Protein 6JYU (pdb70)

Radius of gyration: 24.34 Å; Cα contacts (8 Å, |Δi|>4): 935; chains: 1; bounding box: 57×52×83 Å

B-factor: mean 22.8, std 12.02, range [6.7, 80.69]

Organism: Homo sapiens (NCBI:txid9606)

Secondary structure (DSSP, 8-state):
---EEEEEETTTSHHIIIIIHHHHHHHHHTT-S-SSEEEEEEESS---HHHHHHHHGGGT---GGGHHHHHHHHHTEEEEE--TT-HHHHHHHHHHHHTTTTTTT-EEEEEE-S-GGGHHHHHHHHHHHT--SSS-EEEEE-S---SSHHHHHHHHHHHHTTS-GGGEEE--GGGGSHHHHHHHHHHHS-GGGSTTSSTTTEEEEEEEEE-SS--TT-HHHHTTTHHIIIIIIIIIHHHHHHHHPPPPSSSSHHHHHHHHHHHHTTBPPP-GGGEEEEEEE--TT--GGGG--GGGSTTSPTT----SEEEEEEEB-STTTTT-EEEEEEESSBSS-EEEEEEEEPPPSS--STT-----EEEEEEESS-EEEEEEEEEPSSS--SEEEEEEEEEHHHHTTTPPPPPHHHHHHHHHHHT--TTS--HHHHHHHHHHHHHHHHHHHHH-PPPEEEETTB---HHHHHHHHHHT----S--------

Foldseek 3Di:
DFAAEEEEEVCVDPCNQQPVVLLVLVCQLVVLFPPRYAYEYEEADPDWLVVSCVRRVVNNPDDPVCVVVVVVRSVRYTYQHDDQQDLVSLQVVQVVQVPGDVSLQYAYEYEHPDPPVSLLRNLVSCLVHHARPHHHAAYEAEDDCAQFLVRNVVSLVSNVVRDPLLRYFYDPLLLLFDLLVCLLCVQPVDPVNDPQLFPVWFQAKEWEFEAQADCVLPVLVCLVRFDCSVPPLGPRLSSVLSSDFDRFPDVAQVSLLVRSLVQLVQKAAFDCVFKAFEFEAADCPDDDRNRGTSCNNVSHDPPRQGGQWMWGWIFRCDRRTNLHTYIYTYGYLAQHGWTKMKTWTDDDPPDPQVPQFDTKMWMQTRDDQGKTKIWGWDQDPDPGGHIAIDMDIDTCCPVVVPDDGDRSCSRSVSCVSVSGNNSGAGSSNSSSSSNRHRVVVVCCVVVVDHHHYDRRNHRTDCVSVVSCVVSGDDDDPRDDDDDPD

Structure (mmCIF, N/CA/C/O backbone):
data_6JYU
#
_entry.id   6JYU
#
_cell.length_a   60.422
_cell.length_b   172.830
_cell.length_c   215.522
_cell.angle_alpha   90.000
_cell.angle_beta   90.000
_cell.angle_gamma   90.000
#
_symmetry.space_group_name_H-M   'F 2 2 2'
#
loop_
_entity.id
_entity.type
_entity.pdbx_description
1 polymer 'Glucose-6-phosphate 1-dehydrogenase'
2 non-polymer 'NADP NICOTINAMIDE-ADENINE-DINUCLEOTIDE PHOSPHATE'
3 water water
#
loop_
_atom_site.group_PDB
_atom_site.id
_atom_site.type_symbol
_atom_site.label_atom_id
_atom_site.label_alt_id
_atom_site.label_comp_id
_atom_site.label_asym_id
_atom_site.label_entity_id
_atom_site.label_seq_id
_atom_site.pdbx_PDB_ins_code
_atom_site.Cartn_x
_atom_site.Cartn_y
_atom_site.Cartn_z
_atom_site.occupancy
_atom_site.B_iso_or_equiv
_atom_site.auth_seq_id
_atom_site.auth_comp_id
_atom_site.auth_asym_id
_atom_site.auth_atom_id
_atom_site.pdbx_PDB_model_num
ATOM 1 N N . SER A 1 1 ? -17.89412 24.47029 38.70580 1.000 53.66426 29 SER A N 1
ATOM 2 C CA . SER A 1 1 ? -18.55350 25.21994 39.77377 1.000 45.76738 29 SER A CA 1
ATOM 3 C C . SER A 1 1 ? -17.90496 24.93878 41.12799 1.000 40.29287 29 SER A C 1
ATOM 4 O O . SER A 1 1 ? -18.17327 25.63478 42.10518 1.000 36.15559 29 SER A O 1
ATOM 7 N N . ASP A 1 2 ? -17.04570 23.92090 41.17715 1.000 31.69075 30 ASP A N 1
ATOM 8 C CA . ASP A 1 2 ? -16.24986 23.66771 42.37044 1.000 21.77990 30 ASP A CA 1
ATOM 9 C C . ASP A 1 2 ? -15.21499 24.77518 42.56036 1.000 14.75362 30 ASP A C 1
ATOM 10 O O . ASP A 1 2 ? -14.76419 25.40259 41.59651 1.000 16.49037 30 ASP A O 1
ATOM 15 N N . THR A 1 3 ? -14.81617 24.99728 43.81167 1.000 15.25719 31 THR A N 1
ATOM 16 C CA . THR A 1 3 ? -13.67903 25.87573 44.06318 1.000 14.76865 31 THR A CA 1
ATOM 17 C C . THR A 1 3 ? -12.39472 25.21138 43.57916 1.000 12.72009 31 THR A C 1
ATOM 18 O O . THR A 1 3 ? -12.21825 23.99039 43.69229 1.000 11.01531 31 THR A O 1
ATOM 22 N N . HIS A 1 4 ? -11.51603 26.02152 43.00391 1.000 10.06168 32 HIS A N 1
ATOM 23 C CA . HIS A 1 4 ? -10.20332 25.59014 42.55047 1.000 9.15629 32 HIS A CA 1
ATOM 24 C C . HIS A 1 4 ? -9.17932 26.51009 43.19025 1.000 9.20311 32 HIS A C 1
ATOM 25 O O . HIS A 1 4 ? -9.36317 27.73383 43.20673 1.000 13.81676 32 HIS A O 1
ATOM 32 N N . ILE A 1 5 ? -8.11349 25.93166 43.72281 1.000 10.92729 33 ILE A N 1
ATOM 33 C CA . ILE A 1 5 ? -7.00887 26.69828 44.27603 1.000 9.82884 33 ILE A CA 1
ATOM 34 C C . ILE A 1 5 ? -5.76717 26.39486 43.45360 1.000 11.21526 33 ILE A C 1
ATOM 35 O O . ILE A 1 5 ? -5.41479 25.22660 43.26291 1.000 12.33227 33 ILE A O 1
ATOM 40 N N . PHE A 1 6 ? -5.12487 27.44713 42.95713 1.000 10.75220 34 PHE A N 1
ATOM 41 C CA . PHE A 1 6 ? -3.90007 27.36093 42.17383 1.000 7.80424 34 PHE A CA 1
ATOM 42 C C . PHE A 1 6 ? -2.77503 27.83762 43.08193 1.000 10.21856 34 PHE A C 1
ATOM 43 O O . PHE A 1 6 ? -2.69208 29.02923 43.39414 1.000 9.67786 34 PHE A O 1
ATOM 51 N N . ILE A 1 7 ? -1.91908 26.91764 43.52093 1.000 9.17895 35 ILE A N 1
ATOM 52 C CA . ILE A 1 7 ? -0.87235 27.23993 44.48579 1.000 7.83916 35 ILE A CA 1
ATOM 53 C C . ILE A 1 7 ? 0.43637 27.38045 43.72848 1.000 8.82559 35 ILE A C 1
ATOM 54 O O . ILE A 1 7 ? 0.90260 26.42657 43.09638 1.000 8.81555 35 ILE A O 1
ATOM 59 N N . ILE A 1 8 ? 1.04357 28.55538 43.78628 1.000 8.21406 36 ILE A N 1
ATOM 60 C CA . ILE A 1 8 ? 2.32162 28.77589 43.12857 1.000 11.71079 36 ILE A CA 1
ATOM 61 C C . ILE A 1 8 ? 3.39624 28.60552 44.19938 1.000 10.69021 36 ILE A C 1
ATOM 62 O O . ILE A 1 8 ? 3.61927 29.4963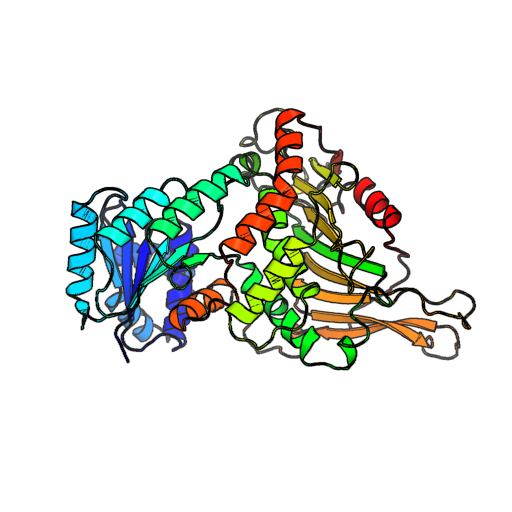1 45.02548 1.000 12.11677 36 ILE A O 1
ATOM 67 N N . MET A 1 9 ? 4.03740 27.43652 44.21183 1.000 10.28951 37 MET A N 1
ATOM 68 C CA . MET A 1 9 ? 5.15813 27.19377 45.11095 1.000 10.93125 37 MET A CA 1
ATOM 69 C C . MET A 1 9 ? 6.40146 27.82964 44.50203 1.000 15.4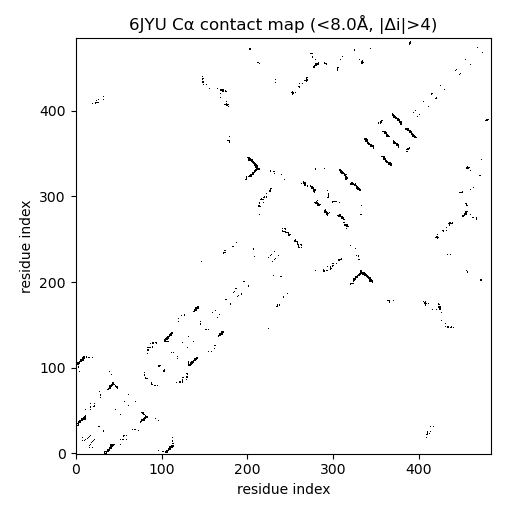1050 37 MET A C 1
ATOM 70 O O . MET A 1 9 ? 6.71409 27.58894 43.33365 1.000 13.70760 37 MET A O 1
ATOM 75 N N . GLY A 1 10 ? 7.11598 28.63348 45.28608 1.000 12.69071 38 GLY A N 1
ATOM 76 C CA . GLY A 1 10 ? 8.16087 29.45219 44.70461 1.000 13.70363 38 GLY A CA 1
ATOM 77 C C . GLY A 1 10 ? 7.65195 30.74557 44.10855 1.000 10.60404 38 GLY A C 1
ATOM 78 O O . GLY A 1 10 ? 8.19995 31.22405 43.11607 1.000 14.23659 38 GLY A O 1
ATOM 79 N N . ALA A 1 11 ? 6.61159 31.32923 44.70199 1.000 10.52591 39 ALA A N 1
ATOM 80 C CA . ALA A 1 11 ? 5.94178 32.49624 44.13286 1.000 12.93901 39 ALA A CA 1
ATOM 81 C C . ALA A 1 11 ? 6.82709 33.73431 44.06896 1.000 14.14085 39 ALA A C 1
ATOM 82 O O . ALA A 1 11 ? 6.51197 34.66324 43.31972 1.000 15.87915 39 ALA A O 1
ATOM 84 N N . SER A 1 12 ? 7.91324 33.78556 44.83793 1.000 15.42709 40 SER A N 1
ATOM 85 C CA . SER A 1 12 ? 8.78743 34.94559 44.78597 1.000 17.89770 40 SER A CA 1
ATOM 86 C C . SER A 1 12 ? 9.81387 34.87419 43.66403 1.000 21.17394 40 SER A C 1
ATOM 87 O O . SER A 1 12 ? 10.48842 35.87516 43.40173 1.000 21.16180 40 SER A O 1
ATOM 90 N N . GLY A 1 13 ? 9.95855 33.73286 43.00661 1.000 16.35491 41 GLY A N 1
ATOM 91 C CA . GLY A 1 13 ? 11.03279 33.56876 42.05244 1.000 19.19230 41 GLY A CA 1
ATOM 92 C C . GLY A 1 13 ? 10.73428 34.20040 40.70284 1.000 17.91820 41 GLY A C 1
ATOM 93 O O . GLY A 1 13 ? 9.62910 34.66328 40.42477 1.000 16.88687 41 GLY A O 1
ATOM 94 N N . ASP A 1 14 ? 11.75790 34.19509 39.84294 1.000 21.24880 42 ASP A N 1
ATOM 95 C CA . ASP A 1 14 ? 11.65537 34.88567 38.56230 1.000 22.30913 42 ASP A CA 1
ATOM 96 C C . ASP A 1 14 ? 10.67873 34.19128 37.62248 1.000 19.25331 42 ASP A C 1
ATOM 97 O O . ASP A 1 14 ? 9.96263 34.85802 36.86775 1.000 19.92925 42 ASP A O 1
ATOM 102 N N . LEU A 1 15 ? 10.64334 32.85769 37.63972 1.000 17.48023 43 LEU A N 1
ATOM 103 C CA . LEU A 1 15 ? 9.69185 32.14367 36.79653 1.000 20.37524 43 LEU A CA 1
ATOM 104 C C . LEU A 1 15 ? 8.25704 32.46873 37.19555 1.000 20.35999 43 LEU A C 1
ATOM 105 O O . LEU A 1 15 ? 7.39181 32.67427 36.33442 1.000 17.37654 43 LEU A O 1
ATOM 110 N N . ALA A 1 16 ? 7.97872 32.50417 38.49809 1.000 14.92635 44 ALA A N 1
ATOM 111 C CA . ALA A 1 16 ? 6.65130 32.90731 38.94876 1.000 18.42155 44 ALA A CA 1
ATOM 112 C C . ALA A 1 16 ? 6.35035 34.33779 38.52366 1.000 14.77505 44 ALA A C 1
ATOM 113 O O . ALA A 1 16 ? 5.27549 34.62530 37.98794 1.000 11.16889 44 ALA A O 1
ATOM 115 N N . LYS A 1 17 ? 7.30828 35.24407 38.73387 1.000 14.73932 45 LYS A N 1
ATOM 116 C CA . LYS A 1 17 ? 7.08622 36.66670 38.48192 1.000 18.65727 45 LYS A CA 1
ATOM 117 C C . LYS A 1 17 ? 6.82678 36.95548 37.00467 1.000 19.55465 45 LYS A C 1
ATOM 118 O O . LYS A 1 17 ? 5.91682 37.71488 36.65562 1.000 16.12061 45 LYS A O 1
ATOM 124 N N . LYS A 1 18 ? 7.63444 36.38480 36.12120 1.000 14.97124 46 LYS A N 1
ATOM 125 C CA . LYS A 1 18 ? 7.55292 36.74202 34.71156 1.000 19.28900 46 LYS A CA 1
ATOM 126 C C . LYS A 1 18 ? 6.71349 35.78861 33.88034 1.000 20.10563 46 LYS A C 1
ATOM 127 O O . LYS A 1 18 ? 6.30759 36.16467 32.77436 1.000 19.16341 46 LYS A O 1
ATOM 133 N N . LYS A 1 19 ? 6.45892 34.56917 34.36178 1.000 14.00777 47 LYS A N 1
ATOM 134 C CA . LYS A 1 19 ? 5.72959 33.61114 33.54190 1.000 16.19716 47 LYS A CA 1
ATOM 135 C C . LYS A 1 19 ? 4.46313 33.06377 34.20727 1.000 12.79966 47 LYS A C 1
ATOM 136 O O . LYS A 1 19 ? 3.39799 33.07437 33.58206 1.000 13.79714 47 LYS A O 1
ATOM 142 N N . ILE A 1 20 ? 4.54474 32.55680 35.44594 1.000 10.82337 48 ILE A N 1
ATOM 143 C CA . ILE A 1 20 ? 3.39278 31.82641 35.98435 1.000 9.47796 48 ILE A CA 1
ATOM 144 C C . ILE A 1 20 ? 2.27890 32.77799 36.41378 1.000 11.15397 48 ILE A C 1
ATOM 145 O O . ILE A 1 20 ? 1.11152 32.55968 36.07859 1.000 10.67013 48 ILE A O 1
ATOM 150 N N . TYR A 1 21 ? 2.59797 33.82142 37.19316 1.000 13.45640 49 TYR A N 1
ATOM 151 C CA . TYR A 1 21 ? 1.56646 34.80439 37.52918 1.000 9.15789 49 TYR A CA 1
ATOM 152 C C . TYR A 1 21 ? 0.98393 35.46708 36.28474 1.000 10.90192 49 TYR A C 1
ATOM 153 O O . TYR A 1 21 ? -0.25081 35.57448 36.18928 1.000 10.93746 49 TYR A O 1
ATOM 162 N N . PRO A 1 22 ? 1.77513 35.92951 35.31124 1.000 10.61182 50 PRO A N 1
ATOM 163 C CA . PRO A 1 22 ? 1.14609 36.46971 34.09789 1.000 9.73455 50 PRO A CA 1
ATOM 164 C C . PRO A 1 22 ? 0.27501 35.45834 33.37519 1.000 12.31986 50 PRO A C 1
ATOM 165 O O . PRO A 1 22 ? -0.78072 35.83236 32.85424 1.000 10.53459 50 PRO A O 1
ATOM 169 N N . THR A 1 23 ? 0.67617 34.18256 33.33421 1.000 11.98724 51 THR A N 1
ATOM 170 C CA . THR A 1 23 ? -0.11202 33.19403 32.60054 1.000 10.22789 51 THR A CA 1
ATOM 171 C C . THR A 1 23 ? -1.45019 32.93388 33.27805 1.000 13.35323 51 THR A C 1
ATOM 172 O O . THR A 1 23 ? -2.48707 32.84378 32.60765 1.000 10.63626 51 THR A O 1
ATOM 176 N N . ILE A 1 24 ? -1.45388 32.80408 34.60308 1.000 8.05242 52 ILE A N 1
ATOM 177 C CA . ILE A 1 24 ? -2.72352 32.51647 35.26546 1.000 10.02126 52 ILE A CA 1
ATOM 178 C C . ILE A 1 24 ? -3.64018 33.73838 35.18966 1.000 13.41259 52 ILE A C 1
ATOM 179 O O . ILE A 1 24 ? -4.86077 33.59250 35.06663 1.000 9.59381 52 ILE A O 1
ATOM 184 N N . TRP A 1 25 ? -3.06861 34.94994 35.18284 1.000 9.21091 53 TRP A N 1
ATOM 185 C CA . TRP A 1 25 ? -3.85206 36.15942 34.90655 1.000 10.77775 53 TRP A CA 1
ATOM 186 C C . TRP A 1 25 ? -4.48063 36.11546 33.51351 1.000 7.85436 53 TRP A C 1
ATOM 187 O O . TRP A 1 25 ? -5.66761 36.40023 33.34787 1.000 10.26046 53 TRP A O 1
ATOM 198 N N . TRP A 1 26 ? -3.70005 35.75709 32.49097 1.000 9.87663 54 TRP A N 1
ATOM 199 C CA . TRP A 1 26 ? -4.25179 35.74296 31.13530 1.000 11.22500 54 TRP A CA 1
ATOM 200 C C . TRP A 1 26 ? -5.40354 34.74709 31.00490 1.000 10.40565 54 TRP A C 1
ATOM 201 O O . TRP A 1 26 ? -6.42149 35.04436 30.36719 1.000 11.05456 54 TRP A O 1
ATOM 212 N N . LEU A 1 27 ? -5.26591 33.56367 31.60215 1.000 8.19774 55 LEU A N 1
ATOM 213 C CA . LEU A 1 27 ? -6.37175 32.60602 31.59123 1.000 11.89074 55 LEU A CA 1
ATOM 214 C C . LEU A 1 27 ? -7.57395 33.15011 32.35200 1.000 8.22965 55 LEU A C 1
ATOM 215 O O . LEU A 1 27 ? -8.72035 32.99627 31.91383 1.000 11.46740 55 LEU A O 1
ATOM 220 N N . PHE A 1 28 ? -7.32316 33.76067 33.51084 1.000 8.17564 56 PHE A N 1
ATOM 221 C CA . PHE A 1 28 ? -8.38891 34.38016 34.29495 1.000 10.91007 56 PHE A CA 1
ATOM 222 C C . PHE A 1 28 ? -9.09029 35.46944 33.49656 1.000 13.31538 56 PHE A C 1
ATOM 223 O O . PHE A 1 28 ? -10.31927 35.49822 33.39480 1.000 10.53968 56 PHE A O 1
ATOM 231 N N . ARG A 1 29 ? -8.30757 36.40961 32.97831 1.000 12.01191 57 ARG A N 1
ATOM 232 C CA . ARG A 1 29 ? -8.82895 37.50460 32.17022 1.000 15.19206 57 ARG A CA 1
ATOM 233 C C . ARG A 1 29 ? -9.68633 37.00173 31.01912 1.000 16.04984 57 ARG A C 1
ATOM 234 O O . ARG A 1 29 ? -10.69637 37.62338 30.66964 1.000 14.99683 57 ARG A O 1
ATOM 242 N N . ASP A 1 30 ? -9.30352 35.88196 30.40806 1.000 11.31427 58 ASP A N 1
ATOM 243 C CA . ASP A 1 30 ? -10.00366 35.42098 29.21797 1.000 13.18469 58 ASP A CA 1
ATOM 244 C C . ASP A 1 30 ? -11.21024 34.55604 29.53623 1.000 17.58771 58 ASP A C 1
ATOM 245 O O . ASP A 1 30 ? -11.82244 34.01209 28.61155 1.000 15.58500 58 ASP A O 1
ATOM 250 N N . GLY A 1 31 ? -11.55661 34.41201 30.81174 1.000 14.02543 59 GLY A N 1
ATOM 251 C CA . GLY A 1 31 ? -12.72656 33.65363 31.19914 1.000 13.75847 59 GLY A CA 1
ATOM 252 C C . GLY A 1 31 ? -12.55876 32.16112 31.09395 1.000 14.11836 59 GLY A C 1
ATOM 253 O O . GLY A 1 31 ? -13.55287 31.44318 31.01046 1.000 16.53471 59 GLY A O 1
ATOM 254 N N . LEU A 1 32 ? -11.32091 31.66589 31.11236 1.000 9.94799 60 LEU A N 1
ATOM 255 C CA . LEU A 1 32 ? -11.06689 30.26140 30.84703 1.000 10.48362 60 LEU A CA 1
ATOM 256 C C . LEU A 1 32 ? -10.94485 29.42157 32.10942 1.000 14.35576 60 LEU A C 1
ATOM 257 O O . LEU A 1 32 ? -10.93394 28.19023 32.01002 1.000 15.34725 60 LEU A O 1
ATOM 262 N N . LEU A 1 33 ? -10.87527 30.04622 33.28190 1.000 10.87853 61 LEU A N 1
ATOM 263 C CA . LEU A 1 33 ? -10.74627 29.34462 34.54603 1.000 12.01207 61 LEU A CA 1
ATOM 264 C C . LEU A 1 33 ? -12.10163 29.15539 35.18882 1.000 15.67574 61 LEU A C 1
ATOM 265 O O . LEU A 1 33 ? -13.03670 29.90462 34.90569 1.000 15.07936 61 LEU A O 1
ATOM 270 N N . PRO A 1 34 ? -12.24804 28.16140 36.07150 1.000 13.68820 62 PRO A N 1
ATOM 271 C CA . PRO A 1 34 ? -13.50679 28.02693 36.82139 1.000 13.71199 62 PRO A CA 1
ATOM 272 C C . PRO A 1 34 ? -13.81841 29.31510 37.56980 1.000 13.63499 62 PRO A C 1
ATOM 273 O O . PRO A 1 34 ? -12.92280 30.04538 37.99273 1.000 11.81469 62 PRO A O 1
ATOM 277 N N . GLU A 1 35 ? -15.11301 29.61004 37.69848 1.000 9.57305 63 GLU A N 1
ATOM 278 C CA . GLU A 1 35 ? -15.53025 30.88286 38.28800 1.000 21.32744 63 GLU A CA 1
ATOM 279 C C . GLU A 1 35 ? -14.97689 31.05853 39.69894 1.000 18.93681 63 GLU A C 1
ATOM 280 O O . GLU A 1 35 ? -14.59821 32.17121 40.09449 1.000 14.63923 63 GLU A O 1
ATOM 286 N N . ASN A 1 36 ? -14.93789 29.98173 40.48158 1.000 15.22220 64 ASN A N 1
ATOM 287 C CA . ASN A 1 36 ? -14.49467 30.06335 41.87520 1.000 15.44895 64 ASN A CA 1
ATOM 288 C C . ASN A 1 36 ? -13.04299 29.59632 41.99352 1.000 11.42408 64 ASN A C 1
ATOM 289 O O . ASN A 1 36 ? -12.72992 28.52901 42.52248 1.000 13.55937 64 ASN A O 1
ATOM 294 N N . THR A 1 37 ? -12.14109 30.44368 41.50521 1.000 8.94247 65 THR A N 1
ATOM 295 C CA . THR A 1 37 ? -10.71643 30.14274 41.49607 1.000 9.22842 65 THR A CA 1
ATOM 296 C C . THR A 1 37 ? -9.97436 31.12715 42.38428 1.000 10.97369 65 THR A C 1
ATOM 297 O O . THR A 1 37 ? -10.25727 32.32653 42.36632 1.000 11.75306 65 THR A O 1
ATOM 301 N N . PHE A 1 38 ? -9.03242 30.60350 43.16756 1.000 8.17400 66 PHE A N 1
ATOM 302 C CA . PHE A 1 38 ? -8.17732 31.39765 44.03135 1.000 9.27936 66 PHE A CA 1
ATOM 303 C C . PHE A 1 38 ? -6.72990 31.03980 43.72810 1.000 8.97100 66 PHE A C 1
ATOM 304 O O . PHE A 1 38 ? -6.42995 29.91488 43.30786 1.000 10.69513 66 PHE A O 1
ATOM 312 N N . ILE A 1 39 ? -5.84434 32.01755 43.91402 1.000 9.80830 67 ILE A N 1
ATOM 313 C CA . ILE A 1 39 ? -4.41238 31.85146 43.68236 1.000 9.61045 67 ILE A CA 1
ATOM 314 C C . ILE A 1 39 ? -3.70483 32.08161 45.00971 1.000 12.02278 67 ILE A C 1
ATOM 315 O O . ILE A 1 39 ? -3.95530 33.08448 45.68722 1.000 11.06990 67 ILE A O 1
ATOM 320 N N . VAL A 1 40 ? -2.85527 31.13579 45.39835 1.000 12.63814 68 VAL A N 1
ATOM 321 C CA . VAL A 1 40 ? -2.10565 31.21498 46.64610 1.000 9.68462 68 VAL A CA 1
ATOM 322 C C . VAL A 1 40 ? -0.63479 31.10873 46.29166 1.000 8.31323 68 VAL A C 1
ATOM 323 O O . VAL A 1 40 ? -0.20646 30.11109 45.69582 1.000 9.08759 68 VAL A O 1
ATOM 327 N N . GLY A 1 41 ? 0.13345 32.13295 46.64293 1.000 10.03440 69 GLY A N 1
ATOM 328 C CA . GLY A 1 41 ? 1.57165 32.05676 46.52966 1.000 13.58491 69 GLY A CA 1
ATOM 329 C C . GLY A 1 41 ? 2.19778 31.52343 47.80642 1.000 9.03197 69 GLY A C 1
ATOM 330 O O . GLY A 1 41 ? 1.71977 31.77722 48.91206 1.000 10.37654 69 GLY A O 1
ATOM 331 N N . TYR A 1 42 ? 3.29761 30.78974 47.64946 1.000 9.70650 70 TYR A N 1
ATOM 332 C CA . TYR A 1 42 ? 4.01990 30.23912 48.79195 1.000 10.78271 70 TYR A CA 1
ATOM 333 C C . TYR A 1 42 ? 5.50709 30.32590 48.49188 1.000 11.13695 70 TYR A C 1
ATOM 334 O O . TYR A 1 42 ? 5.96069 29.81652 47.46617 1.000 14.65723 70 TYR A O 1
ATOM 343 N N . ALA A 1 43 ? 6.26150 30.97125 49.36960 1.000 12.66381 71 ALA A N 1
ATOM 344 C CA . ALA A 1 43 ? 7.70958 31.05506 49.21108 1.000 12.66199 71 ALA A CA 1
ATOM 345 C C . ALA A 1 43 ? 8.30736 31.47290 50.55007 1.000 13.29526 71 ALA A C 1
ATOM 346 O O . ALA A 1 43 ? 7.58761 31.74356 51.51016 1.000 16.48090 71 ALA A O 1
ATOM 348 N N . ARG A 1 44 ? 9.63883 31.55064 50.59802 1.000 14.39111 72 ARG A N 1
ATOM 349 C CA . ARG A 1 44 ? 10.30802 31.84928 51.86036 1.000 15.75152 72 ARG A CA 1
ATOM 350 C C . ARG A 1 44 ? 10.16209 33.31603 52.24814 1.000 25.75868 72 ARG A C 1
ATOM 351 O O . ARG A 1 44 ? 10.07162 33.63937 53.43471 1.000 23.00036 72 ARG A O 1
ATOM 359 N N . SER A 1 45 ? 10.17964 34.21526 51.27317 1.000 24.99772 73 SER A N 1
ATOM 360 C CA . SER A 1 45 ? 10.19683 35.64216 51.56490 1.000 30.88605 73 SER A CA 1
ATOM 361 C C . SER A 1 45 ? 8.89839 36.08197 52.23480 1.000 24.81543 73 SER A C 1
ATOM 362 O O . SER A 1 45 ? 7.82478 35.54849 51.96437 1.000 21.26038 73 SER A O 1
ATOM 365 N N . ARG A 1 46 ? 8.99997 37.08882 53.10191 1.000 26.04637 74 ARG A N 1
ATOM 366 C CA . ARG A 1 46 ? 7.82843 37.61424 53.80124 1.000 35.18510 74 ARG A CA 1
ATOM 367 C C . ARG A 1 46 ? 7.19615 38.68245 52.91268 1.000 38.21821 74 ARG A C 1
ATOM 368 O O . ARG A 1 46 ? 7.47683 39.87363 53.03878 1.000 39.43241 74 ARG A O 1
ATOM 376 N N . LEU A 1 47 ? 6.32822 38.24966 51.99984 1.000 33.62566 75 LEU A N 1
ATOM 377 C CA . LEU A 1 47 ? 5.71826 39.14718 51.03119 1.000 25.77974 75 LEU A CA 1
ATOM 378 C C . LEU A 1 47 ? 4.21873 39.26956 51.26533 1.000 25.80946 75 LEU A C 1
ATOM 379 O O . LEU A 1 47 ? 3.59381 38.47241 51.96929 1.000 24.15786 75 LEU A O 1
ATOM 384 N N . THR A 1 48 ? 3.65125 40.29498 50.63629 1.000 20.97672 76 THR A N 1
ATOM 385 C CA . THR A 1 48 ? 2.22077 40.55163 50.57559 1.000 19.70456 76 THR A CA 1
ATOM 386 C C . THR A 1 48 ? 1.76118 40.46001 49.12453 1.000 20.73018 76 THR A C 1
ATOM 387 O O . THR A 1 48 ? 2.56971 40.45852 48.19332 1.000 23.61308 76 THR A O 1
ATOM 391 N N . VAL A 1 49 ? 0.43975 40.41956 48.93010 1.000 21.51492 77 VAL A N 1
ATOM 392 C CA . VAL A 1 49 ? -0.07799 40.44409 47.56433 1.000 23.67050 77 VAL A CA 1
ATOM 393 C C . VAL A 1 49 ? 0.30094 41.75051 46.88939 1.000 22.04977 77 VAL A C 1
ATOM 394 O O . VAL A 1 49 ? 0.53516 41.78813 45.67337 1.000 19.27470 77 VAL A O 1
ATOM 398 N N . ALA A 1 50 ? 0.38698 42.83701 47.66239 1.000 22.47943 78 ALA A N 1
ATOM 399 C CA . ALA A 1 50 ? 0.84334 44.10422 47.10033 1.000 27.46500 78 ALA A CA 1
ATOM 400 C C . ALA A 1 50 ? 2.22066 43.95744 46.46378 1.000 22.45554 78 ALA A C 1
ATOM 401 O O . ALA A 1 50 ? 2.46132 44.47109 45.36569 1.000 19.04863 78 ALA A O 1
ATOM 403 N N . ASP A 1 51 ? 3.12868 43.23659 47.12722 1.000 21.20048 79 ASP A N 1
ATOM 404 C CA . ASP A 1 51 ? 4.45263 43.00299 46.55993 1.000 22.33707 79 ASP A CA 1
ATOM 405 C C . ASP A 1 51 ? 4.37119 42.12288 45.31746 1.000 26.21004 79 ASP A C 1
ATOM 406 O O . ASP A 1 51 ? 5.08100 42.36712 44.33317 1.000 25.77079 79 ASP A O 1
ATOM 411 N N . ILE A 1 52 ? 3.52985 41.08027 45.36012 1.000 23.07803 80 ILE A N 1
ATOM 412 C CA . ILE A 1 52 ? 3.34349 40.21741 44.19347 1.000 19.90341 80 ILE A CA 1
ATOM 413 C C . ILE A 1 52 ? 2.83639 41.03823 43.02092 1.000 21.78427 80 ILE A C 1
ATOM 414 O O . ILE A 1 52 ? 3.31821 40.91089 41.88895 1.000 19.57883 80 ILE A O 1
ATOM 419 N N . ARG A 1 53 ? 1.87420 41.91716 43.28029 1.000 20.05865 81 ARG A N 1
ATOM 420 C CA . ARG A 1 53 ? 1.34405 42.75096 42.21558 1.000 20.74888 81 ARG A CA 1
ATOM 421 C C . ARG A 1 53 ? 2.41904 43.68200 41.65753 1.000 23.47164 81 ARG A C 1
ATOM 422 O O . ARG A 1 53 ? 2.56971 43.81114 40.43658 1.000 20.95367 81 ARG A O 1
ATOM 430 N N . LYS A 1 54 ? 3.18812 44.33676 42.53495 1.000 22.61103 82 LYS A N 1
ATOM 431 C CA . LYS A 1 54 ? 4.19462 45.27797 42.04572 1.000 21.67649 82 LYS A CA 1
ATOM 432 C C . LYS A 1 54 ? 5.20300 44.58436 41.13512 1.000 25.44659 82 LYS A C 1
ATOM 433 O O . LYS A 1 54 ? 5.62210 45.14508 40.11373 1.000 23.13100 82 LYS A O 1
ATOM 439 N N . GLN A 1 55 ? 5.57915 43.34980 41.47074 1.000 25.32290 83 GLN A N 1
ATOM 440 C CA . GLN A 1 55 ? 6.63812 42.66288 40.73563 1.000 32.65047 83 GLN A CA 1
ATOM 441 C C . GLN A 1 55 ? 6.14530 42.08927 39.40614 1.000 26.12184 83 GLN A C 1
ATOM 442 O O . GLN A 1 55 ? 6.86671 42.14429 38.40545 1.000 24.94026 83 GLN A O 1
ATOM 448 N N . SER A 1 56 ? 4.92691 41.54947 39.36968 1.000 21.03246 84 SER A N 1
ATOM 449 C CA . SER A 1 56 ? 4.44119 40.78907 38.22239 1.000 24.26186 84 SER A CA 1
ATOM 450 C C . SER A 1 56 ? 3.55194 41.57961 37.27366 1.000 26.91415 84 SER A C 1
ATOM 451 O O . SER A 1 56 ? 3.56686 41.30779 36.06804 1.000 25.66605 84 SER A O 1
ATOM 454 N N . GLU A 1 57 ? 2.75853 42.52554 37.77822 1.000 30.61054 85 GLU A N 1
ATOM 455 C CA . GLU A 1 57 ? 1.86011 43.30399 36.92420 1.000 32.12801 85 GLU A CA 1
ATOM 456 C C . GLU A 1 57 ? 2.55504 43.92638 35.71259 1.000 24.62795 85 GLU A C 1
ATOM 457 O O . GLU A 1 57 ? 1.92794 44.01971 34.64894 1.000 28.68800 85 GLU A O 1
ATOM 463 N N . PRO A 1 58 ? 3.81820 44.36982 35.80340 1.000 21.91346 86 PRO A N 1
ATOM 464 C CA . PRO A 1 58 ? 4.50115 44.84825 34.58314 1.000 23.39862 86 PRO A CA 1
ATOM 465 C C . PRO A 1 58 ? 4.53585 43.82411 33.45580 1.000 26.56839 86 PRO A C 1
ATOM 466 O O . PRO A 1 58 ? 4.63589 44.20847 32.28640 1.000 29.88620 86 PRO A O 1
ATOM 470 N N . PHE A 1 59 ? 4.46155 42.53684 33.76239 1.000 17.88233 87 PHE A N 1
ATOM 471 C CA . PHE A 1 59 ? 4.45469 41.49938 32.74006 1.000 20.01520 87 PHE A CA 1
ATOM 472 C C . PHE A 1 59 ? 3.04843 41.07205 32.34692 1.000 20.63193 87 PHE A C 1
ATOM 473 O O . PHE A 1 59 ? 2.89547 40.18894 31.49430 1.000 19.91622 87 PHE A O 1
ATOM 481 N N . PHE A 1 60 ? 2.02038 41.66241 32.95686 1.000 14.51665 88 PHE A N 1
ATOM 482 C CA . PHE A 1 60 ? 0.65184 41.29113 32.62191 1.000 12.86550 88 PHE A CA 1
ATOM 483 C C . PHE A 1 60 ? 0.19660 41.88754 31.30037 1.000 16.65990 88 PHE A C 1
ATOM 484 O O . PHE A 1 60 ? -0.73840 41.35689 30.69451 1.000 18.17362 88 PHE A O 1
ATOM 492 N N . LYS A 1 61 ? 0.81407 42.99392 30.86618 1.000 14.20142 89 LYS A N 1
ATOM 493 C CA . LYS A 1 61 ? 0.34423 43.76779 29.71169 1.000 24.18662 89 LYS A CA 1
ATOM 494 C C . LYS A 1 61 ? -1.14038 44.09550 29.84190 1.000 25.21887 89 LYS A C 1
ATOM 495 O O . LYS A 1 61 ? -1.91895 43.97021 28.89254 1.000 20.73221 89 LYS A O 1
ATOM 501 N N . ALA A 1 62 ? -1.53300 44.52688 31.03846 1.000 17.78604 90 ALA A N 1
ATOM 502 C CA . ALA A 1 62 ? -2.92814 44.85120 31.29811 1.000 21.53305 90 ALA A CA 1
ATOM 503 C C . ALA A 1 62 ? -3.33533 46.12069 30.56390 1.000 22.82669 90 ALA A C 1
ATOM 504 O O . ALA A 1 62 ? -2.52663 47.02590 30.34316 1.000 22.19672 90 ALA A O 1
ATOM 506 N N . THR A 1 63 ? -4.60305 46.17537 30.18668 1.000 20.91707 91 THR A N 1
ATOM 507 C CA . THR A 1 63 ? -5.18195 47.34436 29.55514 1.000 21.71954 91 THR A CA 1
ATOM 508 C C . THR A 1 63 ? -5.97599 48.13259 30.58299 1.000 20.47465 91 THR A C 1
ATOM 509 O O . THR A 1 63 ? -6.35548 47.59911 31.63263 1.000 17.88144 91 THR A O 1
ATOM 513 N N . PRO A 1 64 ? -6.24084 49.41525 30.32530 1.000 18.55155 92 PRO A N 1
ATOM 514 C CA . PRO A 1 64 ? -7.06609 50.17408 31.27935 1.000 22.88300 92 PRO A CA 1
ATOM 515 C C . PRO A 1 64 ? -8.45187 49.59037 31.44736 1.000 23.73155 92 PRO A C 1
ATOM 516 O O . PRO A 1 64 ? -9.02941 49.67566 32.54290 1.000 21.49360 92 PRO A O 1
ATOM 520 N N . GLU A 1 65 ? -9.00053 48.97565 30.39945 1.000 18.75633 93 GLU A N 1
ATOM 521 C CA . GLU A 1 65 ? -10.32899 48.38919 30.51578 1.000 19.53114 93 GLU A CA 1
ATOM 522 C C . GLU A 1 65 ? -10.33438 47.12918 31.37629 1.000 22.71516 93 GLU A C 1
ATOM 523 O O . GLU A 1 65 ? -11.40518 46.70260 31.81434 1.000 20.21078 93 GLU A O 1
ATOM 529 N N . GLU A 1 66 ? -9.17293 46.54131 31.64855 1.000 15.17189 94 GLU A N 1
ATOM 530 C CA . GLU A 1 66 ? -9.08478 45.35659 32.49326 1.000 14.17361 94 GLU A CA 1
ATOM 531 C C . GLU A 1 66 ? -8.97580 45.68671 33.98289 1.000 12.68988 94 GLU A C 1
ATOM 532 O O . GLU A 1 66 ? -8.78122 44.77216 34.79623 1.000 15.80693 94 GLU A O 1
ATOM 538 N N . LYS A 1 67 ? -9.11624 46.96363 34.35666 1.000 13.72943 95 LYS A N 1
ATOM 539 C CA . LYS A 1 67 ? -8.94099 47.37413 35.74900 1.000 13.96548 95 LYS A CA 1
ATOM 540 C C . LYS A 1 67 ? -9.79037 46.54344 36.71383 1.000 15.40347 95 LYS A C 1
ATOM 541 O O . LYS A 1 67 ? -9.28749 46.04660 37.73155 1.000 15.95093 95 LYS A O 1
ATOM 547 N N . LEU A 1 68 ? -11.08814 46.38313 36.41865 1.000 15.65223 96 LEU A N 1
ATOM 548 C CA . LEU A 1 68 ? -11.94907 45.64436 37.34798 1.000 17.97568 96 LEU A CA 1
ATOM 549 C C . LEU A 1 68 ? -11.55101 44.17096 37.42728 1.000 16.22311 96 LEU A C 1
ATOM 550 O O . LEU A 1 68 ? -11.47905 43.59270 38.52665 1.000 11.69540 96 LEU A O 1
ATOM 555 N N . LYS A 1 69 ? -11.29821 43.54319 36.27652 1.000 11.16802 97 LYS A N 1
ATOM 556 C CA . LYS A 1 69 ? -10.80687 42.16740 36.27857 1.000 11.17389 97 LYS A CA 1
ATOM 557 C C . LYS A 1 69 ? -9.51093 42.04526 37.06899 1.000 14.40639 97 LYS A C 1
ATOM 558 O O . LYS A 1 69 ? -9.31406 41.07021 37.79923 1.000 11.25692 97 LYS A O 1
ATOM 564 N N . LEU A 1 70 ? -8.60616 43.01635 36.91629 1.000 14.20718 98 LEU A N 1
ATOM 565 C CA . LEU A 1 70 ? -7.34911 42.98956 37.66179 1.000 10.25096 98 LEU A CA 1
ATOM 566 C C . LEU A 1 70 ? -7.58883 43.06978 39.16393 1.000 11.06933 98 LEU A C 1
ATOM 567 O O . LEU A 1 70 ? -6.92734 42.37466 39.94760 1.000 13.11680 98 LEU A O 1
ATOM 572 N N . GLU A 1 71 ? -8.51536 43.93670 39.59003 1.000 12.49682 99 GLU A N 1
ATOM 573 C CA . GLU A 1 71 ? -8.80021 44.05549 41.01498 1.000 14.88577 99 GLU A CA 1
ATOM 574 C C . GLU A 1 71 ? -9.40205 42.76974 41.56513 1.000 15.54926 99 GLU A C 1
ATOM 575 O O . GLU A 1 71 ? -9.06875 42.35118 42.68060 1.000 11.74300 99 GLU A O 1
ATOM 581 N N . ASP A 1 72 ? -10.31144 42.14355 40.80864 1.000 11.47542 100 ASP A N 1
ATOM 582 C CA . ASP A 1 72 ? -10.86336 40.86217 41.23934 1.000 14.64411 100 ASP A CA 1
ATOM 583 C C . ASP A 1 72 ? -9.78658 39.78568 41.27416 1.000 12.53208 100 ASP A C 1
ATOM 584 O O . ASP A 1 72 ? -9.74392 38.96313 42.19980 1.000 10.69981 100 ASP A O 1
ATOM 589 N N . PHE A 1 73 ? -8.90298 39.77386 40.27272 1.000 10.39138 101 PHE A N 1
ATOM 590 C CA . PHE A 1 73 ? -7.81508 38.80154 40.26425 1.000 9.44307 101 PHE A CA 1
ATOM 591 C C . PHE A 1 73 ? -6.97518 38.91651 41.52994 1.000 8.90924 101 PHE A C 1
ATOM 592 O O . PHE A 1 73 ? -6.71325 37.91490 42.19693 1.000 10.26989 101 PHE A O 1
ATOM 600 N N . PHE A 1 74 ? -6.56094 40.13741 41.89426 1.000 8.83180 102 PHE A N 1
ATOM 601 C CA . PHE A 1 74 ? -5.71646 40.26481 43.07953 1.000 10.78988 102 PHE A CA 1
ATOM 602 C C . PHE A 1 74 ? -6.50579 40.08468 44.36953 1.000 12.26077 102 PHE A C 1
ATOM 603 O O . PHE A 1 74 ? -5.94426 39.61118 45.36444 1.000 12.03169 102 PHE A O 1
ATOM 611 N N . ALA A 1 75 ? -7.81214 40.38475 44.36732 1.000 12.21080 103 ALA A N 1
ATOM 612 C CA . ALA A 1 75 ? -8.63083 40.01330 45.52152 1.000 13.86141 103 ALA A CA 1
ATOM 613 C C . ALA A 1 75 ? -8.66690 38.50170 45.72263 1.000 11.55039 103 ALA A C 1
ATOM 614 O O . ALA A 1 75 ? -8.81402 38.03246 46.85925 1.000 11.43367 103 ALA A O 1
ATOM 616 N N . ARG A 1 76 ? -8.54144 37.72960 44.64141 1.000 8.61442 104 ARG A N 1
ATOM 617 C CA . ARG A 1 76 ? -8.50841 36.27006 44.69974 1.000 10.07059 104 ARG A CA 1
ATOM 618 C C . ARG A 1 76 ? -7.11415 35.72109 44.95633 1.000 8.77472 104 ARG A C 1
ATOM 619 O O . ARG A 1 76 ? -6.93969 34.49678 44.98571 1.000 13.25891 104 ARG A O 1
ATOM 627 N N . ASN A 1 77 ? -6.13123 36.58805 45.13212 1.000 9.75758 105 ASN A N 1
ATOM 628 C CA . ASN A 1 77 ? -4.75794 36.19080 45.41531 1.000 10.96587 105 ASN A CA 1
ATOM 629 C C . ASN A 1 77 ? -4.46096 36.31940 46.90270 1.000 14.36368 105 ASN A C 1
ATOM 630 O O . ASN A 1 77 ? -4.99044 37.20392 47.58441 1.000 13.13522 105 ASN A O 1
ATOM 635 N N . SER A 1 78 ? -3.58937 35.43806 47.39179 1.000 11.40579 106 SER A N 1
ATOM 636 C CA . SER A 1 78 ? -3.06182 35.52567 48.74518 1.000 13.40693 106 SER A CA 1
ATOM 637 C C . SER A 1 78 ? -1.66108 34.92960 48.72882 1.000 14.09785 106 SER A C 1
ATOM 638 O O . SER A 1 78 ? -1.22395 34.34941 47.73649 1.000 11.27848 106 SER A O 1
ATOM 641 N N . TYR A 1 79 ? -0.94744 35.09847 49.83672 1.000 12.73223 107 TYR A N 1
ATOM 642 C CA . TYR A 1 79 ? 0.45282 34.69691 49.91300 1.000 10.96096 107 TYR A CA 1
ATOM 643 C C . TYR A 1 79 ? 0.72327 34.15076 51.30122 1.000 14.96030 107 TYR A C 1
ATOM 644 O O . TYR A 1 79 ? 0.30933 34.75854 52.29537 1.000 15.65482 107 TYR A O 1
ATOM 653 N N . VAL A 1 80 ? 1.42066 33.01587 51.36856 1.000 11.54870 108 VAL A N 1
ATOM 654 C CA . VAL A 1 80 ? 1.81671 32.39582 52.63202 1.000 15.23933 108 VAL A CA 1
ATOM 655 C C . VAL A 1 80 ? 3.33334 32.26002 52.62835 1.000 14.88989 108 VAL A C 1
ATOM 656 O O . VAL A 1 80 ? 3.89828 31.66216 51.70912 1.000 14.61528 108 VAL A O 1
ATOM 660 N N . ALA A 1 81 ? 3.99389 32.80335 53.64993 1.000 13.15838 109 ALA A N 1
ATOM 661 C CA . ALA A 1 81 ? 5.44188 32.65085 53.76755 1.000 13.91110 109 ALA A CA 1
ATOM 662 C C . ALA A 1 81 ? 5.76198 31.34337 54.48493 1.000 21.84559 109 ALA A C 1
ATOM 663 O O . ALA A 1 81 ? 5.03989 30.93411 55.39696 1.000 17.99736 109 ALA A O 1
ATOM 665 N N . GLY A 1 82 ? 6.83086 30.67597 54.06161 1.000 15.36474 110 GLY A N 1
ATOM 666 C CA . GLY A 1 82 ? 7.23389 29.46140 54.74563 1.000 16.79120 110 GLY A CA 1
ATOM 667 C C . GLY A 1 82 ? 8.40977 28.80328 54.05168 1.000 15.96441 110 GLY A C 1
ATOM 668 O O . GLY A 1 82 ? 8.70615 29.07722 52.88333 1.000 15.15669 110 GLY A O 1
ATOM 669 N N . GLN A 1 83 ? 9.06664 27.91582 54.79531 1.000 16.30900 111 GLN A N 1
ATOM 670 C CA . GLN A 1 83 ? 10.20161 27.16997 54.26636 1.000 18.69062 111 GLN A CA 1
ATOM 671 C C . GLN A 1 83 ? 9.71851 25.89078 53.58447 1.000 20.55652 111 GLN A C 1
ATOM 672 O O . GLN A 1 83 ? 8.61067 25.40793 53.82295 1.000 17.92000 111 GLN A O 1
ATOM 678 N N . TYR A 1 84 ? 10.56040 25.34879 52.70517 1.000 16.77775 112 TYR A N 1
ATOM 679 C CA . TYR A 1 84 ? 10.09986 24.27540 51.83065 1.000 17.29807 112 TYR A CA 1
ATOM 680 C C . TYR A 1 84 ? 10.14168 22.89763 52.48017 1.000 20.64727 112 TYR A C 1
ATOM 681 O O . TYR A 1 84 ? 9.56777 21.95575 51.92233 1.000 23.20945 112 TYR A O 1
ATOM 690 N N . ASP A 1 85 ? 10.79148 22.74453 53.63419 1.000 19.08290 113 ASP A N 1
ATOM 691 C CA . ASP A 1 85 ? 10.77577 21.45982 54.32902 1.000 23.33825 113 ASP A CA 1
ATOM 692 C C . ASP A 1 85 ? 10.33933 21.62044 55.78032 1.000 25.13947 113 ASP A C 1
ATOM 693 O O . ASP A 1 85 ? 10.72218 20.82269 56.63636 1.000 27.39183 113 ASP A O 1
ATOM 698 N N . ASP A 1 86 ? 9.53757 22.63901 56.07589 1.000 22.25282 114 ASP A N 1
ATOM 699 C CA . ASP A 1 86 ? 9.09368 22.92908 57.43711 1.000 21.52519 114 ASP A CA 1
ATOM 700 C C . ASP A 1 86 ? 7.63215 22.50501 57.58345 1.000 19.61529 114 ASP A C 1
ATOM 701 O O . ASP A 1 86 ? 6.73513 23.15026 57.03035 1.000 19.75639 114 ASP A O 1
ATOM 706 N N . ALA A 1 87 ? 7.39469 21.43951 58.35242 1.000 21.54817 115 ALA A N 1
ATOM 707 C CA . ALA A 1 87 ? 6.03871 20.91900 58.52515 1.000 22.53948 115 ALA A CA 1
ATOM 708 C C . ALA A 1 87 ? 5.05470 21.99883 58.97884 1.000 20.17961 115 ALA A C 1
ATOM 709 O O . ALA A 1 87 ? 3.96513 22.13685 58.40749 1.000 19.63813 115 ALA A O 1
ATOM 711 N N . ALA A 1 88 ? 5.41673 22.76753 60.01425 1.000 19.82403 116 ALA A N 1
ATOM 712 C CA . ALA A 1 88 ? 4.51372 23.79154 60.53712 1.000 24.60355 116 ALA A CA 1
ATOM 713 C C . ALA A 1 88 ? 4.12289 24.79625 59.46167 1.000 22.96823 116 ALA A C 1
ATOM 714 O O . ALA A 1 88 ? 2.98915 25.29401 59.44801 1.000 18.33204 116 ALA A O 1
ATOM 716 N N . SER A 1 89 ? 5.05335 25.11609 58.56156 1.000 18.13287 117 SER A N 1
ATOM 717 C CA . SER A 1 89 ? 4.76266 26.05749 57.48739 1.000 16.83694 117 SER A CA 1
ATOM 718 C C . SER A 1 89 ? 3.71451 25.49840 56.53227 1.000 16.57741 117 SER A C 1
ATOM 719 O O . SER A 1 89 ? 2.83887 26.23453 56.06519 1.000 13.71599 117 SER A O 1
ATOM 722 N N . TYR A 1 90 ? 3.80138 24.20611 56.20571 1.000 16.00025 118 TYR A N 1
ATOM 723 C CA . TYR A 1 90 ? 2.79781 23.61596 55.32610 1.000 13.35227 118 TYR A CA 1
ATOM 724 C C . TYR A 1 90 ? 1.46966 23.44889 56.04282 1.000 15.57756 118 TYR A C 1
ATOM 725 O O . TYR A 1 90 ? 0.40985 23.46013 55.39729 1.000 15.41729 118 TYR A O 1
ATOM 734 N N . GLN A 1 91 ? 1.49852 23.29046 57.36432 1.000 14.39560 119 GLN A N 1
ATOM 735 C CA . GLN A 1 91 ? 0.24321 23.29406 58.10949 1.000 17.39445 119 GLN A CA 1
ATOM 736 C C . GLN A 1 91 ? -0.43356 24.65794 58.02210 1.000 17.92067 119 GLN A C 1
ATOM 737 O O . GLN A 1 91 ? -1.65071 24.73922 57.83320 1.000 16.77757 119 GLN A O 1
ATOM 743 N N . ARG A 1 92 ? 0.34795 25.73861 58.11744 1.000 16.54337 120 ARG A N 1
ATOM 744 C CA . ARG A 1 92 ? -0.19580 27.07813 57.92063 1.000 16.97207 120 ARG A CA 1
ATOM 745 C C . ARG A 1 92 ? -0.78225 27.23956 56.52173 1.000 17.29117 120 ARG A C 1
ATOM 746 O O . ARG A 1 92 ? -1.85996 27.82453 56.36007 1.000 13.19860 120 ARG A O 1
ATOM 754 N N . LEU A 1 93 ? -0.08058 26.74297 55.49450 1.000 12.31455 121 LEU A N 1
ATOM 755 C CA . LEU A 1 93 ? -0.59456 26.83880 54.13051 1.000 11.73703 121 LEU A CA 1
ATOM 756 C C . LEU A 1 93 ? -1.89685 26.06182 53.96514 1.000 12.26232 121 LEU A C 1
ATOM 757 O O . LEU A 1 93 ? -2.82948 26.53030 53.30161 1.000 12.68244 121 LEU A O 1
ATOM 762 N N . ASN A 1 94 ? -1.96692 24.85433 54.53211 1.000 11.56667 122 ASN A N 1
ATOM 763 C CA . ASN A 1 94 ? -3.18617 24.05840 54.44243 1.000 13.91836 122 ASN A CA 1
ATOM 764 C C . ASN A 1 94 ? -4.36010 24.74541 55.14476 1.000 13.07625 122 ASN A C 1
ATOM 765 O O . ASN A 1 94 ? -5.47744 24.79103 54.61101 1.000 13.90829 122 ASN A O 1
ATOM 770 N N . SER A 1 95 ? -4.13776 25.25343 56.36311 1.000 13.23967 123 SER A N 1
ATOM 771 C CA . SER A 1 95 ? -5.20647 25.95865 57.07338 1.000 14.10332 123 SER A CA 1
ATOM 772 C C . SER A 1 95 ? -5.65236 27.19597 56.30414 1.000 13.34118 123 SER A C 1
ATOM 773 O O . SER A 1 95 ? -6.84523 27.52954 56.27278 1.000 13.63784 123 SER A O 1
ATOM 776 N N . HIS A 1 96 ? -4.70392 27.88236 55.67196 1.000 12.77389 124 HIS A N 1
ATOM 777 C CA . HIS A 1 96 ? -5.02313 29.04555 54.84882 1.000 15.78409 124 HIS A CA 1
ATOM 778 C C . HIS A 1 96 ? -5.95335 28.66439 53.70046 1.000 15.61883 124 HIS A C 1
ATOM 779 O O . HIS A 1 96 ? -6.95650 29.34902 53.43040 1.000 13.44046 124 HIS A O 1
ATOM 786 N N . MET A 1 97 ? -5.64627 27.54940 53.03193 1.000 10.59854 125 MET A N 1
ATOM 787 C CA . MET A 1 97 ? -6.47027 27.08482 51.92071 1.000 10.28503 125 MET A CA 1
ATOM 788 C C . MET A 1 97 ? -7.84389 26.63857 52.39774 1.000 13.34496 125 MET A C 1
ATOM 789 O O . MET A 1 97 ? -8.85391 26.91131 51.73568 1.000 13.41516 125 MET A O 1
ATOM 794 N N . ASN A 1 98 ? -7.90082 25.93966 53.53553 1.000 12.94893 126 ASN A N 1
ATOM 795 C CA . ASN A 1 98 ? -9.18611 25.51769 54.08728 1.000 12.91832 126 ASN A CA 1
ATOM 796 C C . ASN A 1 98 ? -10.09615 26.70323 54.35347 1.000 13.34392 126 ASN A C 1
ATOM 797 O O . ASN A 1 98 ? -11.32127 26.59128 54.22060 1.000 14.40145 126 ASN A O 1
ATOM 802 N N . ALA A 1 99 ? -9.52144 27.83216 54.76358 1.000 13.27792 127 ALA A N 1
ATOM 803 C CA . ALA A 1 99 ? -10.30098 29.00934 55.12262 1.000 14.28443 127 ALA A CA 1
ATOM 804 C C . ALA A 1 99 ? -10.83779 29.75353 53.91281 1.000 15.57812 127 ALA A C 1
ATOM 805 O O . ALA A 1 99 ? -11.66527 30.65803 54.08188 1.000 14.08254 127 ALA A O 1
ATOM 807 N N . LEU A 1 100 ? -10.37889 29.42158 52.70792 1.000 12.86285 128 LEU A N 1
ATOM 808 C CA . LEU A 1 100 ? -10.95822 30.03120 51.52312 1.000 11.23926 128 LEU A CA 1
ATOM 809 C C . LEU A 1 100 ? -12.37784 29.50850 51.32494 1.000 12.61346 128 LEU A C 1
ATOM 810 O O . LEU A 1 100 ? -12.81132 28.54544 51.97353 1.000 13.48411 128 LEU A O 1
ATOM 815 N N . HIS A 1 101 ? -13.11803 30.17735 50.44030 1.000 15.86170 129 HIS A N 1
ATOM 816 C CA . HIS A 1 101 ? -14.48492 29.76859 50.11732 1.000 14.65192 129 HIS A CA 1
ATOM 817 C C . HIS A 1 101 ? -14.51062 28.29737 49.72495 1.000 15.61657 129 HIS A C 1
ATOM 818 O O . HIS A 1 101 ? -13.87483 27.90554 48.74272 1.000 15.36093 129 HIS A O 1
ATOM 825 N N . LEU A 1 102 ? -15.21984 27.48023 50.51734 1.000 11.64666 130 LEU A N 1
ATOM 826 C CA . LEU A 1 102 ? -15.30338 26.03183 50.29697 1.000 11.71666 130 LEU A CA 1
ATOM 827 C C . LEU A 1 102 ? -13.91306 25.40108 50.17520 1.000 17.12815 130 LEU A C 1
ATOM 828 O O . LEU A 1 102 ? -13.69372 24.47557 49.38968 1.000 15.55264 130 LEU A O 1
ATOM 833 N N . GLY A 1 103 ? -12.96281 25.90076 50.97043 1.000 16.80607 131 GLY A N 1
ATOM 834 C CA . GLY A 1 103 ? -11.58054 25.48429 50.80204 1.000 15.92499 131 GLY A CA 1
ATOM 835 C C . GLY A 1 103 ? -11.33705 24.01823 51.09870 1.000 11.70994 131 GLY A C 1
ATOM 836 O O . GLY A 1 103 ? -10.42296 23.41825 50.52922 1.000 12.42287 131 GLY A O 1
ATOM 837 N N . SER A 1 104 ? -12.13241 23.42629 52.00230 1.000 11.47282 132 SER A N 1
ATOM 838 C CA . SER A 1 104 ? -12.01355 21.99615 52.28937 1.000 19.71062 132 SER A CA 1
ATOM 839 C C . SER A 1 104 ? -12.39705 21.14596 51.08766 1.000 18.14216 132 SER A C 1
ATOM 840 O O . SER A 1 104 ? -11.91186 20.01935 50.94019 1.000 19.93485 132 SER A O 1
ATOM 843 N N . GLN A 1 105 ? -13.31023 21.63484 50.25509 1.000 16.45517 133 GLN A N 1
ATOM 844 C CA . GLN A 1 105 ? -13.80354 20.85356 49.12962 1.000 23.03116 133 GLN A CA 1
ATOM 845 C C . GLN A 1 105 ? -13.02541 21.09610 47.85327 1.000 18.98729 133 GLN A C 1
ATOM 846 O O . GLN A 1 105 ? -13.15134 20.30222 46.91699 1.000 14.61535 133 GLN A O 1
ATOM 852 N N . ALA A 1 106 ? -12.23301 22.16446 47.80842 1.000 12.92696 134 ALA A N 1
ATOM 853 C CA . ALA A 1 106 ? -11.68395 22.65969 46.55686 1.000 11.30417 134 ALA A CA 1
ATOM 854 C C . ALA A 1 106 ? -10.71119 21.66488 45.91927 1.000 10.34938 134 ALA A C 1
ATOM 855 O O . ALA A 1 106 ? -9.98566 20.93224 46.59987 1.000 13.13469 134 ALA A O 1
ATOM 857 N N . ASN A 1 107 ? -10.69209 21.67662 44.58822 1.000 10.63360 135 ASN A N 1
ATOM 858 C CA . ASN A 1 107 ? -9.59968 21.08818 43.82750 1.000 9.11321 135 ASN A CA 1
ATOM 859 C C . ASN A 1 107 ? -8.33646 21.91735 44.01055 1.000 10.01672 135 ASN A C 1
ATOM 860 O O . ASN A 1 107 ? -8.38218 23.14667 44.00781 1.000 10.86858 135 ASN A O 1
ATOM 865 N N . ARG A 1 108 ? -7.19568 21.24904 44.14562 1.000 10.02899 136 ARG A N 1
ATOM 866 C CA . ARG A 1 108 ? -5.93765 21.92582 44.44071 1.000 10.35514 136 ARG A CA 1
ATOM 867 C C . ARG A 1 108 ? -4.91440 21.57539 43.37362 1.000 14.86030 136 ARG A C 1
ATOM 868 O O . ARG A 1 108 ? -4.68303 20.39522 43.09727 1.000 13.08211 136 ARG A O 1
ATOM 876 N N . LEU A 1 109 ? -4.32083 22.61139 42.78055 1.000 8.31378 137 LEU A N 1
ATOM 877 C CA . LEU A 1 109 ? -3.32916 22.51092 41.72103 1.000 8.89591 137 LEU A CA 1
ATOM 878 C C . LEU A 1 109 ? -2.04329 23.16736 42.22807 1.000 8.35260 137 LEU A C 1
ATOM 879 O O . LEU A 1 109 ? -2.02086 24.37940 42.46087 1.000 9.00690 137 LEU A O 1
ATOM 884 N N . PHE A 1 110 ? -0.96980 22.38742 42.40888 1.000 11.14007 138 PHE A N 1
ATOM 885 C CA . PHE A 1 110 ? 0.29538 22.91352 42.93643 1.000 10.13759 138 PHE A CA 1
ATOM 886 C C . PHE A 1 110 ? 1.29976 23.08262 41.79797 1.000 14.35649 138 PHE A C 1
ATOM 887 O O . PHE A 1 110 ? 1.68577 22.09999 41.15832 1.000 15.18975 138 PHE A O 1
ATOM 895 N N . TYR A 1 111 ? 1.72974 24.31860 41.54282 1.000 9.65412 139 TYR A N 1
ATOM 896 C CA . TYR A 1 111 ? 2.72829 24.57905 40.50394 1.000 9.23492 139 TYR A CA 1
ATOM 897 C C . TYR A 1 111 ? 4.08993 24.72649 41.17167 1.000 13.04567 139 TYR A C 1
ATOM 898 O O . TYR A 1 111 ? 4.28719 25.63677 41.98113 1.000 12.08173 139 TYR A O 1
ATOM 907 N N . LEU A 1 112 ? 5.03307 23.84010 40.83573 1.000 11.61571 140 LEU A N 1
ATOM 908 C CA . LEU A 1 112 ? 6.35088 23.88094 41.48088 1.000 13.92250 140 LEU A CA 1
ATOM 909 C C . LEU A 1 112 ? 7.27538 24.77745 40.65564 1.000 14.75662 140 LEU A C 1
ATOM 910 O O . LEU A 1 112 ? 8.04316 24.33046 39.80171 1.000 17.65371 140 LEU A O 1
ATOM 915 N N . ALA A 1 113 ? 7.18899 26.07857 40.91738 1.000 10.93305 141 ALA A N 1
ATOM 916 C CA . ALA A 1 113 ? 8.07489 27.05181 40.28089 1.000 11.05909 141 ALA A CA 1
ATOM 917 C C . ALA A 1 113 ? 9.33900 27.21424 41.12494 1.000 16.03468 141 ALA A C 1
ATOM 918 O O . ALA A 1 113 ? 9.63821 28.27530 41.66567 1.000 19.32657 141 ALA A O 1
ATOM 920 N N . LEU A 1 114 ? 10.06808 26.11251 41.23302 1.000 19.99707 142 LEU A N 1
ATOM 921 C CA . LEU A 1 114 ? 11.13964 25.91669 42.19625 1.000 22.29584 142 LEU A CA 1
ATOM 922 C C . LEU A 1 114 ? 12.32051 25.24872 41.51576 1.000 24.55618 142 LEU A C 1
ATOM 923 O O . LEU A 1 114 ? 12.16248 24.60841 40.46835 1.000 23.26071 142 LEU A O 1
ATOM 928 N N . PRO A 1 115 ? 13.52181 25.36539 42.09295 1.000 20.71008 143 PRO A N 1
ATOM 929 C CA . PRO A 1 115 ? 14.64462 24.58994 41.58389 1.000 22.20066 143 PRO A CA 1
ATOM 930 C C . PRO A 1 115 ? 14.44934 23.11557 41.89705 1.000 15.18688 143 PRO A C 1
ATOM 931 O O . PRO A 1 115 ? 13.80259 22.76305 42.89481 1.000 16.08139 143 PRO A O 1
ATOM 935 N N . PRO A 1 116 ? 15.00405 22.22325 41.07994 1.000 21.51573 144 PRO A N 1
ATOM 936 C CA . PRO A 1 116 ? 14.79692 20.78502 41.32064 1.000 18.97207 144 PRO A CA 1
ATOM 937 C C . PRO A 1 116 ? 15.37832 20.28007 42.63845 1.000 19.12629 144 PRO A C 1
ATOM 938 O O . PRO A 1 116 ? 14.99672 19.18844 43.07312 1.000 18.17775 144 PRO A O 1
ATOM 942 N N . THR A 1 117 ? 16.28815 21.02478 43.28462 1.000 19.62835 145 THR A N 1
ATOM 943 C CA . THR A 1 117 ? 16.89524 20.57358 44.53438 1.000 17.84485 145 THR A CA 1
ATOM 944 C C . THR A 1 117 ? 15.90866 20.53378 45.70201 1.000 17.25458 145 THR A C 1
ATOM 945 O O . THR A 1 117 ? 16.23886 19.96188 46.74986 1.000 20.22575 145 THR A O 1
ATOM 949 N N . VAL A 1 118 ? 14.72736 21.12731 45.56468 1.000 16.15141 146 VAL A N 1
ATOM 950 C CA . VAL A 1 118 ? 13.71398 21.08441 46.61333 1.000 15.62865 146 VAL A CA 1
ATOM 951 C C . VAL A 1 118 ? 12.48950 20.27575 46.19898 1.000 14.65576 146 VAL A C 1
ATOM 952 O O . VAL A 1 118 ? 11.52185 20.20911 46.96056 1.000 14.20964 146 VAL A O 1
ATOM 956 N N . TYR A 1 119 ? 12.51309 19.63114 45.02476 1.000 16.44117 147 TYR A N 1
ATOM 957 C CA . TYR A 1 119 ? 11.33616 18.88549 44.56710 1.000 15.83003 147 TYR A CA 1
ATOM 958 C C . TYR A 1 119 ? 10.93009 17.80968 45.56636 1.000 16.27175 147 TYR A C 1
ATOM 959 O O . TYR A 1 119 ? 9.74238 17.62905 45.85791 1.000 14.47645 147 TYR A O 1
ATOM 968 N N . GLU A 1 120 ? 11.90155 17.03338 46.04643 1.000 16.38106 148 GLU A N 1
ATOM 969 C CA . GLU A 1 120 ? 11.56352 15.92691 46.93446 1.000 19.33780 148 GLU A CA 1
ATOM 970 C C . GLU A 1 120 ? 10.96593 16.43231 48.24011 1.000 18.63589 148 GLU A C 1
ATOM 971 O O . GLU A 1 120 ? 9.94366 15.91366 48.69526 1.000 19.11405 148 GLU A O 1
ATOM 977 N N . ALA A 1 121 ? 11.56999 17.46126 48.84403 1.000 16.26772 149 ALA A N 1
ATOM 978 C CA . ALA A 1 121 ? 11.01372 17.99899 50.08195 1.000 17.21424 149 ALA A CA 1
ATOM 979 C C . ALA A 1 121 ? 9.63989 18.62886 49.85262 1.000 18.40622 149 ALA A C 1
ATOM 980 O O . ALA A 1 121 ? 8.73277 18.45195 50.66958 1.000 18.80237 149 ALA A O 1
ATOM 982 N N . VAL A 1 122 ? 9.45011 19.34295 48.74044 1.000 13.65904 150 VAL A N 1
ATOM 983 C CA . VAL A 1 122 ? 8.16371 20.00582 48.52603 1.000 17.39668 150 VAL A CA 1
ATOM 984 C C . VAL A 1 122 ? 7.05478 18.97456 48.31210 1.000 16.77073 150 VAL A C 1
ATOM 985 O O . VAL A 1 122 ? 5.98905 19.05038 48.93697 1.000 15.44763 150 VAL A O 1
ATOM 989 N N . THR A 1 123 ? 7.29268 17.98370 47.44629 1.000 18.50781 151 THR A N 1
ATOM 990 C CA . THR A 1 123 ? 6.25101 16.99644 47.17393 1.000 12.08346 151 THR A CA 1
ATOM 991 C C . THR A 1 123 ? 5.92950 16.17509 48.41466 1.000 13.36889 151 THR A C 1
ATOM 992 O O . THR A 1 123 ? 4.77014 15.81127 48.64420 1.000 17.46135 151 THR A O 1
ATOM 996 N N . LYS A 1 124 ? 6.93888 15.87241 49.22411 1.000 13.55634 152 LYS A N 1
ATOM 997 C CA . LYS A 1 124 ? 6.70135 15.13173 50.45703 1.000 14.29755 152 LYS A CA 1
ATOM 998 C C . LYS A 1 124 ? 5.78603 15.91473 51.38675 1.000 17.61886 152 LYS A C 1
ATOM 999 O O . LYS A 1 124 ? 4.82822 15.37203 51.94741 1.000 19.21374 152 LYS A O 1
ATOM 1005 N N . ASN A 1 125 ? 6.06071 17.20384 51.54872 1.000 14.67254 153 ASN A N 1
ATOM 1006 C CA . ASN A 1 125 ? 5.28260 18.00641 52.48137 1.000 15.55721 153 ASN A CA 1
ATOM 1007 C C . ASN A 1 125 ? 3.89370 18.32479 51.93531 1.000 14.72244 153 ASN A C 1
ATOM 1008 O O . ASN A 1 125 ? 2.93529 18.42022 52.70549 1.000 15.49119 153 ASN A O 1
ATOM 1013 N N . ILE A 1 126 ? 3.75744 18.52201 50.61963 1.000 12.50108 154 ILE A N 1
ATOM 1014 C CA . ILE A 1 126 ? 2.41674 18.68080 50.05274 1.000 12.53841 154 ILE A CA 1
ATOM 1015 C C . ILE A 1 126 ? 1.58118 17.43790 50.33717 1.000 16.06535 154 ILE A C 1
ATOM 1016 O O . ILE A 1 126 ? 0.43170 17.52479 50.79472 1.000 16.22397 154 ILE A O 1
ATOM 1021 N N . HIS A 1 127 ? 2.16344 16.25565 50.10203 1.000 15.30829 155 HIS A N 1
ATOM 1022 C CA . HIS A 1 127 ? 1.42870 15.00925 50.31228 1.000 17.15925 155 HIS A CA 1
ATOM 1023 C C . HIS A 1 127 ? 1.02803 14.83715 51.77138 1.000 18.83860 155 HIS A C 1
ATOM 1024 O O . HIS A 1 127 ? -0.08143 14.38424 52.07149 1.000 16.49017 155 HIS A O 1
ATOM 1031 N N . GLU A 1 128 ? 1.92538 15.18315 52.69175 1.000 15.50039 156 GLU A N 1
ATOM 1032 C CA . GLU A 1 128 ? 1.66887 14.96952 54.10960 1.000 17.24492 156 GLU A CA 1
ATOM 1033 C C . GLU A 1 128 ? 0.63098 15.93615 54.66596 1.000 19.15358 156 GLU A C 1
ATOM 1034 O O . GLU A 1 128 ? -0.14528 15.56468 55.55901 1.000 19.36146 156 GLU A O 1
ATOM 1040 N N . SER A 1 129 ? 0.59435 17.16733 54.16252 1.000 18.31452 157 SER A N 1
ATOM 1041 C CA . SER A 1 129 ? -0.05348 18.26160 54.88456 1.000 20.11731 157 SER A CA 1
ATOM 1042 C C . SER A 1 129 ? -1.13341 19.00219 54.11305 1.000 17.26334 157 SER A C 1
ATOM 1043 O O . SER A 1 129 ? -2.03176 19.55454 54.75111 1.000 19.00798 157 SER A O 1
ATOM 1046 N N . CYS A 1 130 ? -1.07788 19.04841 52.77562 1.000 12.85705 158 CYS A N 1
ATOM 1047 C CA . CYS A 1 130 ? -1.88589 19.99947 52.01722 1.000 13.57233 158 CYS A CA 1
ATOM 1048 C C . CYS A 1 130 ? -2.82877 19.37205 51.00357 1.000 13.00915 158 CYS A C 1
ATOM 1049 O O . CYS A 1 130 ? -3.40198 20.10929 50.18275 1.000 12.46391 158 CYS A O 1
ATOM 1052 N N . MET A 1 131 ? -3.01936 18.05243 51.01635 1.000 14.83433 159 MET A N 1
ATOM 1053 C CA . MET A 1 131 ? -3.91276 17.44033 50.03731 1.000 16.34828 159 MET A CA 1
ATOM 1054 C C . MET A 1 131 ? -5.36568 17.64322 50.43357 1.000 17.26660 159 MET A C 1
ATOM 1055 O O . MET A 1 131 ? -5.72376 17.52630 51.60654 1.000 16.74897 159 MET A O 1
ATOM 1060 N N . SER A 1 132 ? -6.21423 17.92061 49.44537 1.000 12.08880 160 SER A N 1
ATOM 1061 C CA . SER A 1 132 ? -7.64640 17.96692 49.71549 1.000 13.42841 160 SER A CA 1
ATOM 1062 C C . SER A 1 132 ? -8.12310 16.54161 49.93239 1.000 15.40904 160 SER A C 1
ATOM 1063 O O . SER A 1 132 ? -7.65699 15.61451 49.26066 1.000 15.96962 160 SER A O 1
ATOM 1066 N N . GLN A 1 133 ? -9.03990 16.35399 50.88085 1.000 15.17612 161 GLN A N 1
ATOM 1067 C CA . GLN A 1 133 ? -9.65009 15.04579 51.09647 1.000 16.29980 161 GLN A CA 1
ATOM 1068 C C . GLN A 1 133 ? -10.88709 14.82992 50.23474 1.000 17.15421 161 GLN A C 1
ATOM 1069 O O . GLN A 1 133 ? -11.44370 13.73355 50.24472 1.000 25.81051 161 GLN A O 1
ATOM 1075 N N . ILE A 1 134 ? -11.31306 15.84802 49.49023 1.000 13.88789 162 ILE A N 1
ATOM 1076 C CA . ILE A 1 134 ? -12.53207 15.80004 48.69508 1.000 17.24902 162 ILE A CA 1
ATOM 1077 C C . ILE A 1 134 ? -12.21564 16.08697 47.23255 1.000 16.15625 162 ILE A C 1
ATOM 1078 O O . ILE A 1 134 ? -12.58869 15.31730 46.34444 1.000 15.33879 162 ILE A O 1
ATOM 1083 N N . GLY A 1 135 ? -11.54349 17.22007 46.96291 1.000 13.47976 163 GLY A N 1
ATOM 1084 C CA . GLY A 1 135 ? -11.22321 17.57144 45.59179 1.000 14.94743 163 GLY A CA 1
ATOM 1085 C C . GLY A 1 135 ? -10.03585 16.78233 45.07620 1.000 14.00341 163 GLY A C 1
ATOM 1086 O O . GLY A 1 135 ? -9.37591 16.04806 45.81403 1.000 16.35249 163 GLY A O 1
ATOM 1087 N N . TRP A 1 136 ? -9.75586 16.93350 43.78313 1.000 12.25933 164 TRP A N 1
ATOM 1088 C CA . TRP A 1 136 ? -8.54281 16.31547 43.28369 1.000 11.48105 164 TRP A CA 1
ATOM 1089 C C . TRP A 1 136 ? -7.32940 17.17309 43.64140 1.000 12.51011 164 TRP A C 1
ATOM 1090 O O . TRP A 1 136 ? -7.43971 18.34346 44.02789 1.000 9.73533 164 TRP A O 1
ATOM 1101 N N . ASN A 1 137 ? -6.16109 16.55523 43.52071 1.000 10.13074 165 ASN A N 1
ATOM 1102 C CA . ASN A 1 137 ? -4.87638 17.16701 43.83125 1.000 10.15446 165 ASN A CA 1
ATOM 1103 C C . ASN A 1 137 ? -3.93624 16.85803 42.68235 1.000 10.94871 165 ASN A C 1
ATOM 1104 O O . ASN A 1 137 ? -3.71957 15.68269 42.37436 1.000 12.81523 165 ASN A O 1
ATOM 1109 N N . ARG A 1 138 ? -3.38334 17.89932 42.04986 1.000 13.99397 166 ARG A N 1
ATOM 1110 C CA . ARG A 1 138 ? -2.48144 17.73142 40.91439 1.000 10.62775 166 ARG A CA 1
ATOM 1111 C C . ARG A 1 138 ? -1.23538 18.57044 41.12218 1.000 14.67532 166 ARG A C 1
ATOM 1112 O O . ARG A 1 138 ? -1.31944 19.71176 41.58778 1.000 15.94868 166 ARG A O 1
ATOM 1120 N N . ILE A 1 139 ? -0.07967 18.01115 40.77124 1.000 10.89184 167 ILE A N 1
ATOM 1121 C CA . ILE A 1 139 ? 1.19039 18.70875 40.92108 1.000 11.24272 167 ILE A CA 1
ATOM 1122 C C . ILE A 1 139 ? 1.82030 18.88206 39.54245 1.000 12.05797 167 ILE A C 1
ATOM 1123 O O . ILE A 1 139 ? 1.85157 17.94135 38.73313 1.000 12.34501 167 ILE A O 1
ATOM 1128 N N . ILE A 1 140 ? 2.29705 20.09310 39.27514 1.000 9.99186 168 ILE A N 1
ATOM 1129 C CA . ILE A 1 140 ? 2.91994 20.45141 38.01103 1.000 11.96686 168 ILE A CA 1
ATOM 1130 C C . ILE A 1 140 ? 4.40733 20.60155 38.26963 1.000 15.38497 168 ILE A C 1
ATOM 1131 O O . ILE A 1 140 ? 4.81577 21.43560 39.08852 1.000 13.34506 168 ILE A O 1
ATOM 1136 N N . VAL A 1 141 ? 5.21142 19.79488 37.57870 1.000 13.76587 169 VAL A N 1
ATOM 1137 C CA . VAL A 1 141 ? 6.66225 19.75564 37.74312 1.000 13.96264 169 VAL A CA 1
ATOM 1138 C C . VAL A 1 141 ? 7.31054 20.13451 36.42026 1.000 11.84167 169 VAL A C 1
ATOM 1139 O O . VAL A 1 141 ? 6.91631 19.62768 35.36731 1.000 12.76002 169 VAL A O 1
ATOM 1143 N N . GLU A 1 142 ? 8.31330 21.00269 36.47411 1.000 16.69383 170 GLU A N 1
ATOM 1144 C CA . GLU A 1 142 ? 9.08108 21.37526 35.29356 1.000 18.34444 170 GLU A CA 1
ATOM 1145 C C . GLU A 1 142 ? 10.45405 20.72294 35.33620 1.000 18.63711 170 GLU A C 1
ATOM 1146 O O . GLU A 1 142 ? 10.90615 20.24281 36.37419 1.000 21.33585 170 GLU A O 1
ATOM 1152 N N . LYS A 1 143 ? 11.12768 20.70922 34.18736 1.000 24.00372 171 LYS A N 1
ATOM 1153 C CA . LYS A 1 143 ? 12.44341 20.09917 34.13303 1.000 27.11996 171 LYS A CA 1
ATOM 1154 C C . LYS A 1 143 ? 13.45125 20.93304 34.93175 1.000 29.41009 171 LYS A C 1
ATOM 1155 O O . LYS A 1 143 ? 13.17448 22.08262 35.29576 1.000 23.08560 171 LYS A O 1
ATOM 1161 N N . PRO A 1 144 ? 14.63516 20.36144 35.24882 1.000 30.35546 172 PRO A N 1
ATOM 1162 C CA . PRO A 1 144 ? 15.12379 19.02239 34.86938 1.000 30.23503 172 PRO A CA 1
ATOM 1163 C C . PRO A 1 144 ? 14.47707 17.88717 35.66804 1.000 28.83863 172 PRO A C 1
ATOM 1164 O O . PRO A 1 144 ? 14.21319 18.04978 36.86948 1.000 25.79171 172 PRO A O 1
ATOM 1168 N N . PHE A 1 145 ? 14.17582 16.76939 35.00001 1.000 27.02849 173 PHE A N 1
ATOM 1169 C CA . PHE A 1 145 ? 13.76283 15.54607 35.68573 1.000 28.53817 173 PHE A CA 1
ATOM 1170 C C . PHE A 1 145 ? 14.98520 14.63316 35.73473 1.000 30.61414 173 PHE A C 1
ATOM 1171 O O . PHE A 1 145 ? 15.15739 13.72657 34.91699 1.000 28.62940 173 PHE A O 1
ATOM 1179 N N . GLY A 1 146 ? 15.84522 14.89102 36.72022 1.000 25.80292 174 GLY A N 1
ATOM 1180 C CA . GLY A 1 146 ? 17.12925 14.21940 36.81276 1.000 24.59963 174 GLY A CA 1
ATOM 1181 C C . GLY A 1 146 ? 18.12924 14.72285 35.77703 1.000 27.92716 174 GLY A C 1
ATOM 1182 O O . GLY A 1 146 ? 17.87600 15.65255 35.00800 1.000 29.54426 174 GLY A O 1
ATOM 1183 N N . ARG A 1 147 ? 19.30312 14.07641 35.77946 1.000 29.20611 175 ARG A N 1
ATOM 1184 C CA . ARG A 1 147 ? 20.37311 14.31799 34.81471 1.000 33.51847 175 ARG A CA 1
ATOM 1185 C C . ARG A 1 147 ? 20.70393 13.10375 33.96447 1.000 33.48195 175 ARG A C 1
ATOM 1186 O O . ARG A 1 147 ? 21.50220 13.22894 33.02176 1.000 30.22500 175 ARG A O 1
ATOM 1194 N N . ASP A 1 148 ? 20.16314 11.93642 34.30138 1.000 34.02045 176 ASP A N 1
ATOM 1195 C CA . ASP A 1 148 ? 20.42482 10.68098 33.60564 1.000 32.55799 176 ASP A CA 1
ATOM 1196 C C . ASP A 1 148 ? 19.43543 9.65789 34.14772 1.000 30.59088 176 ASP A C 1
ATOM 1197 O O . ASP A 1 148 ? 18.59216 9.97509 34.99460 1.000 25.16830 176 ASP A O 1
ATOM 1202 N N . LEU A 1 149 ? 19.56259 8.41731 33.66444 1.000 28.18650 177 LEU A N 1
ATOM 1203 C CA . LEU A 1 149 ? 18.63030 7.36135 34.04705 1.000 29.84486 177 LEU A CA 1
ATOM 1204 C C . LEU A 1 149 ? 18.55484 7.22162 35.56052 1.000 27.68561 177 LEU A C 1
ATOM 1205 O O . LEU A 1 149 ? 17.46344 7.22890 36.14110 1.000 25.12087 177 LEU A O 1
ATOM 1210 N N . GLN A 1 150 ? 19.71525 7.13384 36.21814 1.000 31.98891 178 GLN A N 1
ATOM 1211 C CA . GLN A 1 150 ? 19.75477 6.91059 37.66368 1.000 38.41665 178 GLN A CA 1
ATOM 1212 C C . GLN A 1 150 ? 19.10376 8.05596 38.43522 1.000 33.14198 178 GLN A C 1
ATOM 1213 O O . GLN A 1 150 ? 18.27964 7.82780 39.33216 1.000 31.91885 178 GLN A O 1
ATOM 1219 N N . SER A 1 1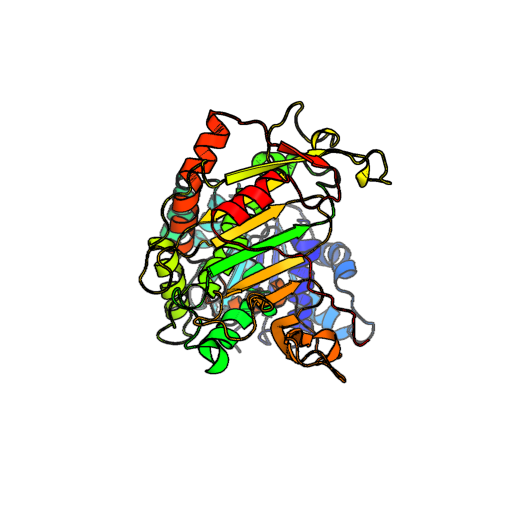51 ? 19.47191 9.30094 38.11839 1.000 31.56504 179 SER A N 1
ATOM 1220 C CA . SER A 1 151 ? 18.97943 10.42371 38.91789 1.000 29.55369 179 SER A CA 1
ATOM 1221 C C . SER A 1 151 ? 17.49894 10.69758 38.65392 1.000 28.65773 179 SER A C 1
ATOM 1222 O O . SER A 1 151 ? 16.77375 11.12795 39.55898 1.000 25.31924 179 SER A O 1
ATOM 1225 N N . SER A 1 152 ? 17.03233 10.45273 37.43000 1.000 28.95805 180 SER A N 1
ATOM 1226 C CA . SER A 1 152 ? 15.60254 10.54367 37.16483 1.000 26.77809 180 SER A CA 1
ATOM 1227 C C . SER A 1 152 ? 14.85094 9.39666 37.83449 1.000 29.78137 180 SER A C 1
ATOM 1228 O O . SER A 1 152 ? 13.73125 9.58767 38.32567 1.000 30.10069 180 SER A O 1
ATOM 1231 N N . ASP A 1 153 ? 15.45817 8.20140 37.86210 1.000 32.04009 181 ASP A N 1
ATOM 1232 C CA . ASP A 1 153 ? 14.89247 7.06476 38.58850 1.000 35.82770 181 ASP A CA 1
ATOM 1233 C C . ASP A 1 153 ? 14.50744 7.45764 40.00740 1.000 35.33545 181 ASP A C 1
ATOM 1234 O O . ASP A 1 153 ? 13.40141 7.16309 40.47197 1.000 29.51467 181 ASP A O 1
ATOM 1239 N N . ARG A 1 154 ? 15.41685 8.13265 40.70968 1.000 24.50212 182 ARG A N 1
ATOM 1240 C CA . ARG A 1 154 ? 15.20434 8.40754 42.12425 1.000 24.70016 182 ARG A CA 1
ATOM 1241 C C . ARG A 1 154 ? 14.11002 9.43825 42.33828 1.000 30.48349 182 ARG A C 1
ATOM 1242 O O . ARG A 1 154 ? 13.28830 9.29964 43.25357 1.000 32.91633 182 ARG A O 1
ATOM 1250 N N . LEU A 1 155 ? 14.11331 10.50186 41.53463 1.000 28.98444 183 LEU A N 1
ATOM 1251 C CA . LEU A 1 155 ? 13.05850 11.50111 41.63843 1.000 24.09424 183 LEU A CA 1
ATOM 1252 C C . LEU A 1 155 ? 11.70725 10.87851 41.33241 1.000 23.45472 183 LEU A C 1
ATOM 1253 O O . LEU A 1 155 ? 10.75367 11.01510 42.11054 1.000 22.92900 183 LEU A O 1
ATOM 1258 N N . SER A 1 156 ? 11.61330 10.18650 40.19511 1.000 21.00824 184 SER A N 1
ATOM 1259 C CA . SER A 1 156 ? 10.36577 9.53435 39.81700 1.000 22.43404 184 SER A CA 1
ATOM 1260 C C . SER A 1 156 ? 9.89305 8.57527 40.89881 1.000 24.63140 184 SER A C 1
ATOM 1261 O O . SER A 1 156 ? 8.70160 8.54012 41.22688 1.000 25.74160 184 SER A O 1
ATOM 1264 N N . ASN A 1 157 ? 10.81097 7.78721 41.46575 1.000 23.57469 185 ASN A N 1
ATOM 1265 C CA . ASN A 1 157 ? 10.41590 6.82128 42.48572 1.000 26.44309 185 ASN A CA 1
ATOM 1266 C C . ASN A 1 157 ? 9.86199 7.52449 43.71822 1.000 26.07851 185 ASN A C 1
ATOM 1267 O O . ASN A 1 157 ? 8.84812 7.09644 44.28839 1.000 21.11490 185 ASN A O 1
ATOM 1272 N N . HIS A 1 158 ? 10.51335 8.61042 44.14033 1.000 24.00448 186 HIS A N 1
ATOM 1273 C CA . HIS A 1 158 ? 10.01553 9.38600 45.27238 1.000 21.44644 186 HIS A CA 1
ATOM 1274 C C . HIS A 1 158 ? 8.62161 9.93749 44.98740 1.000 23.05455 186 HIS A C 1
ATOM 1275 O O . HIS A 1 158 ? 7.70872 9.80765 45.81437 1.000 19.38006 186 HIS A O 1
ATOM 1282 N N . ILE A 1 159 ? 8.43452 10.55251 43.81618 1.000 18.05403 187 ILE A N 1
ATOM 1283 C CA . ILE A 1 159 ? 7.15236 11.19852 43.53277 1.000 19.12781 187 ILE A CA 1
ATOM 1284 C C . ILE A 1 159 ? 6.04210 10.15738 43.40376 1.000 19.57853 187 ILE A C 1
ATOM 1285 O O . ILE A 1 159 ? 4.92825 10.35258 43.90998 1.000 19.35489 187 ILE A O 1
ATOM 1290 N N . SER A 1 160 ? 6.33316 9.02498 42.75292 1.000 16.86289 188 SER A N 1
ATOM 1291 C CA . SER A 1 160 ? 5.32661 7.98380 42.54443 1.000 18.97181 188 SER A CA 1
ATOM 1292 C C . SER A 1 160 ? 4.97550 7.22877 43.81498 1.000 21.77194 188 SER A C 1
ATOM 1293 O O . SER A 1 160 ? 3.89083 6.64623 43.89114 1.000 24.26076 188 SER A O 1
ATOM 1296 N N . SER A 1 161 ? 5.87015 7.19428 44.80366 1.000 21.03843 189 SER A N 1
ATOM 1297 C CA . SER A 1 161 ? 5.49690 6.62781 46.09024 1.000 22.45328 189 SER A CA 1
ATOM 1298 C C . SER A 1 161 ? 4.46452 7.48586 46.80943 1.000 25.63506 189 SER A C 1
ATOM 1299 O O . SER A 1 161 ? 3.83612 7.01210 47.76336 1.000 27.37319 189 SER A O 1
ATOM 1302 N N . LEU A 1 162 ? 4.28176 8.73185 46.38219 1.000 19.91737 190 LEU A N 1
ATOM 1303 C CA . LEU A 1 162 ? 3.35215 9.66086 47.01655 1.000 22.00975 190 LEU A CA 1
ATOM 1304 C C . LEU A 1 162 ? 2.12582 9.97355 46.17546 1.000 20.67608 190 LEU A C 1
ATOM 1305 O O . LEU A 1 162 ? 1.02467 10.08506 46.71899 1.000 20.95068 190 LEU A O 1
ATOM 1310 N N . PHE A 1 163 ? 2.29619 10.14626 44.86753 1.000 20.93541 191 PHE A N 1
ATOM 1311 C CA . PHE A 1 163 ? 1.24445 10.61343 43.97582 1.000 17.09795 191 PHE A CA 1
ATOM 1312 C C . PHE A 1 163 ? 0.97298 9.56555 42.91260 1.000 17.38134 191 PHE A C 1
ATOM 1313 O O . PHE A 1 163 ? 1.90422 8.93522 42.40373 1.000 15.49207 191 PHE A O 1
ATOM 1321 N N . ARG A 1 164 ? -0.29995 9.39402 42.57151 1.000 14.45676 192 ARG A N 1
ATOM 1322 C CA . ARG A 1 164 ? -0.65703 8.56978 41.42832 1.000 15.53438 192 ARG A CA 1
ATOM 1323 C C . ARG A 1 164 ? -0.23022 9.24965 40.13523 1.000 16.63005 192 ARG A C 1
ATOM 1324 O O . ARG A 1 164 ? -0.05915 10.47057 40.07512 1.000 12.30621 192 ARG A O 1
ATOM 1332 N N . GLU A 1 165 ? -0.08625 8.44572 39.07521 1.000 14.92560 193 GLU A N 1
ATOM 1333 C CA . GLU A 1 165 ? 0.28853 9.03045 37.79051 1.000 15.21969 193 GLU A CA 1
ATOM 1334 C C . GLU A 1 165 ? -0.74337 10.04864 37.31798 1.000 11.66011 193 GLU A C 1
ATOM 1335 O O . GLU A 1 165 ? -0.37453 11.03225 36.67303 1.000 11.41168 193 GLU A O 1
ATOM 1341 N N . ASP A 1 166 ? -2.03223 9.85632 37.64031 1.000 14.34658 194 ASP A N 1
ATOM 1342 C CA . ASP A 1 166 ? -3.02853 10.84570 37.21818 1.000 14.22126 194 ASP A CA 1
ATOM 1343 C C . ASP A 1 166 ? -3.03728 12.10480 38.09346 1.000 14.73893 194 ASP A C 1
ATOM 1344 O O . ASP A 1 166 ? -3.90815 12.96215 37.92194 1.000 14.11216 194 ASP A O 1
ATOM 1349 N N . GLN A 1 167 ? -2.08128 12.24255 39.00803 1.000 13.75433 195 GLN A N 1
ATOM 1350 C CA . GLN A 1 167 ? -1.88992 13.47350 39.75787 1.000 11.46075 195 GLN A CA 1
ATOM 1351 C C . GLN A 1 167 ? -0.62126 14.22070 39.36209 1.000 13.46014 195 GLN A C 1
ATOM 1352 O O . GLN A 1 167 ? -0.38061 15.32157 39.87586 1.000 14.30523 195 GLN A O 1
ATOM 1358 N N . ILE A 1 168 ? 0.19462 13.66488 38.46937 1.000 11.21581 196 ILE A N 1
ATOM 1359 C CA . ILE A 1 168 ? 1.50263 14.23027 38.14236 1.000 12.81320 196 ILE A CA 1
ATOM 1360 C C . ILE A 1 168 ? 1.45190 14.78326 36.72994 1.000 13.07770 196 ILE A C 1
ATOM 1361 O O . ILE A 1 168 ? 1.15735 14.04949 35.77716 1.000 11.81690 196 ILE A O 1
ATOM 1366 N N . TYR A 1 169 ? 1.78452 16.06220 36.59780 1.000 10.64625 197 TYR A N 1
ATOM 1367 C CA . TYR A 1 169 ? 1.78531 16.78490 35.33026 1.000 11.95279 197 TYR A CA 1
ATOM 1368 C C . TYR A 1 169 ? 3.19739 17.31673 35.10023 1.000 13.32530 197 TYR A C 1
ATOM 1369 O O . TYR A 1 169 ? 3.53134 18.41245 35.55904 1.000 11.32132 197 TYR A O 1
ATOM 1378 N N . ARG A 1 170 ? 4.01549 16.53723 34.39007 1.000 10.45230 198 ARG A N 1
ATOM 1379 C CA . ARG A 1 170 ? 5.37842 16.92817 34.04339 1.000 11.42067 198 ARG A CA 1
ATOM 1380 C C . ARG A 1 170 ? 5.36686 17.72105 32.74616 1.000 13.33083 198 ARG A C 1
ATOM 1381 O O . ARG A 1 170 ? 4.92594 17.21586 31.70711 1.000 11.07195 198 ARG A O 1
ATOM 1389 N N . ILE A 1 171 ? 5.87575 18.94741 32.80693 1.000 14.73419 199 ILE A N 1
ATOM 1390 C CA . ILE A 1 171 ? 5.89492 19.85417 31.66366 1.000 12.30298 199 ILE A CA 1
ATOM 1391 C C . ILE A 1 171 ? 7.06641 19.53559 30.74305 1.000 16.10507 199 ILE A C 1
ATOM 1392 O O . ILE A 1 171 ? 8.21937 19.48474 31.18044 1.000 15.98916 199 ILE A O 1
ATOM 1397 N N . ASP A 1 172 ? 6.77436 19.34605 29.45869 1.000 17.27540 200 ASP A N 1
ATOM 1398 C CA . ASP A 1 172 ? 7.70040 19.66482 28.37140 1.000 18.17424 200 ASP A CA 1
ATOM 1399 C C . ASP A 1 172 ? 6.97997 20.73573 27.57109 1.000 14.11612 200 ASP A C 1
ATOM 1400 O O . ASP A 1 172 ? 5.94676 20.45859 26.95147 1.000 15.31427 200 ASP A O 1
ATOM 1405 N N . HIS A 1 173 ? 7.48341 21.96433 27.60896 1.000 12.97418 201 HIS A N 1
ATOM 1406 C CA . HIS A 1 173 ? 6.60849 23.02419 27.12617 1.000 16.66700 201 HIS A CA 1
ATOM 1407 C C . HIS A 1 173 ? 6.44774 23.01029 25.61113 1.000 15.18889 201 HIS A C 1
ATOM 1408 O O . HIS A 1 173 ? 5.50837 23.62923 25.10979 1.000 15.10975 201 HIS A O 1
ATOM 1415 N N . TYR A 1 174 ? 7.29815 22.28748 24.86810 1.000 11.49622 202 TYR A N 1
ATOM 1416 C CA . TYR A 1 174 ? 7.03563 22.15466 23.44032 1.000 11.37886 202 TYR A CA 1
ATOM 1417 C C . TYR A 1 174 ? 5.71468 21.44130 23.18384 1.000 11.12824 202 TYR A C 1
ATOM 1418 O O . TYR A 1 174 ? 5.06317 21.68505 22.16101 1.000 12.08127 202 TYR A O 1
ATOM 1427 N N . LEU A 1 175 ? 5.28273 20.58589 24.10649 1.000 10.25809 203 LEU A N 1
ATOM 1428 C CA . LEU A 1 175 ? 3.99023 19.93430 23.93573 1.000 11.44900 203 LEU A CA 1
ATOM 1429 C C . LEU A 1 175 ? 2.82982 20.91819 24.00961 1.000 12.38015 203 LEU A C 1
ATOM 1430 O O . LEU A 1 175 ? 1.69154 20.53881 23.70118 1.000 15.46575 203 LEU A O 1
ATOM 1435 N N . GLY A 1 176 ? 3.08698 22.16320 24.40438 1.000 15.48886 204 GLY A N 1
ATOM 1436 C CA . GLY A 1 176 ? 2.07909 23.19547 24.44231 1.000 12.71753 204 GLY A CA 1
ATOM 1437 C C . GLY A 1 176 ? 2.03916 24.07626 23.22052 1.000 14.18822 204 GLY A C 1
ATOM 1438 O O . GLY A 1 176 ? 1.13436 24.90955 23.10478 1.000 13.91131 204 GLY A O 1
ATOM 1439 N N . LYS A 1 177 ? 2.97154 23.89286 22.28638 1.000 10.20871 205 LYS A N 1
ATOM 1440 C CA . LYS A 1 177 ? 3.08617 24.77989 21.13973 1.000 10.51100 205 LYS A CA 1
ATOM 1441 C C . LYS A 1 177 ? 2.08909 24.39125 20.05719 1.000 10.80992 205 LYS A C 1
ATOM 1442 O O . LYS A 1 177 ? 1.78896 23.20736 19.86220 1.000 11.83235 205 LYS A O 1
ATOM 1448 N N . GLU A 1 178 ? 1.57128 25.40950 19.36548 1.000 10.83174 206 GLU A N 1
ATOM 1449 C CA . GLU A 1 178 ? 0.49782 25.22262 18.38478 1.000 10.91880 206 GLU A CA 1
ATOM 1450 C C . GLU A 1 178 ? 0.81206 24.10456 17.39175 1.000 13.07387 206 GLU A C 1
ATOM 1451 O O . GLU A 1 178 ? 0.01558 23.17709 17.19833 1.000 10.89545 206 GLU A O 1
ATOM 1457 N N . MET A 1 179 ? 1.96036 24.18943 16.72906 1.000 13.40298 207 MET A N 1
ATOM 1458 C CA . MET A 1 179 ? 2.23084 23.25041 15.64486 1.000 11.72742 207 MET A CA 1
ATOM 1459 C C . MET A 1 179 ? 2.65161 21.88014 16.15229 1.000 12.29335 207 MET A C 1
ATOM 1460 O O . MET A 1 179 ? 2.48345 20.88947 15.43636 1.000 11.07333 207 MET A O 1
ATOM 1465 N N . VAL A 1 180 ? 3.19779 21.79387 17.36504 1.000 11.84680 208 VAL A N 1
ATOM 1466 C CA . VAL A 1 180 ? 3.48529 20.47845 17.92875 1.000 9.65859 208 VAL A CA 1
ATOM 1467 C C . VAL A 1 180 ? 2.18556 19.73219 18.20068 1.000 13.41561 208 VAL A C 1
ATOM 1468 O O . VAL A 1 180 ? 2.05349 18.54192 17.88533 1.000 12.23642 208 VAL A O 1
ATOM 1472 N N . GLN A 1 181 ? 1.20156 20.42311 18.78067 1.000 9.63544 209 GLN A N 1
ATOM 1473 C CA . GLN A 1 181 ? -0.10459 19.79921 18.97778 1.000 13.95775 209 GLN A CA 1
ATOM 1474 C C . GLN A 1 181 ? -0.76193 19.44485 17.65113 1.000 14.06164 209 GLN A C 1
ATOM 1475 O O . GLN A 1 181 ? -1.57593 18.51513 17.58539 1.000 17.32089 209 GLN A O 1
ATOM 1481 N N . ASN A 1 182 ? -0.40909 20.15582 16.58212 1.000 13.00639 210 ASN A N 1
ATOM 1482 C CA . ASN A 1 182 ? -1.01230 19.89748 15.28111 1.000 13.22589 210 ASN A CA 1
ATOM 1483 C C . ASN A 1 182 ? -0.50580 18.61072 14.64713 1.000 14.06776 210 ASN A C 1
ATOM 1484 O O . ASN A 1 182 ? -1.17684 18.07122 13.76102 1.000 13.63207 210 ASN A O 1
ATOM 1489 N N . LEU A 1 183 ? 0.65559 18.10708 15.08026 1.000 13.55875 211 LEU A N 1
ATOM 1490 C CA . LEU A 1 183 ? 1.23747 16.92782 14.44037 1.000 12.53528 211 LEU A CA 1
ATOM 1491 C C . LEU A 1 183 ? 0.25690 15.76265 14.43570 1.000 14.59457 211 LEU A C 1
ATOM 1492 O O . LEU A 1 183 ? 0.15945 15.02625 13.44852 1.000 15.85659 211 LEU A O 1
ATOM 1497 N N . MET A 1 184 ? -0.49633 15.59072 15.52285 1.000 13.78409 212 MET A N 1
ATOM 1498 C CA . MET A 1 184 ? -1.41691 14.45668 15.59472 1.000 17.63090 212 MET A CA 1
ATOM 1499 C C . MET A 1 184 ? -2.60774 14.63784 14.66549 1.000 17.58125 212 MET A C 1
ATOM 1500 O O . MET A 1 184 ? -3.11514 13.66034 14.09658 1.000 13.63812 212 MET A O 1
ATOM 1505 N N . VAL A 1 185 ? -3.09818 15.86921 14.52752 1.000 12.81565 213 VAL A N 1
ATOM 1506 C CA . VAL A 1 185 ? -4.21963 16.09655 13.61957 1.000 13.48988 213 VAL A CA 1
ATOM 1507 C C . VAL A 1 185 ? -3.75881 15.97558 12.17143 1.000 15.21924 213 VAL A C 1
ATOM 1508 O O . VAL A 1 185 ? -4.43205 15.35702 11.34122 1.000 10.78190 213 VAL A O 1
ATOM 1512 N N . LEU A 1 186 ? -2.61250 16.57228 11.83685 1.000 12.32965 214 LEU A N 1
ATOM 1513 C CA . LEU A 1 186 ? -2.11304 16.44588 10.47024 1.000 10.49123 214 LEU A CA 1
ATOM 1514 C C . LEU A 1 186 ? -1.97760 14.98541 10.07072 1.000 16.02591 214 LEU A C 1
ATOM 1515 O O . LEU A 1 186 ? -2.34233 14.59632 8.95177 1.000 12.55812 214 LEU A O 1
ATOM 1520 N N . ARG A 1 187 ? -1.45014 14.15833 10.97247 1.000 11.28831 215 ARG A N 1
ATOM 1521 C CA . ARG A 1 187 ? -1.14038 12.78630 10.60076 1.000 11.51413 215 ARG A CA 1
ATOM 1522 C C . ARG A 1 187 ? -2.38246 11.92282 10.52203 1.000 13.68134 215 ARG A C 1
ATOM 1523 O O . ARG A 1 187 ? -2.47096 11.04933 9.65192 1.000 15.57550 215 ARG A O 1
ATOM 1531 N N . PHE A 1 188 ? -3.33022 12.11797 11.43821 1.000 11.26329 216 PHE A N 1
ATOM 1532 C CA . PHE A 1 188 ? -4.37656 11.12703 11.66198 1.000 10.63474 216 PHE A CA 1
ATOM 1533 C C . PHE A 1 188 ? -5.75828 11.60438 11.24672 1.000 15.45455 216 PHE A C 1
ATOM 1534 O O . PHE A 1 188 ? -6.71859 10.83115 11.34190 1.000 12.60468 216 PHE A O 1
ATOM 1542 N N . ALA A 1 189 ? -5.88489 12.84523 10.78421 1.000 13.66164 217 ALA A N 1
ATOM 1543 C CA . ALA A 1 189 ? -7.14897 13.34508 10.25803 1.000 17.16239 217 ALA A CA 1
ATOM 1544 C C . ALA A 1 189 ? -7.15418 13.46401 8.73660 1.000 14.14310 217 ALA A C 1
ATOM 1545 O O . ALA A 1 189 ? -8.15438 13.91624 8.17002 1.000 16.04433 217 ALA A O 1
ATOM 1547 N N . ASN A 1 190 ? -6.09117 13.02634 8.05896 1.000 13.39115 218 ASN A N 1
ATOM 1548 C CA . ASN A 1 190 ? -5.87982 13.30306 6.64020 1.000 14.66370 218 ASN A CA 1
ATOM 1549 C C . ASN A 1 190 ? -5.45978 12.04163 5.90288 1.000 15.41157 218 ASN A C 1
ATOM 1550 O O . ASN A 1 190 ? -4.42589 11.44818 6.22662 1.000 17.09528 218 ASN A O 1
ATOM 1555 N N . ARG A 1 191 ? -6.21746 11.67147 4.87024 1.000 12.56293 219 ARG A N 1
ATOM 1556 C CA . ARG A 1 191 ? -5.76835 10.59113 4.00418 1.000 15.72210 219 ARG A CA 1
ATOM 1557 C C . ARG A 1 191 ? -4.55952 10.98989 3.16592 1.000 21.87101 219 ARG A C 1
ATOM 1558 O O . ARG A 1 191 ? -3.76377 10.12357 2.78880 1.000 21.74085 219 ARG A O 1
ATOM 1566 N N . ILE A 1 192 ? -4.38698 12.28126 2.86766 1.000 12.44647 220 ILE A N 1
ATOM 1567 C CA . ILE A 1 192 ? -3.25034 12.66799 2.03820 1.000 17.56765 220 ILE A CA 1
ATOM 1568 C C . ILE A 1 192 ? -1.92271 12.46708 2.76664 1.000 25.17245 220 ILE A C 1
ATOM 1569 O O . ILE A 1 192 ? -0.87168 12.43797 2.12196 1.000 29.53209 220 ILE A O 1
ATOM 1574 N N . PHE A 1 193 ? -1.93396 12.31835 4.09227 1.000 16.56050 221 PHE A N 1
ATOM 1575 C CA . PHE A 1 193 ? -0.71422 12.04854 4.84635 1.000 19.05683 221 PHE A CA 1
ATOM 1576 C C . PHE A 1 193 ? -0.67011 10.64634 5.44283 1.000 23.12871 221 PHE A C 1
ATOM 1577 O O . PHE A 1 193 ? 0.27663 10.32422 6.16372 1.000 27.85359 221 PHE A O 1
ATOM 1585 N N . GLY A 1 194 ? -1.66005 9.81008 5.16940 1.000 22.34079 222 GLY A N 1
ATOM 1586 C CA . GLY A 1 194 ? -1.77205 8.52612 5.81471 1.000 19.73712 222 GLY A CA 1
ATOM 1587 C C . GLY A 1 194 ? -0.90013 7.46290 5.18709 1.000 21.80973 222 GLY A C 1
ATOM 1588 O O . GLY A 1 194 ? 0.07728 7.01010 5.78530 1.000 21.85821 222 GLY A O 1
ATOM 1589 N N . PRO A 1 195 ? -1.24120 7.03626 3.96634 1.000 23.82381 223 PRO A N 1
ATOM 1590 C CA . PRO A 1 195 ? -0.53279 5.89787 3.35301 1.000 26.69192 223 PRO A CA 1
ATOM 1591 C C . PRO A 1 195 ? 0.91787 6.16866 2.98933 1.000 23.46457 223 PRO A C 1
ATOM 1592 O O . PRO A 1 195 ? 1.61616 5.22372 2.60515 1.000 19.84644 223 PRO A O 1
ATOM 1596 N N . ILE A 1 196 ? 1.39981 7.40933 3.07823 1.000 18.52373 224 ILE A N 1
ATOM 1597 C CA . ILE A 1 196 ? 2.79338 7.69705 2.75913 1.000 13.18694 224 ILE A CA 1
ATOM 1598 C C . ILE A 1 196 ? 3.67057 7.79359 3.99802 1.000 12.69249 224 ILE A C 1
ATOM 1599 O O . ILE A 1 196 ? 4.88580 8.00897 3.86811 1.000 13.63136 224 ILE A O 1
ATOM 1604 N N . TRP A 1 197 ? 3.09760 7.66114 5.19268 1.000 13.57980 225 TRP A N 1
ATOM 1605 C CA . TRP A 1 197 ? 3.82575 7.95362 6.43064 1.000 14.53570 225 TRP A CA 1
ATOM 1606 C C . TRP A 1 197 ? 4.54875 6.70275 6.93927 1.000 9.92597 225 TRP A C 1
ATOM 1607 O O . TRP A 1 197 ? 4.26429 6.17653 8.01515 1.000 12.82109 225 TRP A O 1
ATOM 1618 N N . ASN A 1 198 ? 5.51514 6.22956 6.15008 1.000 11.13002 226 ASN A N 1
ATOM 1619 C CA . ASN A 1 198 ? 6.15931 4.95618 6.46942 1.000 13.13533 226 ASN A CA 1
ATOM 1620 C C . ASN A 1 198 ? 7.49351 4.84410 5.74103 1.000 10.11270 226 ASN A C 1
ATOM 1621 O O . ASN A 1 198 ? 7.82967 5.65813 4.87632 1.000 10.07055 226 ASN A O 1
ATOM 1626 N N . ARG A 1 199 ? 8.22833 3.77713 6.08025 1.000 10.38962 227 ARG A N 1
ATOM 1627 C CA . ARG A 1 199 ? 9.55733 3.53973 5.52659 1.000 14.69184 227 ARG A CA 1
ATOM 1628 C C . ARG A 1 199 ? 9.54973 3.29870 4.02279 1.000 12.84934 227 ARG A C 1
ATOM 1629 O O . ARG A 1 199 ? 10.59238 3.46967 3.37946 1.000 13.06825 227 ARG A O 1
ATOM 1637 N N . ASP A 1 200 ? 8.42342 2.87939 3.44111 1.000 12.45902 228 ASP A N 1
ATOM 1638 C CA . ASP A 1 200 ? 8.42553 2.68436 1.99339 1.000 12.66981 228 ASP A CA 1
ATOM 1639 C C . ASP A 1 200 ? 8.48531 4.00863 1.25126 1.000 16.74630 228 ASP A C 1
ATOM 1640 O O . ASP A 1 200 ? 8.94607 4.04545 0.10513 1.000 14.77389 228 ASP A O 1
ATOM 1645 N N . ASN A 1 201 ? 8.06888 5.10014 1.89206 1.000 11.58169 229 ASN A N 1
ATOM 1646 C CA . ASN A 1 201 ? 8.01665 6.40021 1.24066 1.000 10.42709 229 ASN A CA 1
ATOM 1647 C C . ASN A 1 201 ? 8.94505 7.45592 1.82825 1.000 10.82583 229 ASN A C 1
ATOM 1648 O O . ASN A 1 201 ? 9.21974 8.44369 1.13893 1.000 12.81912 229 ASN A O 1
ATOM 1653 N N . ILE A 1 202 ? 9.44008 7.27814 3.05121 1.000 11.08737 230 ILE A N 1
ATOM 1654 C CA . ILE A 1 202 ? 10.19908 8.30575 3.76148 1.000 12.78519 230 ILE A CA 1
ATOM 1655 C C . ILE A 1 202 ? 11.64806 7.85992 3.84300 1.000 13.09795 230 ILE A C 1
ATOM 1656 O O . ILE A 1 202 ? 11.93846 6.76304 4.33225 1.000 10.99670 230 ILE A O 1
ATOM 1661 N N . ALA A 1 203 ? 12.55326 8.71175 3.35331 1.000 10.91977 231 ALA A N 1
ATOM 1662 C CA . ALA A 1 203 ? 13.98120 8.43384 3.39047 1.000 11.95497 231 ALA A CA 1
ATOM 1663 C C . ALA A 1 203 ? 14.61369 8.87591 4.70175 1.000 13.94509 231 ALA A C 1
ATOM 1664 O O . ALA A 1 203 ? 15.54268 8.22278 5.18515 1.000 15.22141 231 ALA A O 1
ATOM 1666 N N . CYS A 1 204 ? 14.14675 9.98143 5.27276 1.000 10.28407 232 CYS A N 1
ATOM 1667 C CA . CYS A 1 204 ? 14.70034 10.44667 6.53875 1.000 14.75966 232 CYS A CA 1
ATOM 1668 C C . CYS A 1 204 ? 13.76649 11.47977 7.15788 1.000 13.12761 232 CYS A C 1
ATOM 1669 O O . CYS A 1 204 ? 12.96276 12.11349 6.47343 1.000 11.50181 232 CYS A O 1
ATOM 1672 N N . VAL A 1 205 ? 13.86029 11.59196 8.48360 1.000 10.10653 233 VAL A N 1
ATOM 1673 C CA . VAL A 1 205 ? 13.11901 12.55977 9.28620 1.000 9.98721 233 VAL A CA 1
ATOM 1674 C C . VAL A 1 205 ? 14.14786 13.43964 9.98639 1.000 14.59952 233 VAL A C 1
ATOM 1675 O O . VAL A 1 205 ? 15.13402 12.92865 10.53151 1.000 13.51136 233 VAL A O 1
ATOM 1679 N N . ILE A 1 206 ? 13.94555 14.75392 9.94700 1.000 11.48521 234 ILE A N 1
ATOM 1680 C CA . ILE A 1 206 ? 14.86837 15.70710 10.56327 1.000 14.25040 234 ILE A CA 1
ATOM 1681 C C . ILE A 1 206 ? 14.08847 16.53335 11.57310 1.000 16.51975 234 ILE A C 1
ATOM 1682 O O . ILE A 1 206 ? 13.06598 17.13387 11.22620 1.000 11.68804 234 ILE A O 1
ATOM 1687 N N . LEU A 1 207 ? 14.57524 16.57070 12.81480 1.000 14.03329 235 LEU A N 1
ATOM 1688 C CA . LEU A 1 207 ? 13.96792 17.34616 13.89314 1.000 11.21476 235 LEU A CA 1
ATOM 1689 C C . LEU A 1 207 ? 14.98450 18.37575 14.35080 1.000 11.31035 235 LEU A C 1
ATOM 1690 O O . LEU A 1 207 ? 16.06849 18.00725 14.81460 1.000 12.35739 235 LEU A O 1
ATOM 1695 N N . THR A 1 208 ? 14.63341 19.65464 14.23269 1.000 11.19669 236 THR A N 1
ATOM 1696 C CA . THR A 1 208 ? 15.59682 20.74591 14.32098 1.000 11.73869 236 THR A CA 1
ATOM 1697 C C . THR A 1 208 ? 15.19941 21.73513 15.40715 1.000 11.87000 236 THR A C 1
ATOM 1698 O O . THR A 1 208 ? 14.02551 22.09901 15.52784 1.000 11.63313 236 THR A O 1
ATOM 1702 N N . PHE A 1 209 ? 16.18042 22.16544 16.20240 1.000 12.30138 237 PHE A N 1
ATOM 1703 C CA . PHE A 1 209 ? 15.98234 23.25343 17.16019 1.000 12.56480 237 PHE A CA 1
ATOM 1704 C C . PHE A 1 209 ? 17.19717 24.16574 17.05872 1.000 14.67092 237 PHE A C 1
ATOM 1705 O O . PHE A 1 209 ? 18.30139 23.76035 17.42523 1.000 16.66191 237 PHE A O 1
ATOM 1713 N N . LYS A 1 210 ? 17.01521 25.38434 16.56143 1.000 13.67012 238 LYS A N 1
ATOM 1714 C CA . LYS A 1 210 ? 18.14071 26.29064 16.36441 1.000 14.46278 238 LYS A CA 1
ATOM 1715 C C . LYS A 1 210 ? 17.86337 27.61386 17.05724 1.000 19.15933 238 LYS A C 1
ATOM 1716 O O . LYS A 1 210 ? 16.73091 28.10502 17.05831 1.000 15.46087 238 LYS A O 1
ATOM 1722 N N . GLU A 1 211 ? 18.89311 28.17268 17.68093 1.000 15.24447 239 GLU A N 1
ATOM 1723 C CA . GLU A 1 211 ? 18.79468 29.53253 18.17853 1.000 16.18752 239 GLU A CA 1
ATOM 1724 C C . GLU A 1 211 ? 19.98077 30.32892 17.65427 1.000 20.92403 239 GLU A C 1
ATOM 1725 O O . GLU A 1 211 ? 21.08889 29.79362 17.53357 1.000 17.40972 239 GLU A O 1
ATOM 1731 N N . PRO A 1 212 ? 19.77235 31.59668 17.30981 1.000 20.40765 240 PRO A N 1
ATOM 1732 C CA . PRO A 1 212 ? 20.84763 32.41582 16.73970 1.000 21.28386 240 PRO A CA 1
ATOM 1733 C C . PRO A 1 212 ? 21.69875 33.14483 17.76762 1.000 22.79945 240 PRO A C 1
ATOM 1734 O O . PRO A 1 212 ? 22.66866 33.80271 17.37670 1.000 23.17254 240 PRO A O 1
ATOM 1738 N N . PHE A 1 213 ? 21.36218 33.05495 19.04888 1.000 19.12182 241 PHE A N 1
ATOM 1739 C CA . PHE A 1 213 ? 22.12876 33.69172 20.10462 1.000 23.08961 241 PHE A CA 1
ATOM 1740 C C . PHE A 1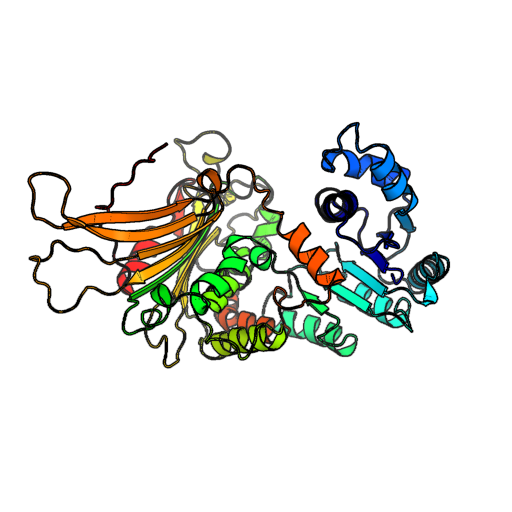 213 ? 22.86790 32.63152 20.90814 1.000 17.98666 241 PHE A C 1
ATOM 1741 O O . PHE A 1 213 ? 22.51440 31.45104 20.88904 1.000 18.55469 241 PHE A O 1
ATOM 1749 N N . GLY A 1 214 ? 23.91257 33.06709 21.60490 1.000 19.09773 242 GLY A N 1
ATOM 1750 C CA . GLY A 1 214 ? 24.70377 32.20199 22.46032 1.000 20.85040 242 GLY A CA 1
ATOM 1751 C C . GLY A 1 214 ? 24.16837 32.16571 23.87307 1.000 24.09789 242 GLY A C 1
ATOM 1752 O O . GLY A 1 214 ? 22.96810 32.31196 24.10947 1.000 22.81154 242 GLY A O 1
ATOM 1753 N N . THR A 1 215 ? 25.06565 31.97214 24.83881 1.000 18.55213 243 THR A N 1
ATOM 1754 C CA . THR A 1 215 ? 24.58796 31.81775 26.20846 1.000 25.52889 243 THR A CA 1
ATOM 1755 C C . THR A 1 215 ? 24.32384 33.14825 26.90121 1.000 30.29533 243 THR A C 1
ATOM 1756 O O . THR A 1 215 ? 23.81354 33.14464 28.02638 1.000 33.24769 243 THR A O 1
ATOM 1760 N N . GLU A 1 216 ? 24.66302 34.27127 26.26670 1.000 28.71453 244 GLU A N 1
ATOM 1761 C CA . GLU A 1 216 ? 24.25272 35.59977 26.72769 1.000 35.22310 244 GLU A CA 1
ATOM 1762 C C . GLU A 1 216 ? 24.71983 35.87152 28.15718 1.000 38.49329 244 GLU A C 1
ATOM 1763 O O . GLU A 1 216 ? 23.98820 36.43976 28.96987 1.000 46.45862 244 GLU A O 1
ATOM 1769 N N . GLY A 1 217 ? 25.94907 35.46109 28.47161 1.000 31.40170 245 GLY A N 1
ATOM 1770 C CA . GLY A 1 217 ? 26.49480 35.68728 29.79714 1.000 33.51511 245 GLY A CA 1
ATOM 1771 C C . GLY A 1 217 ? 25.96473 34.78259 30.88646 1.000 35.77729 245 GLY A C 1
ATOM 1772 O O . GLY A 1 217 ? 26.31202 34.98501 32.05407 1.000 40.87871 245 GLY A O 1
ATOM 1773 N N . ARG A 1 218 ? 25.13938 33.78915 30.54345 1.000 31.66510 246 ARG A N 1
ATOM 1774 C CA . ARG A 1 218 ? 24.57733 32.84005 31.49878 1.000 36.36458 246 ARG A CA 1
ATOM 1775 C C . ARG A 1 218 ? 25.10455 31.42206 31.29323 1.000 33.93705 246 ARG A C 1
ATOM 1776 O O . ARG A 1 218 ? 24.46798 30.45883 31.73127 1.000 38.04188 246 ARG A O 1
ATOM 1784 N N . GLY A 1 219 ? 26.24664 31.26904 30.62010 1.000 20.37523 247 GLY A N 1
ATOM 1785 C CA . GLY A 1 219 ? 26.71992 29.94058 30.25699 1.000 26.56645 247 GLY A CA 1
ATOM 1786 C C . GLY A 1 219 ? 27.01787 29.03288 31.43463 1.000 33.15313 247 GLY A C 1
ATOM 1787 O O . GLY A 1 219 ? 26.98554 27.80603 31.28100 1.000 29.63013 247 GLY A O 1
ATOM 1788 N N . GLY A 1 220 ? 27.29757 29.60733 32.60808 1.000 28.04070 248 GLY A N 1
ATOM 1789 C CA . GLY A 1 220 ? 27.62184 28.79975 33.77387 1.000 25.67472 248 GLY A CA 1
ATOM 1790 C C . GLY A 1 220 ? 26.52058 27.83807 34.17259 1.000 23.57829 248 GLY A C 1
ATOM 1791 O O . GLY A 1 220 ? 26.79977 26.72968 34.63636 1.000 23.67589 248 GLY A O 1
ATOM 1792 N N . TYR A 1 221 ? 25.26242 28.24526 34.00856 1.000 20.19237 249 TYR A N 1
ATOM 1793 C CA . TYR A 1 221 ? 24.15059 27.33313 34.25678 1.000 25.14896 249 TYR A CA 1
ATOM 1794 C C . TYR A 1 221 ? 24.07852 26.26987 33.16980 1.000 26.54148 249 TYR A C 1
ATOM 1795 O O . TYR A 1 221 ? 24.02792 25.06732 33.46012 1.000 25.95095 249 TYR A O 1
ATOM 1804 N N . PHE A 1 222 ? 24.10271 26.70021 31.90710 1.000 25.14966 250 PHE A N 1
ATOM 1805 C CA . PHE A 1 222 ? 24.07445 25.75799 30.79294 1.000 24.83320 250 PHE A CA 1
ATOM 1806 C C . PHE A 1 222 ? 25.20518 24.73810 30.88747 1.000 16.67631 250 PHE A C 1
ATOM 1807 O O . PHE A 1 222 ? 25.02474 23.56585 30.53438 1.000 17.67614 250 PHE A O 1
ATOM 1815 N N . ASP A 1 223 ? 26.38124 25.16546 31.35431 1.000 17.41315 251 ASP A N 1
ATOM 1816 C CA . ASP A 1 223 ? 27.56133 24.30466 31.29760 1.000 22.61937 251 ASP A CA 1
ATOM 1817 C C . ASP A 1 223 ? 27.36407 23.00740 32.06691 1.000 23.50214 251 ASP A C 1
ATOM 1818 O O . ASP A 1 223 ? 28.00658 21.99546 31.75359 1.000 22.10135 251 ASP A O 1
ATOM 1823 N N . GLU A 1 224 ? 26.48620 23.00984 33.06703 1.000 20.63316 252 GLU A N 1
ATOM 1824 C CA . GLU A 1 224 ? 26.30672 21.81983 33.88767 1.000 26.10387 252 GLU A CA 1
ATOM 1825 C C . GLU A 1 224 ? 25.41969 20.76358 33.23558 1.000 27.28442 252 GLU A C 1
ATOM 1826 O O . GLU A 1 224 ? 25.44603 19.60888 33.67790 1.000 30.01045 252 GLU A O 1
ATOM 1832 N N . PHE A 1 225 ? 24.66083 21.09084 32.18394 1.000 24.78537 253 PHE A N 1
ATOM 1833 C CA . PHE A 1 225 ? 23.88537 20.04245 31.52894 1.000 24.97761 253 PHE A CA 1
ATOM 1834 C C . PHE A 1 225 ? 24.13394 19.88497 30.02831 1.000 18.27221 253 PHE A C 1
ATOM 1835 O O . PHE A 1 225 ? 24.05994 18.75372 29.53583 1.000 17.69256 253 PHE A O 1
ATOM 1843 N N . GLY A 1 226 ? 24.44987 20.95309 29.28986 1.000 16.35122 254 GLY A N 1
ATOM 1844 C CA . GLY A 1 226 ? 24.78201 20.79996 27.88272 1.000 13.81558 254 GLY A CA 1
ATOM 1845 C C . GLY A 1 226 ? 23.54972 20.65849 26.99741 1.000 13.07419 254 GLY A C 1
ATOM 1846 O O . GLY A 1 226 ? 22.41943 20.55431 27.46474 1.000 15.81119 254 GLY A O 1
ATOM 1847 N N . ILE A 1 227 ? 23.79081 20.63349 25.68037 1.000 14.78562 255 ILE A N 1
ATOM 1848 C CA . ILE A 1 227 ? 22.70321 20.81012 24.71240 1.000 18.09770 255 ILE A CA 1
ATOM 1849 C C . ILE A 1 227 ? 21.81235 19.56799 24.60971 1.000 15.19428 255 ILE A C 1
ATOM 1850 O O . ILE A 1 227 ? 20.61354 19.68561 24.31420 1.000 14.52108 255 ILE A O 1
ATOM 1855 N N . ILE A 1 228 ? 22.35818 18.36767 24.84145 1.000 11.45615 256 ILE A N 1
ATOM 1856 C CA . ILE A 1 228 ? 21.54505 17.15650 24.71529 1.000 16.78623 256 ILE A CA 1
ATOM 1857 C C . ILE A 1 228 ? 20.50508 17.09013 25.82737 1.000 14.78570 256 ILE A C 1
ATOM 1858 O O . ILE A 1 228 ? 19.32654 16.80900 25.57769 1.000 17.02018 256 ILE A O 1
ATOM 1863 N N . ARG A 1 229 ? 20.92409 17.33696 27.07325 1.000 15.93669 257 ARG A N 1
ATOM 1864 C CA . ARG A 1 229 ? 19.96355 17.41833 28.17309 1.000 15.27468 257 ARG A CA 1
ATOM 1865 C C . ARG A 1 229 ? 19.03236 18.61259 28.01247 1.000 18.81440 257 ARG A C 1
ATOM 1866 O O . ARG A 1 229 ? 17.86224 18.54634 28.41250 1.000 20.83989 257 ARG A O 1
ATOM 1874 N N . ASP A 1 230 ? 19.53733 19.70574 27.43563 1.000 16.01601 258 ASP A N 1
ATOM 1875 C CA . ASP A 1 230 ? 18.78512 20.95476 27.38593 1.000 18.02281 258 ASP A CA 1
ATOM 1876 C C . ASP A 1 230 ? 17.60466 20.86058 26.42695 1.000 20.97870 258 ASP A C 1
ATOM 1877 O O . ASP A 1 230 ? 16.50254 21.32141 26.74463 1.000 15.78754 258 ASP A O 1
ATOM 1882 N N . VAL A 1 231 ? 17.80907 20.26898 25.25327 1.000 17.04710 259 VAL A N 1
ATOM 1883 C CA . VAL A 1 231 ? 16.84920 20.43279 24.16542 1.000 15.23779 259 VAL A CA 1
ATOM 1884 C C . VAL A 1 231 ? 16.54032 19.11372 23.45374 1.000 15.78826 259 VAL A C 1
ATOM 1885 O O . VAL A 1 231 ? 15.43554 18.92559 22.92378 1.000 14.92045 259 VAL A O 1
ATOM 1889 N N . MET A 1 232 ? 17.48453 18.17230 23.46144 1.000 13.56163 260 MET A N 1
ATOM 1890 C CA . MET A 1 232 ? 17.32102 16.98572 22.61978 1.000 14.42252 260 MET A CA 1
ATOM 1891 C C . MET A 1 232 ? 16.58568 15.84624 23.31741 1.000 13.27586 260 MET A C 1
ATOM 1892 O O . MET A 1 232 ? 15.66830 15.25133 22.74071 1.000 15.07334 260 MET A O 1
ATOM 1897 N N . GLN A 1 233 ? 17.00831 15.50792 24.53796 1.000 10.32605 261 GLN A N 1
ATOM 1898 C CA . GLN A 1 233 ? 16.38133 14.42890 25.29009 1.000 11.66983 261 GLN A CA 1
ATOM 1899 C C . GLN A 1 233 ? 14.92239 14.72823 25.59434 1.000 13.14779 261 GLN A C 1
ATOM 1900 O O . GLN A 1 233 ? 14.14550 13.79899 25.84744 1.000 13.03970 261 GLN A O 1
ATOM 1906 N N . ASN A 1 234 ? 14.53988 16.00842 25.59674 1.000 12.98561 262 ASN A N 1
ATOM 1907 C CA . ASN A 1 234 ? 13.15980 16.38995 25.86742 1.000 17.00553 262 ASN A CA 1
ATOM 1908 C C . ASN A 1 234 ? 12.45011 16.85352 24.59304 1.000 12.01980 262 ASN A C 1
ATOM 1909 O O . ASN A 1 234 ? 11.73717 16.05937 23.96815 1.000 17.69496 262 ASN A O 1
ATOM 1914 N N . HIS A 1 235 ? 12.65292 18.11053 24.17863 1.000 9.66937 263 HIS A N 1
ATOM 1915 C CA . HIS A 1 235 ? 11.83004 18.68933 23.11482 1.000 14.40637 263 HIS A CA 1
ATOM 1916 C C . HIS A 1 235 ? 11.92016 17.88450 21.81713 1.000 13.47203 263 HIS A C 1
ATOM 1917 O O . HIS A 1 235 ? 10.89806 17.56216 21.20435 1.000 11.50908 263 HIS A O 1
ATOM 1924 N N . LEU A 1 236 ? 13.13676 17.57766 21.36074 1.000 9.70665 264 LEU A N 1
ATOM 1925 C CA . LEU A 1 236 ? 13.27117 16.91275 20.06550 1.000 12.03864 264 LEU A CA 1
ATOM 1926 C C . LEU A 1 236 ? 12.72689 15.49437 20.11746 1.000 14.52609 264 LEU A C 1
ATOM 1927 O O . LEU A 1 236 ? 12.07329 15.02983 19.17024 1.000 13.60569 264 LEU A O 1
ATOM 1932 N N . LEU A 1 237 ? 12.98711 14.79464 21.21416 1.000 11.95024 265 LEU A N 1
ATOM 1933 C CA . LEU A 1 237 ? 12.49156 13.43466 21.34565 1.000 11.32018 265 LEU A CA 1
ATOM 1934 C C . LEU A 1 237 ? 10.97077 13.40744 21.42653 1.000 11.66301 265 LEU A C 1
ATOM 1935 O O . LEU A 1 237 ? 10.34415 12.46835 20.92608 1.000 12.28205 265 LEU A O 1
ATOM 1940 N N . GLN A 1 238 ? 10.36175 14.42456 22.04296 1.000 13.76765 266 GLN A N 1
ATOM 1941 C CA . GLN A 1 238 ? 8.90614 14.51995 22.03478 1.000 12.81256 266 GLN A CA 1
ATOM 1942 C C . GLN A 1 238 ? 8.38701 14.68667 20.61733 1.000 17.42305 266 GLN A C 1
ATOM 1943 O O . GLN A 1 238 ? 7.40759 14.04356 20.22460 1.000 12.36926 266 GLN A O 1
ATOM 1949 N N . MET 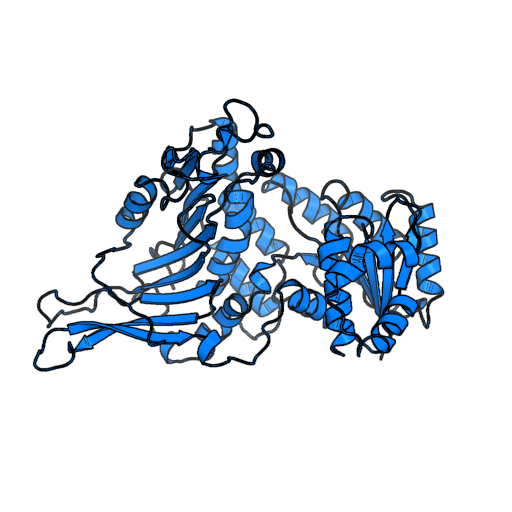A 1 239 ? 9.03790 15.54144 19.82625 1.000 10.46448 267 MET A N 1
ATOM 1950 C CA . MET A 1 239 ? 8.61649 15.68969 18.44220 1.000 12.60309 267 MET A CA 1
ATOM 1951 C C . MET A 1 239 ? 8.82460 14.39454 17.67870 1.000 11.57101 267 MET A C 1
ATOM 1952 O O . MET A 1 239 ? 7.97487 14.00937 16.87263 1.000 11.91734 267 MET A O 1
ATOM 1957 N N . LEU A 1 240 ? 9.90549 13.66772 17.97330 1.000 9.98337 268 LEU A N 1
ATOM 1958 C CA . LEU A 1 240 ? 10.09830 12.37328 17.33718 1.000 8.47858 268 LEU A CA 1
ATOM 1959 C C . LEU A 1 240 ? 8.91781 11.45514 17.61916 1.000 11.24668 268 LEU A C 1
ATOM 1960 O O . LEU A 1 240 ? 8.41702 10.77946 16.71857 1.000 11.07610 268 LEU A O 1
ATOM 1965 N N . CYS A 1 241 ? 8.48131 11.39781 18.87994 1.000 10.34865 269 CYS A N 1
ATOM 1966 C CA . CYS A 1 241 ? 7.42143 10.46535 19.25189 1.000 12.48943 269 CYS A CA 1
ATOM 1967 C C . CYS A 1 241 ? 6.13384 10.78976 18.50956 1.000 11.23318 269 CYS A C 1
ATOM 1968 O O . CYS A 1 241 ? 5.44439 9.88887 18.01095 1.000 10.89978 269 CYS A O 1
ATOM 1971 N N . LEU A 1 242 ? 5.78227 12.07391 18.43430 1.000 7.49303 270 LEU A N 1
ATOM 1972 C CA . LEU A 1 242 ? 4.53136 12.43305 17.76753 1.000 12.55828 270 LEU A CA 1
ATOM 1973 C C . LEU A 1 242 ? 4.60988 12.16732 16.27223 1.000 13.23304 270 LEU A C 1
ATOM 1974 O O . LEU A 1 242 ? 3.59072 11.83880 15.65828 1.000 10.21984 270 LEU A O 1
ATOM 1979 N N . VAL A 1 243 ? 5.80047 12.31813 15.67493 1.000 7.82039 271 VAL A N 1
ATOM 1980 C CA . VAL A 1 243 ? 5.98337 12.00505 14.25733 1.000 11.92111 271 VAL A CA 1
ATOM 1981 C C . VAL A 1 243 ? 5.91876 10.49675 14.01453 1.000 12.03409 271 VAL A C 1
ATOM 1982 O O . VAL A 1 243 ? 5.43261 10.04378 12.97324 1.000 11.25897 271 VAL A O 1
ATOM 1986 N N . ALA A 1 244 ? 6.41051 9.69322 14.96217 1.000 9.12098 272 ALA A N 1
ATOM 1987 C CA . ALA A 1 244 ? 6.61951 8.26547 14.71369 1.000 8.09984 272 ALA A CA 1
ATOM 1988 C C . ALA A 1 244 ? 5.50115 7.36450 15.22992 1.000 9.87563 272 ALA A C 1
ATOM 1989 O O . ALA A 1 244 ? 5.38280 6.22778 14.76260 1.000 13.06591 272 ALA A O 1
ATOM 1991 N N . MET A 1 245 ? 4.69652 7.82379 16.18219 1.000 12.23151 273 MET A N 1
ATOM 1992 C CA . MET A 1 245 ? 3.79034 6.92137 16.87981 1.000 8.02068 273 MET A CA 1
ATOM 1993 C C . MET A 1 245 ? 2.75057 6.31045 15.93879 1.000 11.22954 273 MET A C 1
ATOM 1994 O O . MET A 1 245 ? 2.32250 6.92242 14.95448 1.000 10.98491 273 MET A O 1
ATOM 1999 N N . GLU A 1 246 ? 2.35245 5.07808 16.24890 1.000 9.40501 274 GLU A N 1
ATOM 2000 C CA . GLU A 1 246 ? 1.17976 4.50898 15.60539 1.000 12.92184 274 GLU A CA 1
ATOM 2001 C C . GLU A 1 246 ? -0.06071 5.30339 16.01051 1.000 12.84507 274 GLU A C 1
ATOM 2002 O O . GLU A 1 246 ? -0.05068 6.06205 16.98162 1.000 9.71950 274 GLU A O 1
ATOM 2008 N N . LYS A 1 247 ? -1.14890 5.10466 15.26464 1.000 12.15402 275 LYS A N 1
ATOM 2009 C CA . LYS A 1 247 ? -2.40405 5.79603 15.57628 1.000 11.92736 275 LYS A CA 1
ATOM 2010 C C . LYS A 1 247 ? -2.95019 5.29539 16.91169 1.000 11.58913 275 LYS A C 1
ATOM 2011 O O . LYS A 1 247 ? -3.02890 4.07851 17.12873 1.000 10.44455 275 LYS A O 1
ATOM 2017 N N . PRO A 1 248 ? -3.30347 6.17860 17.83613 1.000 9.89718 276 PRO A N 1
ATOM 2018 C CA . PRO A 1 248 ? -3.77169 5.72181 19.14812 1.000 16.35560 276 PRO A CA 1
ATOM 2019 C C . PRO A 1 248 ? -5.19113 5.17403 19.07652 1.000 16.73972 276 PRO A C 1
ATOM 2020 O O . PRO A 1 248 ? -5.95663 5.46728 18.15932 1.000 14.21184 276 PRO A O 1
ATOM 2024 N N . ALA A 1 249 ? -5.53329 4.36115 20.08032 1.000 13.80995 277 ALA A N 1
ATOM 2025 C CA . ALA A 1 249 ? -6.86757 3.77014 20.12558 1.000 14.49307 277 ALA A CA 1
ATOM 2026 C C . ALA A 1 249 ? -7.95444 4.83580 20.25049 1.000 18.00553 277 ALA A C 1
ATOM 2027 O O . ALA A 1 249 ? -9.10109 4.60639 19.85506 1.000 21.52112 277 ALA A O 1
ATOM 2029 N N . SER A 1 250 ? -7.61300 5.99458 20.80496 1.000 14.69845 278 SER A N 1
ATOM 2030 C CA . SER A 1 250 ? -8.50641 7.14275 20.91783 1.000 10.55251 278 SER A CA 1
ATOM 2031 C C . SER A 1 250 ? -7.62678 8.32729 21.28720 1.000 15.65936 278 SER A C 1
ATOM 2032 O O . SER A 1 250 ? -6.42099 8.17698 21.50631 1.000 10.04795 278 SER A O 1
ATOM 2035 N N . THR A 1 251 ? -8.22850 9.50330 21.38041 1.000 16.55919 279 THR A N 1
ATOM 2036 C CA . THR A 1 251 ? -7.45092 10.64341 21.83620 1.000 13.40249 279 THR A CA 1
ATOM 2037 C C . THR A 1 251 ? -7.45102 10.75765 23.35512 1.000 19.56175 279 THR A C 1
ATOM 2038 O O . THR A 1 251 ? -7.03033 11.78623 23.87950 1.000 19.28726 279 THR A O 1
ATOM 2042 N N . ASN A 1 252 ? -7.91853 9.73241 24.07247 1.000 13.96217 280 ASN A N 1
ATOM 2043 C CA . ASN A 1 252 ? -7.74267 9.70136 25.52335 1.000 14.86133 280 ASN A CA 1
ATOM 2044 C C . ASN A 1 252 ? -6.26348 9.86243 25.84337 1.000 15.43872 280 ASN A C 1
ATOM 2045 O O . ASN A 1 252 ? -5.39900 9.34025 25.13573 1.000 14.59586 280 ASN A O 1
ATOM 2050 N N . SER A 1 253 ? -5.97429 10.55495 26.94118 1.000 13.56238 281 SER A N 1
ATOM 2051 C CA . SER A 1 253 ? -4.59570 10.94174 27.20688 1.000 18.59858 281 SER A CA 1
ATOM 2052 C C . SER A 1 253 ? -3.67038 9.73286 27.28220 1.000 19.97793 281 SER A C 1
ATOM 2053 O O . SER A 1 253 ? -2.57222 9.74804 26.71736 1.000 19.64429 281 SER A O 1
ATOM 2056 N N . ASP A 1 254 ? -4.09049 8.66420 27.94772 1.000 15.98665 282 ASP A N 1
ATOM 2057 C CA . ASP A 1 254 ? -3.12910 7.58410 28.08434 1.000 21.48239 282 ASP A CA 1
ATOM 2058 C C . ASP A 1 254 ? -3.11452 6.63853 26.88364 1.000 17.17401 282 ASP A C 1
ATOM 2059 O O . ASP A 1 254 ? -2.10580 5.96401 26.67310 1.000 12.83027 282 ASP A O 1
ATOM 2064 N N . ASP A 1 255 ? -4.16292 6.61421 26.05088 1.000 11.43503 283 ASP A N 1
ATOM 2065 C CA . ASP A 1 255 ? -4.02447 5.96219 24.74890 1.000 11.78765 283 ASP A CA 1
ATOM 2066 C C . ASP A 1 255 ? -2.98404 6.67199 23.88792 1.000 12.31498 283 ASP A C 1
ATOM 2067 O O . ASP A 1 255 ? -2.19787 6.02693 23.17959 1.000 11.61362 283 ASP A O 1
ATOM 2072 N N . VAL A 1 256 ? -2.93743 8.00306 23.95434 1.000 10.80582 284 VAL A N 1
ATOM 2073 C CA . VAL A 1 256 ? -1.92984 8.73114 23.19240 1.000 10.28977 284 VAL A CA 1
ATOM 2074 C C . VAL A 1 256 ? -0.55073 8.49224 23.78106 1.000 11.82623 284 VAL A C 1
ATOM 2075 O O . VAL A 1 256 ? 0.40337 8.17188 23.06428 1.000 9.38235 284 VAL A O 1
ATOM 2079 N N . ARG A 1 257 ? -0.42026 8.62137 25.10062 1.000 9.89669 285 ARG A N 1
ATOM 2080 C CA . ARG A 1 257 ? 0.91434 8.48625 25.66263 1.000 12.80219 285 ARG A CA 1
ATOM 2081 C C . ARG A 1 257 ? 1.40689 7.04842 25.56134 1.000 11.78365 285 ARG A C 1
ATOM 2082 O O . ARG A 1 257 ? 2.61678 6.82688 25.46498 1.000 10.85738 285 ARG A O 1
ATOM 2090 N N . ASP A 1 258 ? 0.48536 6.07320 25.54807 1.000 10.30003 286 ASP A N 1
ATOM 2091 C CA . ASP A 1 258 ? 0.85579 4.67792 25.29267 1.000 14.49907 286 ASP A CA 1
ATOM 2092 C C . ASP A 1 258 ? 1.64043 4.55035 23.99415 1.000 12.44073 286 ASP A C 1
ATOM 2093 O O . ASP A 1 258 ? 2.65634 3.84636 23.92497 1.000 11.19313 286 ASP A O 1
ATOM 2098 N N . GLU A 1 259 ? 1.15070 5.20068 22.93748 1.000 12.08716 287 GLU A N 1
ATOM 2099 C CA . GLU A 1 259 ? 1.79101 5.08458 21.63332 1.000 11.69400 287 GLU A CA 1
ATOM 2100 C C . GLU A 1 259 ? 3.12911 5.80589 21.58979 1.000 11.91576 287 GLU A C 1
ATOM 2101 O O . GLU A 1 259 ? 4.01803 5.39679 20.84078 1.000 10.29585 287 GLU A O 1
ATOM 2107 N N . LYS A 1 260 ? 3.27914 6.89268 22.35035 1.000 10.86948 288 LYS A N 1
ATOM 2108 C CA . LYS A 1 260 ? 4.56353 7.58367 22.39610 1.000 8.74752 288 LYS A CA 1
ATOM 2109 C C . LYS A 1 260 ? 5.62049 6.74070 23.09537 1.000 8.29985 288 LYS A C 1
ATOM 2110 O O . LYS A 1 260 ? 6.76212 6.65571 22.62595 1.000 11.82394 288 LYS A O 1
ATOM 2116 N N . VAL A 1 261 ? 5.25974 6.10007 24.21321 1.000 10.04936 289 VAL A N 1
ATOM 2117 C CA . VAL A 1 261 ? 6.20716 5.23776 24.92093 1.000 12.79191 289 VAL A CA 1
ATOM 2118 C C . VAL A 1 261 ? 6.58720 4.05057 24.04944 1.000 13.53487 289 VAL A C 1
ATOM 2119 O O . VAL A 1 261 ? 7.74329 3.61744 24.03294 1.000 13.89008 289 VAL A O 1
ATOM 2123 N N . LYS A 1 262 ? 5.60715 3.48755 23.34041 1.000 11.48754 290 LYS A N 1
ATOM 2124 C CA . LYS A 1 262 ? 5.86084 2.34708 22.46081 1.000 15.75358 290 LYS A CA 1
ATOM 2125 C C . LYS A 1 262 ? 6.92846 2.66867 21.40965 1.000 14.87071 290 LYS A C 1
ATOM 2126 O O . LYS A 1 262 ? 7.76936 1.81883 21.09028 1.000 13.25309 290 LYS A O 1
ATOM 2132 N N . VAL A 1 263 ? 6.92156 3.89208 20.86932 1.000 11.86098 291 VAL A N 1
ATOM 2133 C CA . VAL A 1 263 ? 7.97505 4.31544 19.94350 1.000 10.41140 291 VAL A CA 1
ATOM 2134 C C . VAL A 1 263 ? 9.33346 4.25128 20.62857 1.000 8.06184 291 VAL A C 1
ATOM 2135 O O . VAL A 1 263 ? 10.29314 3.67146 20.10604 1.000 11.94163 291 VAL A O 1
ATOM 2139 N N . LEU A 1 264 ? 9.43793 4.88768 21.79656 1.000 9.23231 292 LEU A N 1
ATOM 2140 C CA . LEU A 1 264 ? 10.71382 4.96278 22.50582 1.000 9.74099 292 LEU A CA 1
ATOM 2141 C C . LEU A 1 264 ? 11.25147 3.58226 22.84098 1.000 14.09379 292 LEU A C 1
ATOM 2142 O O . LEU A 1 264 ? 12.46863 3.37504 22.86471 1.000 9.40706 292 LEU A O 1
ATOM 2147 N N . LYS A 1 265 ? 10.36553 2.62373 23.09977 1.000 11.92013 293 LYS A N 1
ATOM 2148 C CA . LYS A 1 265 ? 10.81646 1.28640 23.44953 1.000 13.19506 293 LYS A CA 1
ATOM 2149 C C . LYS A 1 265 ? 11.47258 0.56000 22.28028 1.000 16.15025 293 LYS A C 1
ATOM 2150 O O . LYS A 1 265 ? 12.10781 -0.47828 22.50258 1.000 16.87004 293 LYS A O 1
ATOM 2156 N N . CYS A 1 266 ? 11.33720 1.06874 21.05293 1.000 9.87892 294 CYS A N 1
ATOM 2157 C CA . CYS A 1 266 ? 12.00308 0.49525 19.89296 1.000 13.42752 294 CYS A CA 1
ATOM 2158 C C . CYS A 1 266 ? 13.21921 1.30083 19.44007 1.000 14.72472 294 CYS A C 1
ATOM 2159 O O . CYS A 1 266 ? 13.72438 1.07065 18.33446 1.000 15.16994 294 CYS A O 1
ATOM 2162 N N . ILE A 1 267 ? 13.71472 2.22050 20.26127 1.000 10.87334 295 ILE A N 1
ATOM 2163 C CA . ILE A 1 267 ? 14.91852 2.98965 19.94673 1.000 12.55280 295 ILE A CA 1
ATOM 2164 C C . ILE A 1 267 ? 16.05886 2.45535 20.80748 1.000 15.40037 295 ILE A C 1
ATOM 2165 O O . ILE A 1 267 ? 15.96617 2.45638 22.03979 1.000 17.42702 295 ILE A O 1
ATOM 2170 N N . SER A 1 268 ? 17.12979 1.99599 20.16892 1.000 15.27214 296 SER A N 1
ATOM 2171 C CA . SER A 1 268 ? 18.28293 1.54593 20.93510 1.000 15.78686 296 SER A CA 1
ATOM 2172 C C . SER A 1 268 ? 19.11525 2.73583 21.40167 1.000 17.59409 296 SER A C 1
ATOM 2173 O O . SER A 1 268 ? 19.01546 3.84178 20.86947 1.000 17.28895 296 SER A O 1
ATOM 2176 N N . GLU A 1 269 ? 19.94241 2.48911 22.41873 1.000 16.77823 297 GLU A N 1
ATOM 2177 C CA . GLU A 1 269 ? 20.86560 3.49570 22.92806 1.000 23.17344 297 GLU A CA 1
ATOM 2178 C C . GLU A 1 269 ? 21.69594 4.07499 21.79034 1.000 22.44728 297 GLU A C 1
ATOM 2179 O O . GLU A 1 269 ? 22.19266 3.34627 20.93060 1.000 20.97181 297 GLU A O 1
ATOM 2185 N N . VAL A 1 270 ? 21.82310 5.38739 21.77253 1.000 16.58593 298 VAL A N 1
ATOM 2186 C CA . VAL A 1 270 ? 22.61592 6.04105 20.73779 1.000 24.03429 298 VAL A CA 1
ATOM 2187 C C . VAL A 1 270 ? 24.09447 5.83750 21.04084 1.000 27.06249 298 VAL A C 1
ATOM 2188 O O . VAL A 1 270 ? 24.51702 5.87569 22.20498 1.000 26.48241 298 VAL A O 1
ATOM 2192 N N . GLN A 1 271 ? 24.88484 5.59374 19.99445 1.000 28.43208 299 GLN A N 1
ATOM 2193 C CA . GLN A 1 271 ? 26.33212 5.43388 20.10222 1.000 35.89785 299 GLN A CA 1
ATOM 2194 C C . GLN A 1 271 ? 27.06405 6.56330 19.38326 1.000 28.42036 299 GLN A C 1
ATOM 2195 O O . GLN A 1 271 ? 26.54282 7.17249 18.44627 1.000 22.08878 299 GLN A O 1
ATOM 2201 N N . ALA A 1 272 ? 28.30825 6.80413 19.82256 1.000 25.17161 300 ALA A N 1
ATOM 2202 C CA . ALA A 1 272 ? 29.06834 7.98396 19.39987 1.000 28.45417 300 ALA A CA 1
ATOM 2203 C C . ALA A 1 272 ? 29.25392 8.06061 17.88785 1.000 19.38566 300 ALA A C 1
ATOM 2204 O O . ALA A 1 272 ? 29.42158 9.15762 17.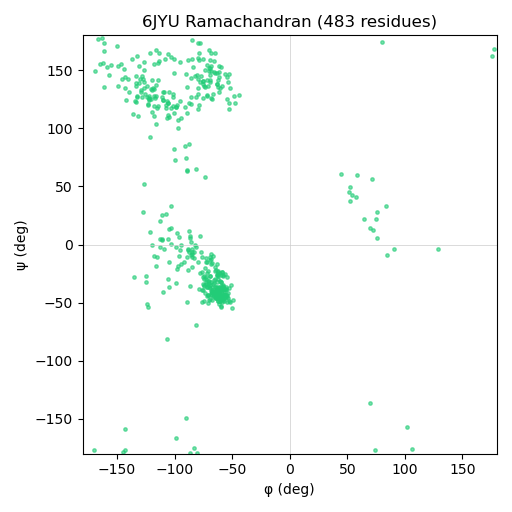34238 1.000 22.02273 300 ALA A O 1
ATOM 2206 N N . ASN A 1 273 ? 29.24692 6.91824 17.20073 1.000 18.98939 301 ASN A N 1
ATOM 2207 C CA . ASN A 1 273 ? 29.38875 6.90432 15.74843 1.000 20.69672 301 ASN A CA 1
ATOM 2208 C C . ASN A 1 273 ? 28.29754 7.70729 15.04580 1.000 20.15242 301 ASN A C 1
ATOM 2209 O O . ASN A 1 273 ? 28.49521 8.13936 13.90672 1.000 21.12015 301 ASN A O 1
ATOM 2214 N N . ASN A 1 274 ? 27.14553 7.89448 15.69291 1.000 13.57316 302 ASN A N 1
ATOM 2215 C CA . ASN A 1 274 ? 26.00161 8.59104 15.11652 1.000 14.45643 302 ASN A CA 1
ATOM 2216 C C . ASN A 1 274 ? 25.80748 9.97158 15.74198 1.000 11.52868 302 ASN A C 1
ATOM 2217 O O . ASN A 1 274 ? 24.68834 10.50122 15.77262 1.000 11.48875 302 ASN A O 1
ATOM 2222 N N . VAL A 1 275 ? 26.88267 10.55937 16.25136 1.000 11.97259 303 VAL A N 1
ATOM 2223 C CA . VAL A 1 275 ? 26.80949 11.78827 17.03347 1.000 11.76520 303 VAL A CA 1
ATOM 2224 C C . VAL A 1 275 ? 27.87836 12.75088 16.53882 1.000 19.85143 303 VAL A C 1
ATOM 2225 O O . VAL A 1 275 ? 29.01934 12.34655 16.28786 1.000 17.73692 303 VAL A O 1
ATOM 2229 N N . VAL A 1 276 ? 27.50585 14.02332 16.38633 1.000 12.06640 304 VAL A N 1
ATOM 2230 C CA . VAL A 1 276 ? 28.45713 15.10813 16.13739 1.000 14.96282 304 VAL A CA 1
ATOM 2231 C C . VAL A 1 276 ? 28.19545 16.20485 17.15735 1.000 18.80691 304 VAL A C 1
ATOM 2232 O O . VAL A 1 276 ? 27.05829 16.67050 17.28256 1.000 14.49944 304 VAL A O 1
ATOM 2236 N N . LEU A 1 277 ? 29.24293 16.62415 17.87599 1.000 13.01371 305 LEU A N 1
ATOM 2237 C CA . LEU A 1 277 ? 29.13306 17.67256 18.88503 1.000 13.06325 305 LEU A CA 1
ATOM 2238 C C . LEU A 1 277 ? 29.93655 18.89579 18.46494 1.000 19.94443 305 LEU A C 1
ATOM 2239 O O . LEU A 1 277 ? 31.02922 18.76732 17.90273 1.000 20.50866 305 LEU A O 1
ATOM 2244 N N . GLY A 1 278 ? 29.39055 20.08300 18.74709 1.000 13.62397 306 GLY A N 1
ATOM 2245 C CA . GLY A 1 278 ? 30.06521 21.32302 18.43214 1.000 14.27371 306 GLY A CA 1
ATOM 2246 C C . GLY A 1 278 ? 30.04109 22.27278 19.61577 1.000 14.53392 306 GLY A C 1
ATOM 2247 O O . GLY A 1 278 ? 29.25988 22.11472 20.54858 1.000 14.15897 306 GLY A O 1
ATOM 2248 N N . GLN A 1 279 ? 30.93172 23.26381 19.57020 1.000 16.42699 307 GLN A N 1
ATOM 2249 C CA . GLN A 1 279 ? 30.93051 24.35498 20.54175 1.000 15.71093 307 GLN A CA 1
ATOM 2250 C C . GLN A 1 279 ? 31.21430 25.65339 19.80544 1.000 16.77979 307 GLN A C 1
ATOM 2251 O O . GLN A 1 279 ? 32.15246 25.71309 19.00952 1.000 17.26758 307 GLN A O 1
ATOM 2257 N N . TYR A 1 280 ? 30.41255 26.68716 20.05174 1.000 16.73438 308 TYR A N 1
ATOM 2258 C CA . TYR A 1 280 ? 30.54145 27.87256 19.21693 1.000 17.13914 308 TYR A CA 1
ATOM 2259 C C . TYR A 1 280 ? 31.71249 28.73089 19.67042 1.000 19.01704 308 TYR A C 1
ATOM 2260 O O . TYR A 1 280 ? 32.04676 28.79334 20.85657 1.000 22.56722 308 TYR A O 1
ATOM 2269 N N . VAL A 1 281 ? 32.36278 29.36111 18.69083 1.000 18.93199 309 VAL A N 1
ATOM 2270 C CA . VAL A 1 281 ? 33.42377 30.32429 18.92371 1.000 19.91328 309 VAL A CA 1
ATOM 2271 C C . VAL A 1 281 ? 32.99945 31.63975 18.28797 1.000 20.60144 309 VAL A C 1
ATOM 2272 O O . VAL A 1 281 ? 32.06604 31.69929 17.48470 1.000 20.72233 309 VAL A O 1
ATOM 2276 N N . GLY A 1 282 ? 33.69059 32.70668 18.67078 1.000 21.63775 310 GLY A N 1
ATOM 2277 C CA . GLY A 1 282 ? 33.29151 34.02801 18.23436 1.000 22.46754 310 GLY A CA 1
ATOM 2278 C C . GLY A 1 282 ? 33.51583 34.24289 16.74957 1.000 30.56836 310 GLY A C 1
ATOM 2279 O O . GLY A 1 282 ? 34.39386 33.64553 16.12799 1.000 26.40100 310 GLY A O 1
ATOM 2280 N N . ASN A 1 283 ? 32.69366 35.11936 16.17631 1.000 23.55313 311 ASN A N 1
ATOM 2281 C CA . ASN A 1 283 ? 32.86182 35.54522 14.79611 1.000 26.86958 311 ASN A CA 1
ATOM 2282 C C . ASN A 1 283 ? 33.61355 36.86773 14.77163 1.000 34.14159 311 ASN A C 1
ATOM 2283 O O . ASN A 1 283 ? 33.02752 37.90448 15.12047 1.000 35.61558 311 ASN A O 1
ATOM 2288 N N . PRO A 1 284 ? 34.89041 36.89131 14.36861 1.000 36.64500 312 PRO A N 1
ATOM 2289 C CA . PRO A 1 284 ? 35.62001 38.17065 14.31092 1.000 43.25163 312 PRO A CA 1
ATOM 2290 C C . PRO A 1 284 ? 34.97613 39.20869 13.40449 1.000 48.93550 312 PRO A C 1
ATOM 2291 O O . PRO A 1 284 ? 35.16908 40.41084 13.62820 1.000 56.20015 312 PRO A O 1
ATOM 2295 N N . ASP A 1 285 ? 34.22328 38.79005 12.38633 1.000 45.74542 313 ASP A N 1
ATOM 2296 C CA . ASP A 1 285 ? 33.51963 39.73011 11.52076 1.000 49.85836 313 ASP A CA 1
ATOM 2297 C C . ASP A 1 285 ? 32.16480 40.14920 12.07096 1.000 50.50665 313 ASP A C 1
ATOM 2298 O O . ASP A 1 285 ? 31.50054 40.98768 11.45316 1.000 58.98648 313 ASP A O 1
ATOM 2303 N N . GLY A 1 286 ? 31.73464 39.58990 13.19859 1.000 40.36793 314 GLY A N 1
ATOM 2304 C CA . GLY A 1 286 ? 30.43041 39.89367 13.74476 1.000 40.87190 314 GLY A CA 1
ATOM 2305 C C . GLY A 1 286 ? 30.42416 41.16371 14.57092 1.000 40.41192 314 GLY A C 1
ATOM 2306 O O . GLY A 1 286 ? 31.41356 41.89381 14.66837 1.000 38.24402 314 GLY A O 1
ATOM 2307 N N . GLU A 1 287 ? 29.26803 41.42777 15.17894 1.000 41.47562 315 GLU A N 1
ATOM 2308 C CA . GLU A 1 287 ? 29.08817 42.57899 16.05115 1.000 47.21218 315 GLU A CA 1
ATOM 2309 C C . GLU A 1 287 ? 28.39277 42.15498 17.33363 1.000 45.44888 315 GLU A C 1
ATOM 2310 O O . GLU A 1 287 ? 27.52545 41.27453 17.32898 1.000 48.62687 315 GLU A O 1
ATOM 2316 N N . GLY A 1 288 ? 28.77775 42.79974 18.43357 1.000 46.37983 316 GLY A N 1
ATOM 2317 C CA . GLY A 1 288 ? 28.12844 42.51859 19.70260 1.000 48.62176 316 GLY A CA 1
ATOM 2318 C C . GLY A 1 288 ? 28.48383 41.13151 20.19947 1.000 42.03254 316 GLY A C 1
ATOM 2319 O O . GLY A 1 288 ? 29.64014 40.69896 20.13330 1.000 33.38315 316 GLY A O 1
ATOM 2320 N N . GLU A 1 289 ? 27.47027 40.41685 20.69478 1.000 38.83244 317 GLU A N 1
ATOM 2321 C CA . GLU A 1 289 ? 27.68428 39.07375 21.22204 1.000 33.32440 317 GLU A CA 1
ATOM 2322 C C . GLU A 1 289 ? 28.27312 38.12560 20.18782 1.000 32.03500 317 GLU A C 1
ATOM 2323 O O . GLU A 1 289 ? 28.90396 37.13330 20.56773 1.000 29.86182 317 GLU A O 1
ATOM 2329 N N . ALA A 1 290 ? 28.08460 38.40005 18.89376 1.000 24.35523 318 ALA A N 1
ATOM 2330 C CA . ALA A 1 290 ? 28.55335 37.46805 17.87459 1.000 33.72195 318 ALA A CA 1
ATOM 2331 C C . ALA A 1 290 ? 30.07041 37.34302 17.86017 1.000 30.00873 318 ALA A C 1
ATOM 2332 O O . ALA A 1 290 ? 30.59765 36.32929 17.38937 1.000 23.35447 318 ALA A O 1
ATOM 2334 N N . THR A 1 291 ? 30.78616 38.33777 18.37327 1.000 29.95399 319 THR A N 1
ATOM 2335 C CA . THR A 1 291 ? 32.24093 38.25856 18.43427 1.000 27.00752 319 THR A CA 1
ATOM 2336 C C . THR A 1 291 ? 32.73815 37.36812 19.56218 1.000 26.63574 319 THR A C 1
ATOM 2337 O O . THR A 1 291 ? 33.94161 37.10145 19.62471 1.000 27.27459 319 THR A O 1
ATOM 2341 N N . LYS A 1 292 ? 31.85071 36.88445 20.43082 1.000 27.42747 320 LYS A N 1
ATOM 2342 C CA . LYS A 1 292 ? 32.23857 36.14219 21.62263 1.000 27.23589 320 LYS A CA 1
ATOM 2343 C C . LYS A 1 292 ? 31.85775 34.67639 21.49478 1.000 27.04406 320 LYS A C 1
ATOM 2344 O O . LYS A 1 292 ? 30.71467 34.35543 21.15323 1.000 24.70892 320 LYS A O 1
ATOM 2350 N N . GLY A 1 293 ? 32.81437 33.79085 21.78510 1.000 21.98373 321 GLY A N 1
ATOM 2351 C CA . GLY A 1 293 ? 32.55437 32.36734 21.80586 1.000 20.84228 321 GLY A CA 1
ATOM 2352 C C . GLY A 1 293 ? 31.99290 31.90876 23.14425 1.000 20.40892 321 GLY A C 1
ATOM 2353 O O . GLY A 1 293 ? 31.86730 32.67356 24.10125 1.000 21.02088 321 GLY A O 1
ATOM 2354 N N . TYR A 1 294 ? 31.64957 30.61974 23.19467 1.000 19.43139 322 TYR A N 1
ATOM 2355 C CA . TYR A 1 294 ? 31.17505 30.01822 24.44054 1.000 19.06401 322 TYR A CA 1
ATOM 2356 C C . TYR A 1 294 ? 32.16542 30.22980 25.58064 1.000 26.01633 322 TYR A C 1
ATOM 2357 O O . TYR A 1 294 ? 31.77570 30.58111 26.70131 1.000 20.17127 322 TYR A O 1
ATOM 2366 N N . LEU A 1 295 ? 33.45421 30.00870 25.31893 1.000 20.21407 323 LEU A N 1
ATOM 2367 C CA . LEU A 1 295 ? 34.45330 30.19085 26.36028 1.000 21.02213 323 LEU A CA 1
ATOM 2368 C C . LEU A 1 295 ? 34.70520 31.66004 26.67764 1.000 22.10130 323 LEU A C 1
ATOM 2369 O O . LEU A 1 295 ? 35.35194 31.94767 27.68802 1.000 22.86049 323 LEU A O 1
ATOM 2374 N N . ASP A 1 296 ? 34.19964 32.58840 25.86055 1.000 22.28248 324 ASP A N 1
ATOM 2375 C CA . ASP A 1 296 ? 34.30202 34.01097 26.16820 1.000 23.39626 324 ASP A CA 1
ATOM 2376 C C . ASP A 1 296 ? 33.22497 34.46783 27.14479 1.000 23.53055 324 ASP A C 1
ATOM 2377 O O . ASP A 1 296 ? 33.19173 35.64507 27.51580 1.000 24.54025 324 ASP A O 1
ATOM 2382 N N . ASP A 1 297 ? 32.34334 33.56994 27.55067 1.000 24.84177 325 ASP A N 1
ATOM 2383 C CA . ASP A 1 297 ? 31.42663 33.82839 28.65344 1.000 22.85200 325 ASP A CA 1
ATOM 2384 C C . ASP A 1 297 ? 32.19571 33.63246 29.95300 1.000 23.46723 325 ASP A C 1
ATOM 2385 O O . ASP A 1 297 ? 32.66125 32.51948 30.21521 1.000 22.97053 325 ASP A O 1
ATOM 2390 N N . PRO A 1 298 ? 32.37641 34.67200 30.77788 1.000 24.64485 326 PRO A N 1
ATOM 2391 C CA . PRO A 1 298 ? 33.18153 34.49919 31.99702 1.000 25.35502 326 PRO A CA 1
ATOM 2392 C C . PRO A 1 298 ? 32.52539 33.60984 33.05129 1.000 27.55955 326 PRO A C 1
ATOM 2393 O O . PRO A 1 298 ? 33.19986 33.23552 34.01812 1.000 28.84561 326 PRO A O 1
ATOM 2397 N N . THR A 1 299 ? 31.25133 33.25196 32.90027 1.000 26.35748 327 THR A N 1
ATOM 2398 C CA . THR A 1 299 ? 30.62599 32.30534 33.81508 1.000 25.68855 327 THR A CA 1
ATOM 2399 C C . THR A 1 299 ? 30.87197 30.85264 33.41029 1.000 26.85020 327 THR A C 1
ATOM 2400 O O . THR A 1 299 ? 30.53409 29.94354 34.17742 1.000 27.24826 327 THR A O 1
ATOM 2404 N N . VAL A 1 300 ? 31.48123 30.61766 32.25080 1.000 23.01353 328 VAL A N 1
ATOM 2405 C CA . VAL A 1 300 ? 31.80039 29.26735 31.79089 1.000 21.39082 328 VAL A CA 1
ATOM 2406 C C . VAL A 1 300 ? 33.17942 28.88873 32.32039 1.000 22.00662 328 VAL A C 1
ATOM 2407 O O . VAL A 1 300 ? 34.10435 29.71530 32.28142 1.000 22.80973 328 VAL A O 1
ATOM 2411 N N . PRO A 1 301 ? 33.35621 27.67687 32.84910 1.000 21.77412 329 PRO A N 1
ATOM 2412 C CA . PRO A 1 301 ? 34.68113 27.26922 33.33818 1.000 24.88394 329 PRO A CA 1
ATOM 2413 C C . PRO A 1 301 ? 35.71032 27.26797 32.22411 1.000 23.58689 329 PRO A C 1
ATOM 2414 O O . PRO A 1 301 ? 35.40931 26.93383 31.07545 1.000 26.17949 329 PRO A O 1
ATOM 2418 N N . ARG A 1 302 ? 36.93914 27.64730 32.57615 1.000 23.83597 330 ARG A N 1
ATOM 2419 C CA . ARG A 1 302 ? 38.01749 27.65632 31.59510 1.000 23.44705 330 ARG A CA 1
ATOM 2420 C C . ARG A 1 302 ? 38.21541 26.25456 31.01689 1.000 27.63321 330 ARG A C 1
ATOM 2421 O O . ARG A 1 302 ? 38.18338 25.25189 31.73668 1.000 27.79252 330 ARG A O 1
ATOM 2429 N N . GLY A 1 303 ? 38.38819 26.18972 29.69996 1.000 25.94894 331 GLY A N 1
ATOM 2430 C CA . GLY A 1 303 ? 38.60772 24.92788 29.02178 1.000 24.99527 331 GLY A CA 1
ATOM 2431 C C . GLY A 1 303 ? 37.42078 23.99418 28.96944 1.000 31.85533 331 GLY A C 1
ATOM 2432 O O . GLY A 1 303 ? 37.60579 22.81647 28.65655 1.000 28.40273 331 GLY A O 1
ATOM 2433 N N . SER A 1 304 ? 36.20816 24.47026 29.26646 1.000 20.32097 332 SER A N 1
ATOM 2434 C CA . SER A 1 304 ? 35.03021 23.61161 29.17898 1.000 20.12499 332 SER A CA 1
ATOM 2435 C C . SER A 1 304 ? 34.93614 22.95606 27.80681 1.000 18.67033 332 SER A C 1
ATOM 2436 O O . SER A 1 304 ? 35.19119 23.59135 26.77897 1.000 19.55070 332 SER A O 1
ATOM 2439 N N . THR A 1 305 ? 34.55497 21.67473 27.79567 1.000 18.15284 333 THR A N 1
ATOM 2440 C CA . THR A 1 305 ? 34.25508 20.95950 26.56054 1.000 18.35487 333 THR A CA 1
ATOM 2441 C C . THR A 1 305 ? 32.76034 20.76963 26.34448 1.000 20.43723 333 THR A C 1
ATOM 2442 O O . THR A 1 305 ? 32.36167 19.97876 25.48259 1.000 18.87095 333 THR A O 1
ATOM 2446 N N . THR A 1 306 ? 31.92049 21.46689 27.10270 1.000 16.91450 334 THR A N 1
ATOM 2447 C CA . THR A 1 306 ? 30.48123 21.28372 26.95075 1.000 17.05745 334 THR A CA 1
ATOM 2448 C C . THR A 1 306 ? 30.04118 21.63458 25.53190 1.000 17.37879 334 THR A C 1
ATOM 2449 O O . THR A 1 306 ? 30.47214 22.64294 24.96357 1.000 17.91124 334 THR A O 1
ATOM 2453 N N . ALA A 1 307 ? 29.20956 20.77484 24.94545 1.000 16.61044 335 ALA A N 1
ATOM 2454 C CA . ALA A 1 307 ? 28.72012 21.00653 23.59316 1.000 18.19308 335 ALA A CA 1
ATOM 2455 C C . ALA A 1 307 ? 27.57010 22.00809 23.59947 1.000 18.21695 335 ALA A C 1
ATOM 2456 O O . ALA A 1 307 ? 26.65820 21.92064 24.42375 1.000 17.09159 335 ALA A O 1
ATOM 2458 N N . THR A 1 308 ? 27.61715 22.96153 22.66932 1.000 16.24102 336 THR A N 1
ATOM 2459 C CA . THR A 1 308 ? 26.50766 23.87180 22.41974 1.000 13.87450 336 THR A CA 1
ATOM 2460 C C . THR A 1 308 ? 25.73313 23.49357 21.16737 1.000 16.42687 336 THR A C 1
ATOM 2461 O O . THR A 1 308 ? 24.77429 24.18327 20.81188 1.000 14.43727 336 THR A O 1
ATOM 2465 N N . PHE A 1 309 ? 26.13788 22.41528 20.49576 1.000 12.96859 337 PHE A N 1
ATOM 2466 C CA . PHE A 1 309 ? 25.52729 21.92493 19.27113 1.000 12.50406 337 PHE A CA 1
ATOM 2467 C C . PHE A 1 309 ? 25.62440 20.40808 19.30310 1.000 12.58787 337 PHE A C 1
ATOM 2468 O O . PHE A 1 309 ? 26.63237 19.86078 19.75385 1.000 12.55158 337 PHE A O 1
ATOM 2476 N N . ALA A 1 310 ? 24.58446 19.73615 18.81816 1.000 11.97444 338 ALA A N 1
ATOM 2477 C CA . ALA A 1 310 ? 24.62046 18.28908 18.67947 1.000 14.11429 338 ALA A CA 1
ATOM 2478 C C . ALA A 1 310 ? 23.76013 17.89237 17.49019 1.000 15.30708 338 ALA A C 1
ATOM 2479 O O . ALA A 1 310 ? 22.66210 18.42379 17.30200 1.000 14.72999 338 ALA A O 1
ATOM 2481 N N . ALA A 1 311 ? 24.27578 16.96496 16.68704 1.000 13.28119 339 ALA A N 1
ATOM 2482 C CA . ALA A 1 311 ? 23.49154 16.24195 15.69378 1.000 14.20673 339 ALA A CA 1
ATOM 2483 C C . ALA A 1 311 ? 23.58418 14.76407 16.03795 1.000 14.32101 339 ALA A C 1
ATOM 2484 O O . ALA A 1 311 ? 24.68934 14.22764 16.17029 1.000 12.27170 339 ALA A O 1
ATOM 2486 N N . VAL A 1 312 ? 22.43550 14.11411 16.19291 1.000 10.71549 340 VAL A N 1
ATOM 2487 C CA . VAL A 1 312 ? 22.37549 12.71827 16.61196 1.000 11.43301 340 VAL A CA 1
ATOM 2488 C C . VAL A 1 312 ? 21.40491 11.98033 15.70493 1.000 11.61948 340 VAL A C 1
ATOM 2489 O O . VAL A 1 312 ? 20.33513 12.50477 15.38108 1.000 13.24429 340 VAL A O 1
ATOM 2493 N N . VAL A 1 313 ? 21.76150 10.75883 15.30301 1.000 10.61167 341 VAL A N 1
ATOM 2494 C CA . VAL A 1 313 ? 20.88645 9.92735 14.48013 1.000 10.96286 341 VAL A CA 1
ATOM 2495 C C . VAL A 1 313 ? 20.32014 8.81249 15.35357 1.000 14.78984 341 VAL A C 1
ATOM 2496 O O . VAL A 1 313 ? 21.07521 8.05231 15.97028 1.000 10.02621 341 VAL A O 1
ATOM 2500 N N . LEU A 1 314 ? 18.99554 8.72106 15.41059 1.000 13.42769 342 LEU A N 1
ATOM 2501 C CA . LEU A 1 314 ? 18.30159 7.62732 16.06766 1.000 10.60306 342 LEU A CA 1
ATOM 2502 C C . LEU A 1 314 ? 17.55683 6.80773 15.02974 1.000 12.47004 342 LEU A C 1
ATOM 2503 O O . LEU A 1 314 ? 17.21726 7.30303 13.94971 1.000 11.46834 342 LEU A O 1
ATOM 2508 N N . TYR A 1 315 ? 17.26114 5.55585 15.39480 1.000 11.58985 343 TYR A N 1
ATOM 2509 C CA . TYR A 1 315 ? 16.45470 4.66274 14.57142 1.000 10.82265 343 TYR A CA 1
ATOM 2510 C C . TYR A 1 315 ? 15.33604 4.06261 15.40798 1.000 14.68157 343 TYR A C 1
ATOM 2511 O O . TYR A 1 315 ? 15.57801 3.58303 16.51960 1.000 14.45675 343 TYR A O 1
ATOM 2520 N N . VAL A 1 316 ? 14.12459 4.08303 14.86287 1.000 11.25481 344 VAL A N 1
ATOM 2521 C CA . VAL A 1 316 ? 12.97534 3.40426 15.45158 1.000 13.91884 344 VAL A CA 1
ATOM 2522 C C . VAL A 1 316 ? 12.87858 2.02718 14.79811 1.000 12.37422 344 VAL A C 1
ATOM 2523 O O . VAL A 1 316 ? 12.53205 1.90349 13.61914 1.000 11.81496 344 VAL A O 1
ATOM 2527 N N . GLU A 1 317 ? 13.19719 0.98250 15.56249 1.000 10.64024 345 GLU A N 1
ATOM 2528 C CA . GLU A 1 317 ? 13.29798 -0.36407 15.00536 1.000 14.33435 345 GLU A CA 1
ATOM 2529 C C . GLU A 1 317 ? 11.93874 -1.06576 15.08080 1.000 17.03790 345 GLU A C 1
ATOM 2530 O O . GLU A 1 317 ? 11.69532 -1.94413 15.90861 1.000 19.26464 345 GLU A O 1
ATOM 2536 N N . ASN A 1 318 ? 11.03139 -0.64936 14.19521 1.000 11.91608 346 ASN A N 1
ATOM 2537 C CA . ASN A 1 318 ? 9.72879 -1.30298 14.09121 1.000 13.32445 346 ASN A CA 1
ATOM 2538 C C . ASN A 1 318 ? 9.31357 -1.35248 12.62431 1.000 13.74119 346 ASN A C 1
ATOM 2539 O O . ASN A 1 318 ? 10.05591 -0.93787 11.72800 1.000 11.89463 346 ASN A O 1
ATOM 2544 N N . GLU A 1 319 ? 8.10633 -1.86815 12.38363 1.000 11.47421 347 GLU A N 1
ATOM 2545 C CA . GLU A 1 319 ? 7.69686 -2.15837 11.01263 1.000 11.87183 347 GLU A CA 1
ATOM 2546 C C . GLU A 1 319 ? 7.52309 -0.88202 10.19645 1.000 11.14457 347 GLU A C 1
ATOM 2547 O O . GLU A 1 319 ? 7.90740 -0.83283 9.02457 1.000 10.74890 347 GLU A O 1
ATOM 2553 N N . ARG A 1 320 ? 6.97571 0.16817 10.80825 1.000 9.68704 348 ARG A N 1
ATOM 2554 C CA . ARG A 1 320 ? 6.74158 1.41454 10.08380 1.000 10.94577 348 ARG A CA 1
ATOM 2555 C C . ARG A 1 320 ? 8.03976 2.12600 9.72343 1.000 10.80270 348 ARG A C 1
ATOM 2556 O O . ARG A 1 320 ? 8.11912 2.75822 8.66300 1.000 12.18851 348 ARG A O 1
ATOM 2564 N N . TRP A 1 321 ? 9.06455 2.03991 10.58226 1.000 9.27688 349 TRP A N 1
ATOM 2565 C CA . TRP A 1 321 ? 10.22075 2.92257 10.48328 1.000 9.08878 349 TRP A CA 1
ATOM 2566 C C . TRP A 1 321 ? 11.55342 2.22553 10.26378 1.000 12.46594 349 TRP A C 1
ATOM 2567 O O . TRP A 1 321 ? 12.57556 2.91408 10.20202 1.000 13.42638 349 TRP A O 1
ATOM 2578 N N . ASP A 1 322 ? 11.58607 0.89937 10.17749 1.000 10.04483 350 ASP A N 1
ATOM 2579 C CA . ASP A 1 322 ? 12.85547 0.16935 10.13561 1.000 12.22606 350 ASP A CA 1
ATOM 2580 C C . ASP A 1 322 ? 13.82101 0.79975 9.13130 1.000 17.19347 350 ASP A C 1
ATOM 2581 O O . ASP A 1 322 ? 13.49220 0.95222 7.95363 1.000 12.76443 350 ASP A O 1
ATOM 2586 N N . GLY A 1 323 ? 14.99965 1.20908 9.60812 1.000 13.81588 351 GLY A N 1
ATOM 2587 C CA . GLY A 1 323 ? 16.03822 1.74089 8.74198 1.000 16.09126 351 GLY A CA 1
ATOM 2588 C C . GLY A 1 323 ? 15.92971 3.21488 8.39960 1.000 15.28403 351 GLY A C 1
ATOM 2589 O O . GLY A 1 323 ? 16.85663 3.76164 7.78669 1.000 14.41714 351 GLY A O 1
ATOM 2590 N N . VAL A 1 324 ? 14.83282 3.87685 8.74520 1.000 9.41110 352 VAL A N 1
ATOM 2591 C CA . VAL A 1 324 ? 14.68914 5.30443 8.46278 1.000 9.10784 352 VAL A CA 1
ATOM 2592 C C . VAL A 1 324 ? 15.46741 6.08900 9.51240 1.000 10.92831 352 VAL A C 1
ATOM 2593 O O . VAL A 1 324 ? 15.15111 5.99722 10.70646 1.000 11.59808 352 VAL A O 1
ATOM 2597 N N . PRO A 1 325 ? 16.45188 6.89565 9.13186 1.000 10.07508 353 PRO A N 1
ATOM 2598 C CA . PRO A 1 325 ? 17.16218 7.70039 10.13713 1.000 10.84847 353 PRO A CA 1
ATOM 2599 C C . PRO A 1 325 ? 16.29378 8.84831 10.62653 1.000 12.50660 353 PRO A C 1
ATOM 2600 O O . PRO A 1 325 ? 15.62083 9.51906 9.83920 1.000 12.18657 353 PRO A O 1
ATOM 2604 N N . PHE A 1 326 ? 16.29085 9.04867 11.93915 1.000 8.26168 354 PHE A N 1
ATOM 2605 C CA . PHE A 1 326 ? 15.69811 10.22530 12.56321 1.000 9.58130 354 PHE A CA 1
ATOM 2606 C C . PHE A 1 326 ? 16.85401 11.10653 13.00439 1.000 12.68411 354 PHE A C 1
ATOM 2607 O O . PHE A 1 326 ? 17.60768 10.73239 13.91001 1.000 12.69333 354 PHE A O 1
ATOM 2615 N N . ILE A 1 327 ? 17.01114 12.26005 12.36175 1.000 11.58158 355 ILE A N 1
ATOM 2616 C CA . ILE A 1 327 ? 18.13211 13.14992 12.63748 1.000 12.74300 355 ILE A CA 1
ATOM 2617 C C . ILE A 1 327 ? 17.66003 14.23515 13.59230 1.000 10.74052 355 ILE A C 1
ATOM 2618 O O . ILE A 1 327 ? 16.72928 14.98768 13.27799 1.000 12.58471 355 ILE A O 1
ATOM 2623 N N . LEU A 1 328 ? 18.29510 14.31172 14.76128 1.000 8.56658 356 LEU A N 1
ATOM 2624 C CA . LEU A 1 328 ? 17.99605 15.32429 15.76337 1.000 8.55872 356 LEU A CA 1
ATOM 2625 C C . LEU A 1 328 ? 19.16114 16.30356 15.76624 1.000 12.84798 356 LEU A C 1
ATOM 2626 O O . LEU A 1 328 ? 20.29119 15.91269 16.06601 1.000 13.09075 356 LEU A O 1
ATOM 2631 N N . ARG A 1 329 ? 18.89013 17.56292 15.42437 1.000 10.59950 357 ARG A N 1
ATOM 2632 C CA . ARG A 1 329 ? 19.94147 18.55362 15.21363 1.000 9.78826 357 ARG A CA 1
ATOM 2633 C C . ARG A 1 329 ? 19.55309 19.82291 15.95901 1.000 13.59148 357 ARG A C 1
ATOM 2634 O O . ARG A 1 329 ? 18.43592 20.32974 15.78893 1.000 13.13879 357 ARG A O 1
ATOM 2642 N N . CYS A 1 330 ? 20.45840 20.32123 16.80113 1.000 16.45071 358 CYS A N 1
ATOM 2643 C CA . CYS A 1 330 ? 20.12369 21.46220 17.64236 1.000 15.02994 358 CYS A CA 1
ATOM 2644 C C . CYS A 1 330 ? 21.39493 22.19571 18.02949 1.000 16.43994 358 CYS A C 1
ATOM 2645 O O . CYS A 1 330 ? 22.47707 21.60490 18.07972 1.000 13.98903 358 CYS A O 1
ATOM 2648 N N . GLY A 1 331 ? 21.25790 23.47900 18.32283 1.000 13.57848 359 GLY A N 1
ATOM 2649 C CA . GLY A 1 331 ? 22.42301 24.20330 18.80088 1.000 12.42681 359 GLY A CA 1
ATOM 2650 C C . GLY A 1 331 ? 22.12841 25.66642 19.02747 1.000 15.47529 359 GLY A C 1
ATOM 2651 O O . GLY A 1 331 ? 21.08741 26.19393 18.61349 1.000 15.20646 359 GLY A O 1
ATOM 2652 N N . LYS A 1 332 ? 23.08403 26.31348 19.68803 1.000 15.81156 360 LYS A N 1
ATOM 2653 C CA . LYS A 1 332 ? 23.08151 27.73673 19.98919 1.000 20.52298 360 LYS A CA 1
ATOM 2654 C C . LYS A 1 332 ? 24.02555 28.47399 19.05082 1.000 19.79763 360 LYS A C 1
ATOM 2655 O O . LYS A 1 332 ? 24.92043 27.87997 18.44623 1.000 17.36677 360 LYS A O 1
ATOM 2661 N N . ALA A 1 333 ? 23.83155 29.79400 18.96824 1.000 17.87377 361 ALA A N 1
ATOM 2662 C CA . ALA A 1 333 ? 24.65971 30.67419 18.14092 1.000 17.96398 361 ALA A CA 1
ATOM 2663 C C . ALA A 1 333 ? 24.70936 30.19663 16.69105 1.000 19.70658 361 ALA A C 1
ATOM 2664 O O . ALA A 1 333 ? 25.76138 30.20111 16.05108 1.000 18.77960 361 ALA A O 1
ATOM 2666 N N . LEU A 1 334 ? 23.55937 29.78849 16.16239 1.000 16.07646 362 LEU A N 1
ATOM 2667 C CA . LEU A 1 334 ? 23.48558 29.34028 14.78452 1.000 15.94005 362 LEU A CA 1
ATOM 2668 C C . LEU A 1 334 ? 22.95210 30.49313 13.93091 1.000 18.43053 362 LEU A C 1
ATOM 2669 O O . LEU A 1 334 ? 22.90042 31.64943 14.36816 1.000 19.87229 362 LEU A O 1
ATOM 2674 N N . ASN A 1 335 ? 22.56372 30.19135 12.69764 1.000 17.20560 363 ASN A N 1
ATOM 2675 C CA . ASN A 1 335 ? 22.25458 31.23160 11.72540 1.000 20.81658 363 ASN A CA 1
ATOM 2676 C C . ASN A 1 335 ? 20.81529 31.73841 11.79637 1.000 24.17538 363 ASN A C 1
ATOM 2677 O O . ASN A 1 335 ? 20.49070 32.72415 11.12513 1.000 24.03015 363 ASN A O 1
ATOM 2682 N N . GLU A 1 336 ? 19.94679 31.09832 12.57254 1.000 22.33956 364 GLU A N 1
ATOM 2683 C CA . GLU A 1 336 ? 18.54796 31.49836 12.64041 1.000 17.77133 364 GLU A CA 1
ATOM 2684 C C . GLU A 1 336 ? 17.94674 30.90531 13.90179 1.000 20.17824 364 GLU A C 1
ATOM 2685 O O . GLU A 1 336 ? 18.52760 30.01889 14.53512 1.000 16.51538 364 GLU A O 1
ATOM 2691 N N . ARG A 1 337 ? 16.76510 31.40308 14.25143 1.000 19.21808 365 ARG A N 1
ATOM 2692 C CA . ARG A 1 337 ? 15.88600 30.75696 15.21478 1.000 16.49620 365 ARG A CA 1
ATOM 2693 C C . ARG A 1 337 ? 14.88809 29.91147 14.43112 1.000 17.75233 365 ARG A C 1
ATOM 2694 O O . ARG A 1 337 ? 14.19440 30.43563 13.55022 1.000 19.06844 365 ARG A O 1
ATOM 2702 N N . LYS A 1 338 ? 14.82963 28.61108 14.72969 1.000 14.80616 366 LYS A N 1
ATOM 2703 C CA . LYS A 1 338 ? 13.90842 27.72365 14.02781 1.000 18.48790 366 LYS A CA 1
ATOM 2704 C C . LYS A 1 338 ? 13.70993 26.44779 14.83440 1.000 15.87115 366 LYS A C 1
ATOM 2705 O O . LYS A 1 338 ? 14.66778 25.88763 15.36745 1.000 14.76848 366 LYS A O 1
ATOM 2711 N N . ALA A 1 339 ? 12.45528 26.01483 14.94251 1.000 12.15415 367 ALA A N 1
ATOM 2712 C CA . ALA A 1 339 ? 12.13186 24.67726 15.42636 1.000 11.28736 367 ALA A CA 1
ATOM 2713 C C . ALA A 1 339 ? 11.25655 24.04434 14.36693 1.000 10.98038 367 ALA A C 1
ATOM 2714 O O . ALA A 1 339 ? 10.28526 24.66161 13.92217 1.000 11.40402 367 ALA A O 1
ATOM 2716 N N . GLU A 1 340 ? 11.59931 22.83127 13.94645 1.000 13.52102 368 GLU A N 1
ATOM 2717 C CA . GLU A 1 340 ? 10.99815 22.35046 12.71141 1.000 15.39545 368 GLU A CA 1
ATOM 2718 C C . GLU A 1 340 ? 11.02088 20.82950 12.67307 1.000 14.89811 368 GLU A C 1
ATOM 2719 O O . GLU A 1 340 ? 11.94131 20.20122 13.21522 1.000 13.56708 368 GLU A O 1
ATOM 2725 N N . VAL A 1 341 ? 9.97754 20.25432 12.06590 1.000 11.82181 369 VAL A N 1
ATOM 2726 C CA . VAL A 1 341 ? 9.91981 18.84150 11.68559 1.000 11.42485 369 VAL A CA 1
ATOM 2727 C C . VAL A 1 341 ? 10.00684 18.76532 10.16028 1.000 13.90511 369 VAL A C 1
ATOM 2728 O O . VAL A 1 341 ? 9.26431 19.46599 9.45848 1.000 10.97394 369 VAL A O 1
ATOM 2732 N N . ARG A 1 342 ? 10.88301 17.90852 9.63774 1.000 11.92577 370 ARG A N 1
ATOM 2733 C CA . ARG A 1 342 ? 10.97176 17.74186 8.18637 1.000 12.90671 370 ARG A CA 1
ATOM 2734 C C . ARG A 1 342 ? 10.98440 16.25958 7.83398 1.000 15.51487 370 ARG A C 1
ATOM 2735 O O . ARG A 1 342 ? 11.78406 15.49569 8.38033 1.000 13.37256 370 ARG A O 1
ATOM 2743 N N . LEU A 1 343 ? 10.09561 15.85980 6.92898 1.000 9.06489 371 LEU A N 1
ATOM 2744 C CA . LEU A 1 343 ? 10.14754 14.54361 6.30158 1.000 12.24024 371 LEU A CA 1
ATOM 2745 C C . LEU A 1 343 ? 10.74920 14.70363 4.91224 1.000 11.73315 371 LEU A C 1
ATOM 2746 O O . LEU A 1 343 ? 10.27055 15.52246 4.12413 1.000 14.07226 371 LEU A O 1
ATOM 2751 N N . GLN A 1 344 ? 11.78895 13.93751 4.60329 1.000 10.33190 372 GLN A N 1
ATOM 2752 C CA . GLN A 1 344 ? 12.27092 13.86143 3.22721 1.000 10.56456 372 GLN A CA 1
ATOM 2753 C C . GLN A 1 344 ? 11.84587 12.51664 2.65521 1.000 12.22577 372 GLN A C 1
ATOM 2754 O O . GLN A 1 344 ? 12.20908 11.46870 3.19716 1.000 10.23024 372 GLN A O 1
ATOM 2760 N N . PHE A 1 345 ? 11.08366 12.54953 1.56562 1.000 13.03276 373 PHE A N 1
ATOM 2761 C CA . PHE A 1 345 ? 10.56102 11.33614 0.96202 1.000 12.09865 373 PHE A CA 1
ATOM 2762 C C . PHE A 1 345 ? 11.57791 10.72027 0.01386 1.000 11.87806 373 PHE A C 1
ATOM 2763 O O . PHE A 1 345 ? 12.50194 11.38107 -0.45863 1.000 13.56608 373 PHE A O 1
ATOM 2771 N N . HIS A 1 346 ? 11.39592 9.43059 -0.25029 1.000 11.29373 374 HIS A N 1
ATOM 2772 C CA . HIS A 1 346 ? 12.23197 8.71952 -1.19881 1.000 11.76566 374 HIS A CA 1
ATOM 2773 C C . HIS A 1 346 ? 12.02704 9.25040 -2.62022 1.000 12.41745 374 HIS A C 1
ATOM 2774 O O . HIS A 1 346 ? 11.00142 9.85212 -2.93754 1.000 14.09075 374 HIS A O 1
ATOM 2781 N N . ASP A 1 347 ? 13.02994 9.01875 -3.47657 1.000 13.63672 375 ASP A N 1
ATOM 2782 C CA . ASP A 1 347 ? 12.85576 9.25221 -4.90831 1.000 13.42392 375 ASP A CA 1
ATOM 2783 C C . ASP A 1 347 ? 11.61477 8.52068 -5.41448 1.000 12.78572 375 ASP A C 1
ATOM 2784 O O . ASP A 1 347 ? 11.28276 7.42598 -4.94767 1.000 12.20901 375 ASP A O 1
ATOM 2789 N N . VAL A 1 348 ? 10.94575 9.11915 -6.40452 1.000 13.97575 376 VAL A N 1
ATOM 2790 C CA . VAL A 1 348 ? 9.90353 8.40604 -7.13314 1.000 11.98350 376 VAL A CA 1
ATOM 2791 C C . VAL A 1 348 ? 10.53736 7.22552 -7.85975 1.000 19.31109 376 VAL A C 1
ATOM 2792 O O . VAL A 1 348 ? 11.63224 7.33948 -8.42526 1.000 15.80130 376 VAL A O 1
ATOM 2796 N N . ALA A 1 349 ? 9.85983 6.07613 -7.84233 1.000 12.63698 377 ALA A N 1
ATOM 2797 C CA . ALA A 1 349 ? 10.36025 4.89803 -8.54914 1.000 13.21501 377 ALA A CA 1
ATOM 2798 C C . ALA A 1 349 ? 10.05559 4.97711 -10.04222 1.000 13.37377 377 ALA A C 1
ATOM 2799 O O . ALA A 1 349 ? 8.98331 5.43291 -10.44471 1.000 14.02713 377 ALA A O 1
ATOM 2801 N N . GLY A 1 350 ? 10.99840 4.51412 -10.86519 1.000 13.88426 378 GLY A N 1
ATOM 2802 C CA . GLY A 1 350 ? 10.76947 4.45868 -12.30400 1.000 14.11113 378 GLY A CA 1
ATOM 2803 C C . GLY A 1 350 ? 10.75713 5.82627 -12.95387 1.000 19.34146 378 GLY A C 1
ATOM 2804 O O . GLY A 1 350 ? 9.79206 6.21279 -13.61664 1.000 17.23465 378 GLY A O 1
ATOM 2805 N N . ASP A 1 351 ? 11.84279 6.56379 -12.76273 1.000 14.29757 379 ASP A N 1
ATOM 2806 C CA . ASP A 1 351 ? 11.96159 7.93712 -13.24874 1.000 17.17574 379 ASP A CA 1
ATOM 2807 C C . ASP A 1 351 ? 11.69573 8.04408 -14.75159 1.000 17.27594 379 ASP A C 1
ATOM 2808 O O . ASP A 1 351 ? 12.33102 7.35910 -15.55250 1.000 17.56272 379 ASP A O 1
ATOM 2813 N N . ILE A 1 352 ? 10.75344 8.90513 -15.14058 1.000 13.53982 380 ILE A N 1
ATOM 2814 C CA . ILE A 1 352 ? 10.54992 9.21464 -16.55503 1.000 13.74906 380 ILE A CA 1
ATOM 2815 C C . ILE A 1 352 ? 10.96532 10.64380 -16.89206 1.000 20.73846 380 ILE A C 1
ATOM 2816 O O . ILE A 1 352 ? 10.77276 11.08442 -18.02836 1.000 19.10943 380 ILE A O 1
ATOM 2821 N N . PHE A 1 353 ? 11.53433 11.38276 -15.93694 1.000 13.58163 381 PHE A N 1
ATOM 2822 C CA . PHE A 1 353 ? 11.89931 12.78432 -16.14741 1.000 16.79222 381 PHE A CA 1
ATOM 2823 C C . PHE A 1 353 ? 13.41303 13.00434 -16.18915 1.000 19.90776 381 PHE A C 1
ATOM 2824 O O . PHE A 1 353 ? 13.89532 14.09322 -15.87124 1.000 18.70831 381 PHE A O 1
ATOM 2832 N N . HIS A 1 354 ? 14.17044 11.97386 -16.56022 1.000 15.89776 382 HIS A N 1
ATOM 2833 C CA . HIS A 1 354 ? 15.60371 12.10398 -16.84716 1.000 19.03007 382 HIS A CA 1
ATOM 2834 C C . HIS A 1 354 ? 16.36335 12.78949 -15.70490 1.000 23.74109 382 HIS A C 1
ATOM 2835 O O . HIS A 1 354 ? 17.12747 13.73710 -15.90933 1.000 20.09959 382 HIS A O 1
ATOM 2842 N N . GLN A 1 355 ? 16.13817 12.30380 -14.48408 1.000 17.96727 383 GLN A N 1
ATOM 2843 C CA . GLN A 1 355 ? 16.89290 12.69959 -13.29495 1.000 19.62074 383 GLN A CA 1
ATOM 2844 C C . GLN A 1 355 ? 16.71050 14.16426 -12.91969 1.000 21.66533 383 GLN A C 1
ATOM 2845 O O . GLN A 1 355 ? 17.55890 14.72841 -12.22193 1.000 23.31255 383 GLN A O 1
ATOM 2851 N N . GLN A 1 356 ? 15.62511 14.80365 -13.35209 1.000 20.66565 384 GLN A N 1
ATOM 2852 C CA . GLN A 1 356 ? 15.37578 16.19308 -12.99248 1.000 17.91956 384 GLN A CA 1
ATOM 2853 C C . GLN A 1 356 ? 14.58388 16.35503 -11.70113 1.000 24.47057 384 GLN A C 1
ATOM 2854 O O . GLN A 1 356 ? 14.47713 17.47786 -11.19475 1.000 28.68485 384 GLN A O 1
ATOM 2860 N N . CYS A 1 357 ? 14.02278 15.28296 -11.15628 1.000 16.89036 385 CYS A N 1
ATOM 2861 C CA . CYS A 1 357 ? 13.18611 15.43146 -9.97648 1.000 17.40986 385 CYS A CA 1
ATOM 2862 C C . CYS A 1 357 ? 14.02895 15.45262 -8.71255 1.000 16.58344 385 CYS A C 1
ATOM 2863 O O . CYS A 1 357 ? 15.14144 14.91699 -8.66217 1.000 18.21058 385 CYS A O 1
ATOM 2866 N N . LYS A 1 358 ? 13.49363 16.11126 -7.69517 1.000 12.99737 386 LYS A N 1
ATOM 2867 C CA . LYS A 1 358 ? 14.10547 16.17124 -6.38116 1.000 14.39277 386 LYS A CA 1
ATOM 2868 C C . LYS A 1 358 ? 13.15426 15.53127 -5.38553 1.000 12.18183 386 LYS A C 1
ATOM 2869 O O . LYS A 1 358 ? 11.93997 15.49293 -5.59694 1.000 13.29146 386 LYS A O 1
ATOM 2875 N N . ARG A 1 359 ? 13.70296 15.03939 -4.28364 1.000 12.19784 387 ARG A N 1
ATOM 2876 C CA . ARG A 1 359 ? 12.84441 14.40176 -3.29421 1.000 12.89670 387 ARG A CA 1
ATOM 2877 C C . ARG A 1 359 ? 11.83089 15.39164 -2.72971 1.000 11.41213 387 ARG A C 1
ATOM 2878 O O . ARG A 1 359 ? 12.16944 16.53149 -2.39785 1.000 13.00170 387 ARG A O 1
ATOM 2886 N N . ASN A 1 360 ? 10.58027 14.94005 -2.61521 1.000 11.03032 388 ASN A N 1
ATOM 2887 C CA . ASN A 1 360 ? 9.56064 15.69426 -1.90433 1.000 10.74845 388 ASN A CA 1
ATOM 2888 C C . ASN A 1 360 ? 9.95604 15.86257 -0.44355 1.000 13.10245 388 ASN A C 1
ATOM 2889 O O . ASN A 1 360 ? 10.68107 15.04190 0.12307 1.000 10.75025 388 ASN A O 1
ATOM 2894 N N . GLU A 1 361 ? 9.45584 16.93070 0.17429 1.000 13.75720 389 GLU A N 1
ATOM 2895 C CA . GLU A 1 361 ? 9.63955 17.14283 1.60482 1.000 14.09460 389 GLU A CA 1
ATOM 2896 C C . GLU A 1 361 ? 8.35548 17.69423 2.20438 1.000 14.55820 389 GLU A C 1
ATOM 2897 O O . GLU A 1 361 ? 7.65818 18.48777 1.57016 1.000 18.49770 389 GLU A O 1
ATOM 2903 N N . LEU A 1 362 ? 8.04091 17.26185 3.41977 1.000 10.04689 390 LEU A N 1
ATOM 2904 C CA . LEU A 1 362 ? 6.97277 17.85952 4.20097 1.000 9.89015 390 LEU A CA 1
ATOM 2905 C C . LEU A 1 362 ? 7.60851 18.58488 5.38143 1.000 12.90647 390 LEU A C 1
ATOM 2906 O O . LEU A 1 362 ? 8.40680 17.99288 6.11587 1.000 12.79636 390 LEU A O 1
ATOM 2911 N N . VAL A 1 363 ? 7.26948 19.86255 5.55828 1.000 10.60094 391 VAL A N 1
ATOM 2912 C CA . VAL A 1 363 ? 7.87198 20.69603 6.59600 1.000 10.42798 391 VAL A CA 1
ATOM 2913 C C . VAL A 1 363 ? 6.77118 21.22757 7.50285 1.000 12.61707 391 VAL A C 1
ATOM 2914 O O . VAL A 1 363 ? 5.78632 21.80110 7.02433 1.000 11.99226 391 VAL A O 1
ATOM 2918 N N . ILE A 1 364 ? 6.93759 21.02765 8.80612 1.000 11.28766 392 ILE A N 1
ATOM 2919 C CA . ILE A 1 364 ? 6.07272 21.60645 9.82347 1.000 11.93181 392 ILE A CA 1
ATOM 2920 C C . ILE A 1 364 ? 6.97286 22.53860 10.61709 1.000 11.60586 392 ILE A C 1
ATOM 2921 O O . ILE A 1 364 ? 7.80971 22.07938 11.40665 1.000 11.31128 392 ILE A O 1
ATOM 2926 N N . ARG A 1 365 ? 6.84546 23.84159 10.38917 1.000 11.43142 393 ARG A N 1
ATOM 2927 C CA . ARG A 1 365 ? 7.68626 24.81094 11.08737 1.000 18.10472 393 ARG A CA 1
ATOM 2928 C C . ARG A 1 365 ? 6.97556 25.18799 12.37515 1.000 17.76177 393 ARG A C 1
ATOM 2929 O O . ARG A 1 365 ? 5.91008 25.80696 12.33552 1.000 12.30444 393 ARG A O 1
ATOM 2937 N N . VAL A 1 366 ? 7.56705 24.81193 13.51360 1.000 11.42226 394 VAL A N 1
ATOM 2938 C CA . VAL A 1 366 ? 6.93486 25.04777 14.80854 1.000 11.38180 394 VAL A CA 1
ATOM 2939 C C . VAL A 1 366 ? 7.05379 26.51720 15.20566 1.000 15.71935 394 VAL A C 1
ATOM 2940 O O . VAL A 1 366 ? 6.11186 27.10867 15.74843 1.000 13.05905 394 VAL A O 1
ATOM 2944 N N . GLN A 1 367 ? 8.19849 27.13013 14.92647 1.000 12.56530 395 GLN A N 1
ATOM 2945 C CA . GLN A 1 367 ? 8.45482 28.53106 15.23735 1.000 18.28111 395 GLN A CA 1
ATOM 2946 C C . GLN A 1 367 ? 9.74431 28.94596 14.53914 1.000 20.41131 395 GLN A C 1
ATOM 2947 O O . GLN A 1 367 ? 10.62470 28.10256 14.32471 1.000 17.00604 395 GLN A O 1
ATOM 2953 N N . PRO A 1 368 ? 9.88733 30.22027 14.13985 1.000 22.17244 396 PRO A N 1
ATOM 2954 C CA . PRO A 1 368 ? 8.83602 31.23714 14.20092 1.000 19.35560 396 PRO A CA 1
ATOM 2955 C C . PRO A 1 368 ? 7.91530 31.06517 13.00930 1.000 18.02066 396 PRO A C 1
ATOM 2956 O O . PRO A 1 368 ? 8.15775 30.15058 12.21834 1.000 14.32456 396 PRO A O 1
ATOM 2960 N N . ASN A 1 369 ? 6.88237 31.89700 12.86239 1.000 16.23301 397 ASN A N 1
ATOM 2961 C CA . ASN A 1 369 ? 6.12838 31.94003 11.61310 1.000 15.06630 397 ASN A CA 1
ATOM 2962 C C . ASN A 1 369 ? 5.53574 30.56320 11.28730 1.000 14.12142 397 ASN A C 1
ATOM 2963 O O . ASN A 1 369 ? 5.83340 29.96294 10.25267 1.000 13.84168 397 ASN A O 1
ATOM 2968 N N . GLU A 1 370 ? 4.69577 30.08068 12.21183 1.000 14.86913 398 GLU A N 1
ATOM 2969 C CA . GLU A 1 370 ? 4.06427 28.76192 12.13555 1.000 15.98898 398 GLU A CA 1
ATOM 2970 C C . GLU A 1 370 ? 3.53107 28.47867 10.73806 1.000 16.88651 398 GLU A C 1
ATOM 2971 O O . GLU A 1 370 ? 2.80056 29.29047 10.16385 1.000 13.25040 398 GLU A O 1
ATOM 2977 N N . ALA A 1 371 ? 3.90111 27.31739 10.19588 1.000 12.23118 399 ALA A N 1
ATOM 2978 C CA . ALA A 1 371 ? 3.57293 26.99882 8.81498 1.000 13.68585 399 ALA A CA 1
ATOM 2979 C C . ALA A 1 371 ? 3.69795 25.49502 8.59526 1.000 13.53944 399 ALA A C 1
ATOM 2980 O O . ALA A 1 371 ? 4.43590 24.79674 9.30015 1.000 13.01207 399 ALA A O 1
ATOM 2982 N N . VAL A 1 372 ? 2.97512 25.01655 7.58726 1.000 12.74416 400 VAL A N 1
ATOM 2983 C CA . VAL A 1 372 ? 3.12883 23.67453 7.03734 1.000 12.80970 400 VAL A CA 1
ATOM 2984 C C . VAL A 1 372 ? 3.27531 23.82751 5.53206 1.000 11.71332 400 VAL A C 1
ATOM 2985 O O . VAL A 1 372 ? 2.46346 24.51141 4.90068 1.000 11.55034 400 VAL A O 1
ATOM 2989 N N . TYR A 1 373 ? 4.27719 23.17582 4.94549 1.000 14.64625 401 TYR A N 1
ATOM 2990 C CA . TYR A 1 373 ? 4.34279 23.17496 3.48969 1.000 16.39030 401 TYR A CA 1
ATOM 2991 C C . TYR A 1 373 ? 4.97872 21.88758 2.99125 1.000 13.07355 401 TYR A C 1
ATOM 2992 O O . TYR A 1 373 ? 5.76039 21.25138 3.69544 1.000 12.97919 401 TYR A O 1
ATOM 3001 N N . THR A 1 374 ? 4.62110 21.50594 1.76851 1.000 12.03634 402 THR A N 1
ATOM 3002 C CA . THR A 1 374 ? 5.19301 20.33900 1.11183 1.000 11.82111 402 THR A CA 1
ATOM 3003 C C . THR A 1 374 ? 5.97456 20.81811 -0.09767 1.000 14.17393 402 THR A C 1
ATOM 3004 O O . THR A 1 374 ? 5.39938 21.41860 -1.01071 1.000 16.60050 402 THR A O 1
ATOM 3008 N N . LYS A 1 375 ? 7.27995 20.57224 -0.09265 1.000 10.91674 403 LYS A N 1
ATOM 3009 C CA . LYS A 1 375 ? 8.08316 20.80926 -1.27890 1.000 11.24513 403 LYS A CA 1
ATOM 3010 C C . LYS A 1 375 ? 7.80806 19.69051 -2.27473 1.000 13.90603 403 LYS A C 1
ATOM 3011 O O . LYS A 1 375 ? 7.91887 18.50750 -1.93314 1.000 14.23057 403 LYS A O 1
ATOM 3017 N N . MET A 1 376 ? 7.43623 20.05476 -3.49845 1.000 13.94891 404 MET A N 1
ATOM 3018 C CA . MET A 1 376 ? 7.06456 19.05969 -4.49642 1.000 14.35364 404 MET A CA 1
ATOM 3019 C C . MET A 1 376 ? 7.51770 19.54086 -5.86757 1.000 13.99067 404 MET A C 1
ATOM 3020 O O . MET A 1 376 ? 8.15296 20.59432 -6.00372 1.000 13.33551 404 MET A O 1
ATOM 3025 N N . MET A 1 377 ? 7.21531 18.73943 -6.88539 1.000 11.79369 405 MET A N 1
ATOM 3026 C CA . MET A 1 377 ? 7.61200 19.01870 -8.25920 1.000 13.62246 405 MET A CA 1
ATOM 3027 C C . MET A 1 377 ? 6.40114 19.49423 -9.04781 1.000 12.53580 405 MET A C 1
ATOM 3028 O O . MET A 1 377 ? 5.35086 18.85084 -9.01925 1.000 14.44272 405 MET A O 1
ATOM 3033 N N . THR A 1 378 ? 6.56678 20.59501 -9.77453 1.000 15.31653 406 THR A N 1
ATOM 3034 C CA . THR A 1 378 ? 5.55495 21.09678 -10.69347 1.000 13.41620 406 THR A CA 1
ATOM 3035 C C . THR A 1 378 ? 6.20087 21.29571 -12.05827 1.000 12.92637 406 THR A C 1
ATOM 3036 O O . THR A 1 378 ? 7.42225 21.42845 -12.17429 1.000 14.19779 406 THR A O 1
ATOM 3040 N N . LYS A 1 379 ? 5.39412 21.28476 -13.11583 1.000 13.10115 407 LYS A N 1
ATOM 3041 C CA . LYS A 1 379 ? 5.95887 21.64403 -14.41122 1.000 13.51752 407 LYS A CA 1
ATOM 3042 C C . LYS A 1 379 ? 6.47699 23.07494 -14.33001 1.000 14.47780 407 LYS A C 1
ATOM 3043 O O . LYS A 1 379 ? 5.78052 23.96343 -13.83194 1.000 14.17027 407 LYS A O 1
ATOM 3049 N N . LYS A 1 380 ? 7.71450 23.29448 -14.78948 1.000 14.29805 408 LYS A N 1
ATOM 3050 C CA . LYS A 1 380 ? 8.25944 24.64530 -14.79254 1.000 14.88812 408 LYS A CA 1
ATOM 3051 C C . LYS A 1 380 ? 7.28369 25.59499 -15.49486 1.000 15.33582 408 LYS A C 1
ATOM 3052 O O . LYS A 1 380 ? 6.93515 25.36701 -16.65871 1.000 15.47495 408 LYS A O 1
ATOM 3058 N N . PRO A 1 381 ? 6.81084 26.63895 -14.82078 1.000 16.02506 409 PRO A N 1
ATOM 3059 C CA . PRO A 1 381 ? 5.76769 27.49123 -15.40411 1.000 16.11228 409 PRO A CA 1
ATOM 3060 C C . PRO A 1 381 ? 6.24186 28.17038 -16.68528 1.000 18.25323 409 PRO A C 1
ATOM 3061 O O . PRO A 1 381 ? 7.39433 28.57646 -16.80383 1.000 18.17164 409 PRO A O 1
ATOM 3065 N N . GLY A 1 382 ? 5.34528 28.27067 -17.65445 1.000 17.05507 410 GLY A N 1
ATOM 3066 C CA . GLY A 1 382 ? 5.66435 28.88503 -18.92499 1.000 19.34957 410 GLY A CA 1
ATOM 3067 C C . GLY A 1 382 ? 5.91129 27.87216 -20.02536 1.000 18.12644 410 GLY A C 1
ATOM 3068 O O . GLY A 1 382 ? 5.46372 26.72425 -19.98055 1.000 16.86180 410 GLY A O 1
ATOM 3069 N N . MET A 1 383 ? 6.65452 28.31882 -21.03697 1.000 18.88952 411 MET A N 1
ATOM 3070 C CA . MET A 1 383 ? 6.97231 27.49042 -22.20459 1.000 18.27764 411 MET A CA 1
ATOM 3071 C C . MET A 1 383 ? 8.14602 26.54862 -21.90908 1.000 26.01454 411 MET A C 1
ATOM 3072 O O . MET A 1 383 ? 9.22460 26.63988 -22.49797 1.000 27.65368 411 MET A O 1
ATOM 3077 N N . PHE A 1 384 ? 7.91385 25.62913 -20.96852 1.000 22.16536 412 PHE A N 1
ATOM 3078 C CA . PHE A 1 384 ? 8.89396 24.62783 -20.56248 1.000 19.77303 412 PHE A CA 1
ATOM 3079 C C . PHE A 1 384 ? 8.15498 23.35522 -20.18215 1.000 23.65497 412 PHE A C 1
ATOM 3080 O O . PHE A 1 384 ? 6.98991 23.39735 -19.78450 1.000 19.91226 412 PHE A O 1
ATOM 3088 N N . PHE A 1 385 ? 8.84546 22.22022 -20.28341 1.000 19.34483 413 PHE A N 1
ATOM 3089 C CA . PHE A 1 385 ? 8.25481 20.95022 -19.89393 1.000 21.35601 413 PHE A CA 1
ATOM 3090 C C . PHE A 1 385 ? 8.94286 20.30576 -18.70177 1.000 19.17472 413 PHE A C 1
ATOM 3091 O O . PHE A 1 385 ? 8.40537 19.34335 -18.14792 1.000 22.72366 413 PHE A O 1
ATOM 3099 N N . ASN A 1 386 ? 10.09213 20.81638 -18.27917 1.000 18.76505 414 ASN A N 1
ATOM 3100 C CA . ASN A 1 386 ? 10.84822 20.11984 -17.24932 1.000 22.46814 414 ASN A CA 1
ATOM 3101 C C . ASN A 1 386 ? 10.23284 20.35747 -15.87172 1.000 22.20412 414 ASN A C 1
ATOM 3102 O O . ASN A 1 386 ? 9.72295 21.44536 -15.59341 1.000 18.57884 414 ASN A O 1
ATOM 3107 N N . PRO A 1 387 ? 10.27258 19.36237 -14.99477 1.000 16.57661 415 PRO A N 1
ATOM 3108 C CA . PRO A 1 387 ? 9.80970 19.58008 -13.62211 1.000 17.41531 415 PRO A CA 1
ATOM 3109 C C . PRO A 1 387 ? 10.74769 20.51486 -12.87565 1.000 18.73249 415 PRO A C 1
ATOM 3110 O O . PRO A 1 387 ? 11.96034 20.53115 -13.10391 1.000 16.78440 415 PRO A O 1
ATOM 3114 N N . GLU A 1 388 ? 10.17269 21.26580 -11.94195 1.000 15.15217 416 GLU A N 1
ATOM 3115 C CA . GLU A 1 388 ? 10.91849 22.20512 -11.11802 1.000 15.76548 416 GLU A CA 1
ATOM 3116 C C . GLU A 1 388 ? 10.30559 22.19404 -9.72214 1.000 18.52491 416 GLU A C 1
ATOM 3117 O O . GLU A 1 388 ? 9.11795 21.90834 -9.56598 1.000 12.99630 416 GLU A O 1
ATOM 3123 N N . GLU A 1 389 ? 11.11820 22.47219 -8.70272 1.000 13.46211 417 GLU A N 1
ATOM 3124 C CA . GLU A 1 389 ? 10.63141 22.40093 -7.32626 1.000 13.97530 417 GLU A CA 1
ATOM 3125 C C . GLU A 1 389 ? 9.74202 23.59384 -6.99838 1.000 15.84781 417 GLU A C 1
ATOM 3126 O O . GLU A 1 389 ? 10.06604 24.73173 -7.33935 1.000 16.38143 417 GLU A O 1
ATOM 3132 N N . SER A 1 390 ? 8.62525 23.33228 -6.32596 1.000 12.83207 418 SER A N 1
ATOM 3133 C CA . SER A 1 390 ? 7.73703 24.38576 -5.84561 1.000 13.01205 418 SER A CA 1
ATOM 3134 C C . SER A 1 390 ? 7.19570 23.92711 -4.49356 1.000 15.37054 418 SER A C 1
ATOM 3135 O O . SER A 1 390 ? 7.77161 23.04497 -3.84834 1.000 14.97442 418 SER A O 1
ATOM 3138 N N . GLU A 1 391 ? 6.06777 24.48292 -4.05034 1.000 12.57909 419 GLU A N 1
ATOM 3139 C CA . GLU A 1 391 ? 5.53163 24.00374 -2.78013 1.000 12.29306 419 GLU A CA 1
ATOM 3140 C C . GLU A 1 391 ? 4.04754 24.32430 -2.65394 1.000 12.47850 419 GLU A C 1
ATOM 3141 O O . GLU A 1 391 ? 3.54998 25.28598 -3.24497 1.000 13.81737 419 GLU A O 1
ATOM 3147 N N . LEU A 1 392 ? 3.34847 23.49294 -1.87804 1.000 12.94564 420 LEU A N 1
ATOM 3148 C CA . LEU A 1 392 ? 2.00053 23.78745 -1.39480 1.000 11.83828 420 LEU A CA 1
ATOM 3149 C C . LEU A 1 392 ? 2.13915 24.24942 0.04582 1.000 13.28704 420 LEU A C 1
ATOM 3150 O O . LEU A 1 392 ? 2.78172 23.56597 0.84795 1.000 12.57241 420 LEU A O 1
ATOM 3155 N N . ASP A 1 393 ? 1.53376 25.39809 0.37633 1.000 13.69649 421 ASP A N 1
ATOM 3156 C CA . ASP A 1 393 ? 1.88987 26.12927 1.58274 1.000 19.69543 421 ASP A CA 1
ATOM 3157 C C . ASP A 1 393 ? 0.67123 26.50936 2.41678 1.000 12.57284 421 ASP A C 1
ATOM 3158 O O . ASP A 1 393 ? -0.37511 26.89954 1.87978 1.000 12.93356 421 ASP A O 1
ATOM 3163 N N . LEU A 1 394 ? 0.84106 26.44016 3.73600 1.000 16.18077 422 LEU A N 1
ATOM 3164 C CA . LEU A 1 394 ? -0.09848 26.99405 4.70899 1.000 12.61945 422 LEU A CA 1
ATOM 3165 C C . LEU A 1 394 ? 0.70691 27.79967 5.72279 1.000 16.36992 422 LEU A C 1
ATOM 3166 O O . LEU A 1 394 ? 1.45420 27.21718 6.51294 1.000 12.52010 422 LEU A O 1
ATOM 3171 N N . THR A 1 395 ? 0.56584 29.12707 5.71721 1.000 13.57938 423 THR A N 1
ATOM 3172 C CA . THR A 1 395 ? 1.25896 29.98438 6.68256 1.000 13.94312 423 THR A CA 1
ATOM 3173 C C . THR A 1 395 ? 0.23394 30.65916 7.58883 1.000 14.34480 423 THR A C 1
ATOM 3174 O O . THR A 1 395 ? -0.62006 31.41378 7.10841 1.000 17.55679 423 THR A O 1
ATOM 3178 N N . TYR A 1 396 ? 0.32810 30.39478 8.89743 1.000 15.97074 424 TYR A N 1
ATOM 3179 C CA . TYR A 1 396 ? -0.70609 30.84854 9.82374 1.000 14.37902 424 TYR A CA 1
ATOM 3180 C C . TYR A 1 396 ? -0.79641 32.36575 9.86249 1.000 18.82922 424 TYR A C 1
ATOM 3181 O O . TYR A 1 396 ? -1.89732 32.92484 9.96196 1.000 17.82459 424 TYR A O 1
ATOM 3190 N N . GLY A 1 397 ? 0.34871 33.04764 9.76811 1.000 15.75455 425 GLY A N 1
ATOM 3191 C CA . GLY A 1 397 ? 0.36942 34.50484 9.81793 1.000 16.82205 425 GLY A CA 1
ATOM 3192 C C . GLY A 1 397 ? -0.42624 35.16934 8.71439 1.000 29.55977 425 GLY A C 1
ATOM 3193 O O . GLY A 1 397 ? -0.86690 36.31158 8.88140 1.000 34.14387 425 GLY A O 1
ATOM 3194 N N . ASN A 1 398 ? -0.62821 34.48327 7.59556 1.000 26.35573 426 ASN A N 1
ATOM 3195 C CA . ASN A 1 398 ? -1.40925 35.02343 6.49182 1.000 28.62450 426 ASN A CA 1
ATOM 3196 C C . ASN A 1 398 ? -2.78666 34.39821 6.38432 1.000 28.03150 426 ASN A C 1
ATOM 3197 O O . ASN A 1 398 ? -3.74798 35.08470 6.03259 1.000 29.69777 426 ASN A O 1
ATOM 3202 N N . ARG A 1 399 ? -2.89799 33.10408 6.66752 1.000 18.30349 427 ARG A N 1
ATOM 3203 C CA . ARG A 1 399 ? -4.19381 32.44703 6.61330 1.000 18.66926 427 ARG A CA 1
ATOM 3204 C C . ARG A 1 399 ? -5.06230 32.80922 7.81249 1.000 20.39982 427 ARG A C 1
ATOM 3205 O O . ARG A 1 399 ? -6.28443 32.92161 7.67545 1.000 22.74823 427 ARG A O 1
ATOM 3213 N N . TYR A 1 400 ? -4.45873 33.00507 8.98199 1.000 16.95332 428 TYR A N 1
ATOM 3214 C CA . TYR A 1 400 ? -5.16081 33.22329 10.24888 1.000 16.78763 428 TYR A CA 1
ATOM 3215 C C . TYR A 1 400 ? -4.66855 34.49716 10.92361 1.000 27.43603 428 TYR A C 1
ATOM 3216 O O . TYR A 1 400 ? -4.30693 34.50113 12.10345 1.000 21.38206 428 TYR A O 1
ATOM 3225 N N . LYS A 1 401 ? -4.67467 35.60314 10.17431 1.000 30.46548 429 LYS A N 1
ATOM 3226 C CA . LYS A 1 401 ? -3.97754 36.81487 10.60719 1.000 43.61893 429 LYS A CA 1
ATOM 3227 C C . LYS A 1 401 ? -4.40535 37.26260 11.99976 1.000 47.73041 429 LYS A C 1
ATOM 3228 O O . LYS A 1 401 ? -3.56277 37.63230 12.82818 1.000 53.46268 429 LYS A O 1
ATOM 3234 N N . ASN A 1 402 ? -5.70176 37.20327 12.29173 1.000 38.69837 430 ASN A N 1
ATOM 3235 C CA . ASN A 1 402 ? -6.23267 37.75128 13.53261 1.000 40.70071 430 ASN A CA 1
ATOM 3236 C C . ASN A 1 402 ? -6.44173 36.70786 14.62596 1.000 36.67423 430 ASN A C 1
ATOM 3237 O O . ASN A 1 402 ? -7.04808 37.02208 15.65423 1.000 41.40598 430 ASN A O 1
ATOM 3242 N N . VAL A 1 403 ? -5.95547 35.48598 14.44641 1.000 24.22919 431 VAL A N 1
ATOM 3243 C CA . VAL A 1 403 ? -6.15564 34.44121 15.44280 1.000 25.07163 431 VAL A CA 1
ATOM 3244 C C . VAL A 1 403 ? -4.98943 34.46291 16.42200 1.000 29.55139 431 VAL A C 1
ATOM 3245 O O . VAL A 1 403 ? -3.84017 34.24469 16.02792 1.000 26.43368 431 VAL A O 1
ATOM 3249 N N . LYS A 1 404 ? -5.29079 34.71824 17.69402 1.000 29.69000 432 LYS A N 1
ATOM 3250 C CA . LYS A 1 404 ? -4.29686 34.63384 18.75416 1.000 29.96485 432 LYS A CA 1
ATOM 3251 C C . LYS A 1 404 ? -3.87213 33.18945 18.97083 1.000 28.00273 432 LYS A C 1
ATOM 3252 O O . LYS A 1 404 ? -4.70929 32.30804 19.17905 1.000 28.63657 432 LYS A O 1
ATOM 3258 N N . LEU A 1 405 ? -2.56101 32.94683 18.91418 1.000 21.33565 433 LEU A N 1
ATOM 3259 C CA . LEU A 1 405 ? -2.01938 31.64183 19.24371 1.000 20.16182 433 LEU A CA 1
ATOM 3260 C C . LEU A 1 405 ? -1.51216 31.67996 20.67561 1.000 21.14051 433 LEU A C 1
ATOM 3261 O O . LEU A 1 405 ? -0.62432 32.49492 20.97924 1.000 17.86865 433 LEU A O 1
ATOM 3266 N N . PRO A 1 406 ? -2.04421 30.87325 21.59033 1.000 21.27024 434 PRO A N 1
ATOM 3267 C CA . PRO A 1 406 ? -1.67302 31.03756 23.00158 1.000 22.50222 434 PRO A CA 1
ATOM 3268 C C . PRO A 1 406 ? -0.26660 30.52968 23.25684 1.000 18.32187 434 PRO A C 1
ATOM 3269 O O . PRO A 1 406 ? 0.22553 29.62525 22.57124 1.000 16.86077 434 PRO A O 1
ATOM 3273 N N . ASP A 1 407 ? 0.38459 31.14195 24.24775 1.000 14.27172 435 ASP A N 1
ATOM 3274 C CA . ASP A 1 407 ? 1.66620 30.63604 24.71869 1.000 16.45509 435 ASP A CA 1
ATOM 3275 C C . ASP A 1 407 ? 1.49289 29.21453 25.22935 1.000 17.54673 435 ASP A C 1
ATOM 3276 O O . ASP A 1 407 ? 0.40818 28.81631 25.66389 1.000 15.35940 435 ASP A O 1
ATOM 3281 N N . ALA A 1 408 ? 2.57814 28.44424 25.16488 1.000 12.68741 436 ALA A N 1
ATOM 3282 C CA . ALA A 1 408 ? 2.52439 27.05005 25.59685 1.000 13.11669 436 ALA A CA 1
ATOM 3283 C C . ALA A 1 408 ? 2.03976 26.92589 27.04055 1.000 12.00159 436 ALA A C 1
ATOM 3284 O O . ALA A 1 408 ? 1.30368 25.99143 27.37440 1.000 11.57886 436 ALA A O 1
ATOM 3286 N N . TYR A 1 409 ? 2.45521 27.84445 27.91579 1.000 14.99890 437 TYR A N 1
ATOM 3287 C CA . TYR A 1 409 ? 2.09996 27.70256 29.32800 1.000 14.60331 437 TYR A CA 1
ATOM 3288 C C . TYR A 1 409 ? 0.64710 28.05956 29.58275 1.000 13.50374 437 TYR A C 1
ATOM 3289 O O . TYR A 1 409 ? 0.04169 27.54646 30.53802 1.000 12.54335 437 TYR A O 1
ATOM 3298 N N . GLU A 1 410 ? 0.07639 28.93680 28.75712 1.000 13.13974 438 GLU A N 1
ATOM 3299 C CA . GLU A 1 410 ? -1.36575 29.15958 28.82148 1.000 13.35009 438 GLU A CA 1
ATOM 3300 C C . GLU A 1 410 ? -2.10828 27.87118 28.51688 1.000 14.25854 438 GLU A C 1
ATOM 3301 O O . GLU A 1 410 ? -3.01768 27.46520 29.24594 1.000 12.67086 438 GLU A O 1
ATOM 3307 N N . ARG A 1 411 ? -1.72138 27.20761 27.43547 1.000 12.37171 439 ARG A N 1
ATOM 3308 C CA . ARG A 1 411 ? -2.40774 25.98440 27.04081 1.000 14.54792 439 ARG A CA 1
ATOM 3309 C C . ARG A 1 411 ? -2.20634 24.87577 28.07275 1.000 12.84223 439 ARG A C 1
ATOM 3310 O O . ARG A 1 411 ? -3.15712 24.17078 28.43280 1.000 11.80201 439 ARG A O 1
ATOM 3318 N N . LEU A 1 412 ? -0.98299 24.72584 28.58584 1.000 11.19903 440 LEU A N 1
ATOM 3319 C CA . LEU A 1 412 ? -0.69717 23.59579 29.46085 1.000 10.81912 440 LEU A CA 1
ATOM 3320 C C . LEU A 1 412 ? -1.32398 23.78433 30.83780 1.000 12.47678 440 LEU A C 1
ATOM 3321 O O . LEU A 1 412 ? -1.88307 22.83943 31.39732 1.000 13.10802 440 LEU A O 1
ATOM 3326 N N . ILE A 1 413 ? -1.25357 24.99238 31.40284 1.000 11.53129 441 ILE A N 1
ATOM 3327 C CA . ILE A 1 413 ? -1.88242 25.19955 32.70971 1.000 11.78026 441 ILE A CA 1
ATOM 3328 C C . ILE A 1 413 ? -3.37965 24.94447 32.61543 1.000 11.84537 441 ILE A C 1
ATOM 3329 O O . ILE A 1 413 ? -3.97967 24.32466 33.50412 1.000 11.77613 441 ILE A O 1
ATOM 3334 N N . LEU A 1 414 ? -4.00749 25.39435 31.52662 1.000 12.03930 442 LEU A N 1
ATOM 3335 C CA . LEU A 1 414 ? -5.43443 25.14279 31.36312 1.000 13.01817 442 LEU A CA 1
ATOM 3336 C C . LEU A 1 414 ? -5.71753 23.64428 31.30225 1.000 12.66861 442 LEU A C 1
ATOM 3337 O O . LEU A 1 414 ? -6.72152 23.16409 31.85352 1.000 14.30694 442 LEU A O 1
ATOM 3342 N N . ASP A 1 415 ? -4.84656 22.88910 30.62632 1.000 11.20303 443 ASP A N 1
ATOM 3343 C CA . ASP A 1 415 ? -5.00917 21.43949 30.57833 1.000 10.80238 443 ASP A CA 1
ATOM 3344 C C . ASP A 1 415 ? -5.00989 20.83024 31.97694 1.000 14.55414 443 ASP A C 1
ATOM 3345 O O . ASP A 1 415 ? -5.71737 19.84602 32.23204 1.000 11.73098 443 ASP A O 1
ATOM 3350 N N . VAL A 1 416 ? -4.20244 21.37214 32.89316 1.000 10.98061 444 VAL A N 1
ATOM 3351 C CA . VAL A 1 416 ? -4.20684 20.81439 34.24431 1.000 10.79228 444 VAL A CA 1
ATOM 3352 C C . VAL A 1 416 ? -5.54009 21.08550 34.92809 1.000 11.18392 444 VAL A C 1
ATOM 3353 O O . VAL A 1 416 ? -6.07689 20.21401 35.61900 1.000 11.16497 444 VAL A O 1
ATOM 3357 N N . PHE A 1 417 ? -6.09806 22.29003 34.74901 1.000 12.12219 445 PHE A N 1
ATOM 3358 C CA . PHE A 1 417 ? -7.42930 22.57622 35.28697 1.000 12.10930 445 PHE A CA 1
ATOM 3359 C C . PHE A 1 417 ? -8.46791 21.61419 34.73182 1.000 15.17319 445 PHE A C 1
ATOM 3360 O O . PHE A 1 417 ? -9.38608 21.19467 35.45118 1.000 13.72061 445 PHE A O 1
ATOM 3368 N N . CYS A 1 418 ? -8.35144 21.27106 33.45173 1.000 15.18584 446 CYS A N 1
ATOM 3369 C CA . CYS A 1 418 ? -9.30369 20.39955 32.77835 1.000 17.44467 446 CYS A CA 1
ATOM 3370 C C . CYS A 1 418 ? -9.00856 18.91865 32.96597 1.000 14.97719 446 CYS A C 1
ATOM 3371 O O . CYS A 1 418 ? -9.81794 18.09224 32.54847 1.000 15.60447 446 CYS A O 1
ATOM 3374 N N . GLY A 1 419 ? -7.86538 18.56047 33.55032 1.000 11.90771 447 GLY A N 1
ATOM 3375 C CA . GLY A 1 419 ? -7.53791 17.15543 33.75242 1.000 12.83385 447 GLY A CA 1
ATOM 3376 C C . GLY A 1 419 ? -7.09115 16.39682 32.52233 1.000 18.87812 447 GLY A C 1
ATOM 3377 O O . GLY A 1 419 ? -7.28198 15.17592 32.45390 1.000 15.72231 447 GLY A O 1
ATOM 3378 N N . SER A 1 420 ? -6.48527 17.07565 31.53944 1.000 10.66541 448 SER A N 1
ATOM 3379 C CA . SER A 1 420 ? -5.99338 16.42433 30.32278 1.000 11.64046 448 SER A CA 1
ATOM 3380 C C . SER A 1 420 ? -4.48995 16.22550 30.43658 1.000 13.67337 448 SER A C 1
ATOM 3381 O O . SER A 1 420 ? -3.73368 17.20226 30.43005 1.000 15.01395 448 SER A O 1
ATOM 3384 N N . GLN A 1 421 ? -4.03640 14.97405 30.52128 1.000 11.35972 449 GLN A N 1
ATOM 3385 C CA . GLN A 1 421 ? -2.60185 14.71021 30.64315 1.000 11.16376 449 GLN A CA 1
ATOM 3386 C C . GLN A 1 421 ? -1.93032 14.40482 29.30727 1.000 11.52678 449 GLN A C 1
ATOM 3387 O O . GLN A 1 421 ? -0.74381 14.07239 29.28894 1.000 10.87685 449 GLN A O 1
ATOM 3393 N N . MET A 1 422 ? -2.65544 14.53231 28.19265 1.000 12.28124 450 MET A N 1
ATOM 3394 C CA . MET A 1 422 ? -2.10601 14.14042 26.89224 1.000 12.70791 450 MET A CA 1
ATOM 3395 C C . MET A 1 422 ? -0.78693 14.84207 26.58026 1.000 15.34460 450 MET A C 1
ATOM 3396 O O . MET A 1 422 ? 0.10540 14.25066 25.95993 1.000 15.90482 450 MET A O 1
ATOM 3401 N N . HIS A 1 423 ? -0.65715 16.11563 26.95320 1.000 10.88999 451 HIS A N 1
ATOM 3402 C CA . HIS A 1 423 ? 0.51306 16.90877 26.59257 1.000 11.34848 451 HIS A CA 1
ATOM 3403 C C . HIS A 1 423 ? 1.48217 17.08050 27.75780 1.000 12.09880 451 HIS A C 1
ATOM 3404 O O . HIS A 1 423 ? 2.13864 18.12356 27.88426 1.000 12.28337 451 HIS A O 1
ATOM 3411 N N . PHE A 1 424 ? 1.57477 16.06764 28.61248 1.000 10.90751 452 PHE A N 1
ATOM 3412 C CA . PHE A 1 424 ? 2.49863 16.02967 29.73882 1.000 9.23622 452 PHE A CA 1
ATOM 3413 C C . PHE A 1 424 ? 3.22803 14.69904 29.71548 1.000 13.67923 452 PHE A C 1
ATOM 3414 O O . PHE A 1 424 ? 2.69856 13.70187 29.21627 1.000 11.99979 452 PHE A O 1
ATOM 3422 N N . VAL A 1 425 ? 4.43453 14.68613 30.27615 1.000 10.22484 453 VAL A N 1
ATOM 3423 C CA . VAL A 1 425 ? 5.35741 13.56509 30.11786 1.000 11.90988 453 VAL A CA 1
ATOM 3424 C C . VAL A 1 425 ? 5.05789 12.50282 31.16379 1.000 12.31361 453 VAL A C 1
ATOM 3425 O O . VAL A 1 425 ? 5.13621 12.75874 32.37170 1.000 13.62015 453 VAL A O 1
ATOM 3429 N N . ARG A 1 426 ? 4.74121 11.30050 30.70219 1.000 10.15911 454 ARG A N 1
ATOM 3430 C CA . ARG A 1 426 ? 4.45152 10.21604 31.62506 1.000 11.74450 454 ARG A CA 1
ATOM 3431 C C . ARG A 1 426 ? 5.74131 9.61907 32.17984 1.000 12.29182 454 ARG A C 1
ATOM 3432 O O . ARG A 1 426 ? 6.81389 9.73317 31.59099 1.000 11.37258 454 ARG A O 1
ATOM 3440 N N . SER A 1 427 ? 5.60821 8.94474 33.32285 1.000 16.65026 455 SER A N 1
ATOM 3441 C CA . SER A 1 427 ? 6.76436 8.37203 34.00904 1.000 16.09871 455 SER A CA 1
ATOM 3442 C C . SER A 1 427 ? 7.54485 7.42644 33.10249 1.000 15.57020 455 SER A C 1
ATOM 3443 O O . SER A 1 427 ? 8.78028 7.47354 33.04962 1.000 13.39788 455 SER A O 1
ATOM 3446 N N . ASP A 1 428 ? 6.84102 6.54751 32.38690 1.000 13.53569 456 ASP A N 1
ATOM 3447 C CA . ASP A 1 428 ? 7.55215 5.58825 31.55438 1.000 13.02961 456 ASP A CA 1
ATOM 3448 C C . ASP A 1 428 ? 8.15833 6.25586 30.32531 1.000 13.88178 456 ASP A C 1
ATOM 3449 O O . ASP A 1 428 ? 9.20136 5.81121 29.83641 1.000 12.70317 456 ASP A O 1
ATOM 3454 N N . GLU A 1 429 ? 7.54542 7.32911 29.82609 1.000 12.04671 457 GLU A N 1
ATOM 3455 C CA . GLU A 1 429 ? 8.17503 8.11710 28.76378 1.000 13.34647 457 GLU A CA 1
ATOM 3456 C C . GLU A 1 429 ? 9.53299 8.63105 29.20397 1.000 15.87226 457 GLU A C 1
ATOM 3457 O O . GLU A 1 429 ? 10.51881 8.58093 28.45378 1.000 14.77358 457 GLU A O 1
ATOM 3463 N N . LEU A 1 430 ? 9.56831 9.20769 30.40183 1.000 13.49889 458 LEU A N 1
ATOM 3464 C CA . LEU A 1 430 ? 10.78361 9.80344 30.92959 1.000 18.97647 458 LEU A CA 1
ATOM 3465 C C . LEU A 1 430 ? 11.88719 8.76978 31.04858 1.000 15.14118 458 LEU A C 1
ATOM 3466 O O . LEU A 1 430 ? 13.04051 9.03189 30.68973 1.000 18.55145 458 LEU A O 1
ATOM 3471 N N . LEU A 1 431 ? 11.54254 7.58077 31.54389 1.000 14.73452 459 LEU A N 1
ATOM 3472 C CA . LEU A 1 431 ? 12.52197 6.52137 31.73385 1.000 17.80574 459 LEU A CA 1
ATOM 3473 C C . LEU A 1 431 ? 13.13648 6.09268 30.40735 1.000 11.85273 459 LEU A C 1
ATOM 3474 O O . LEU A 1 431 ? 14.36152 5.97746 30.28684 1.000 15.21490 459 LEU A O 1
ATOM 3479 N N . GLU A 1 432 ? 12.29949 5.84426 29.39514 1.000 14.32813 460 GLU A N 1
ATOM 3480 C CA . GLU A 1 432 ? 12.83511 5.48407 28.08482 1.000 14.10027 460 GLU A CA 1
ATOM 3481 C C . GLU A 1 432 ? 13.74257 6.58299 27.53468 1.000 14.70025 460 GLU A C 1
ATOM 3482 O O . GLU A 1 432 ? 14.81041 6.29766 26.97949 1.000 12.17427 460 GLU A O 1
ATOM 3488 N N . ALA A 1 433 ? 13.32951 7.84671 27.66751 1.000 13.30465 461 ALA A N 1
ATOM 3489 C CA . ALA A 1 433 ? 14.16324 8.94676 27.18781 1.000 15.58281 461 ALA A CA 1
ATOM 3490 C C . ALA A 1 433 ? 15.54918 8.89491 27.81944 1.000 17.33475 461 ALA A C 1
ATOM 3491 O O . ALA A 1 433 ? 16.57116 9.04131 27.13376 1.000 17.43948 461 ALA A O 1
ATOM 3493 N N . TRP A 1 434 ? 15.60739 8.69315 29.13128 1.000 16.19733 462 TRP A N 1
ATOM 3494 C CA . TRP A 1 434 ? 16.91437 8.62769 29.77011 1.000 18.49226 462 TRP A CA 1
ATOM 3495 C C . TRP A 1 434 ? 17.64980 7.35524 29.38599 1.000 17.19235 462 TRP A C 1
ATOM 3496 O O . TRP A 1 434 ? 18.88008 7.36508 29.28592 1.000 18.55619 462 TRP A O 1
ATOM 3507 N N . ARG A 1 435 ? 16.92410 6.25507 29.16475 1.000 14.10135 463 ARG A N 1
ATOM 3508 C CA . ARG A 1 435 ? 17.58030 5.02923 28.72451 1.000 14.10415 463 ARG A CA 1
ATOM 3509 C C . ARG A 1 435 ? 18.32504 5.24704 27.41084 1.000 19.32733 463 ARG A C 1
ATOM 3510 O O . ARG A 1 435 ? 19.45711 4.78363 27.24833 1.000 15.34784 463 ARG A O 1
ATOM 3518 N N . ILE A 1 436 ? 17.71582 5.97796 26.47511 1.000 17.25331 464 ILE A N 1
ATOM 3519 C CA . ILE A 1 436 ? 18.28919 6.12168 25.13642 1.000 15.46587 464 ILE A CA 1
ATOM 3520 C C . ILE A 1 436 ? 19.57953 6.93151 25.17488 1.000 12.83939 464 ILE A C 1
ATOM 3521 O O . ILE A 1 436 ? 20.53317 6.64256 24.43767 1.000 14.47895 464 ILE A O 1
ATOM 3526 N N . PHE A 1 437 ? 19.64635 7.94090 26.04208 1.000 11.51263 465 PHE A N 1
ATOM 3527 C CA . PHE A 1 437 ? 20.75444 8.88925 25.98992 1.000 11.22644 465 PHE A CA 1
ATOM 3528 C C . PHE A 1 437 ? 21.79953 8.70914 27.08611 1.000 16.97559 465 PHE A C 1
ATOM 3529 O O . PHE A 1 437 ? 22.89585 9.26163 26.96155 1.000 15.08087 465 PHE A O 1
ATOM 3537 N N . THR A 1 438 ? 21.50709 7.96125 28.14583 1.000 14.52957 466 THR A N 1
ATOM 3538 C CA . THR A 1 438 ? 22.43890 7.91886 29.27212 1.000 15.51406 466 THR A CA 1
ATOM 3539 C C . THR A 1 438 ? 23.79641 7.30283 28.92546 1.000 16.55012 466 THR A C 1
ATOM 3540 O O . THR A 1 438 ? 24.81958 7.88895 29.32183 1.000 14.79594 466 THR A O 1
ATOM 3544 N N . PRO A 1 439 ? 23.90137 6.17723 28.20616 1.000 18.27929 467 PRO A N 1
ATOM 3545 C CA . PRO A 1 439 ? 25.25037 5.70155 27.84262 1.000 20.29643 467 PRO A CA 1
ATOM 3546 C C . PRO A 1 439 ? 26.08751 6.75444 27.12990 1.000 23.19572 467 PRO A C 1
ATOM 3547 O O . PRO A 1 439 ? 27.27100 6.91647 27.46125 1.000 17.21082 467 PRO A O 1
ATOM 3551 N N . LEU A 1 440 ? 25.50146 7.49391 26.18203 1.000 17.95723 468 LEU A N 1
ATOM 3552 C CA . LEU A 1 440 ? 26.23791 8.57001 25.51693 1.000 19.06234 468 LEU A CA 1
ATOM 3553 C C . LEU A 1 440 ? 26.61307 9.67972 26.49233 1.000 17.82953 468 LEU A C 1
ATOM 3554 O O . LEU A 1 440 ? 27.75465 10.15732 26.49258 1.000 15.14184 468 LEU A O 1
ATOM 3559 N N . LEU A 1 441 ? 25.66657 10.10850 27.33342 1.000 17.79392 469 LEU A N 1
ATOM 3560 C CA . LEU A 1 441 ? 25.97894 11.16990 28.29046 1.000 14.63542 469 LEU A CA 1
ATOM 3561 C C . LEU A 1 441 ? 27.08720 10.74157 29.24116 1.000 17.82443 469 LEU A C 1
ATOM 3562 O O . LEU A 1 441 ? 27.93929 11.55569 29.62836 1.000 21.36777 469 LEU A O 1
ATOM 3567 N N . HIS A 1 442 ? 27.10191 9.46311 29.62837 1.000 16.20909 470 HIS A N 1
ATOM 3568 C CA . HIS A 1 442 ? 28.15053 9.00584 30.53598 1.000 17.54823 470 HIS A CA 1
ATOM 3569 C C . HIS A 1 442 ? 29.49699 8.93552 29.82686 1.000 18.25109 470 HIS A C 1
ATOM 3570 O O . HIS A 1 442 ? 30.53625 9.24544 30.42153 1.000 21.44567 470 HIS A O 1
ATOM 3577 N N . GLN A 1 443 ? 29.50093 8.54000 28.55254 1.000 19.23944 471 GLN A N 1
ATOM 3578 C CA . GLN A 1 443 ? 30.75274 8.49890 27.80366 1.000 19.44181 471 GLN A CA 1
ATOM 3579 C C . GLN A 1 443 ? 31.32394 9.89696 27.61492 1.000 21.15042 471 GLN A C 1
ATOM 3580 O O . GLN A 1 443 ? 32.53953 10.10403 27.72791 1.000 24.69605 471 GLN A O 1
ATOM 3586 N N . ILE A 1 444 ? 30.45893 10.86881 27.32652 1.000 19.56059 472 ILE A N 1
ATOM 358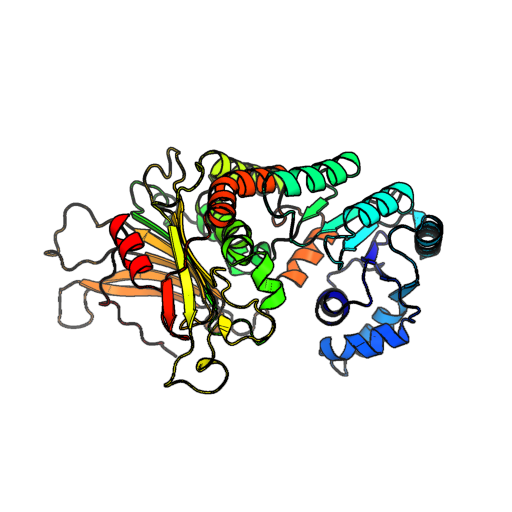7 C CA . ILE A 1 444 ? 30.90230 12.25529 27.20606 1.000 20.94637 472 ILE A CA 1
ATOM 3588 C C . ILE A 1 444 ? 31.49460 12.73577 28.52570 1.000 22.03264 472 ILE A C 1
ATOM 3589 O O . ILE A 1 444 ? 32.56941 13.35148 28.56105 1.000 24.74901 472 ILE A O 1
ATOM 3594 N N . GLU A 1 445 ? 30.80734 12.44927 29.63455 1.000 22.82057 473 GLU A N 1
ATOM 3595 C CA . GLU A 1 445 ? 31.32245 12.83298 30.94807 1.000 25.82389 473 GLU A CA 1
ATOM 3596 C C . GLU A 1 445 ? 32.65790 12.15976 31.23801 1.000 29.96466 473 GLU A C 1
ATOM 3597 O O . GLU A 1 445 ? 33.57034 12.77758 31.80153 1.000 33.42598 473 GLU A O 1
ATOM 3603 N N . LEU A 1 446 ? 32.78616 10.88827 30.86687 1.000 29.26631 474 LEU A N 1
ATOM 3604 C CA . LEU A 1 446 ? 33.97459 10.11665 31.22072 1.000 34.24403 474 LEU A CA 1
ATOM 3605 C C . LEU A 1 446 ? 35.17268 10.51964 30.36599 1.000 30.52612 474 LEU A C 1
ATOM 3606 O O . LEU A 1 446 ? 36.26567 10.78281 30.88794 1.000 30.09326 474 LEU A O 1
ATOM 3611 N N . GLU A 1 447 ? 34.98466 10.58596 29.04591 1.000 29.72826 475 GLU A N 1
ATOM 3612 C CA . GLU A 1 447 ? 36.09666 10.77106 28.12055 1.000 34.96052 475 GLU A CA 1
ATOM 3613 C C . GLU A 1 447 ? 36.32780 12.22476 27.74821 1.000 31.15064 475 GLU A C 1
ATOM 3614 O O . GLU A 1 447 ? 37.40681 12.55323 27.23917 1.000 30.25422 475 GLU A O 1
ATOM 3620 N N . LYS A 1 448 ? 35.34035 13.08200 27.99273 1.000 23.52674 476 LYS A N 1
ATOM 3621 C CA . LYS A 1 448 ? 35.39527 14.50688 27.67930 1.000 25.44158 476 LYS A CA 1
ATOM 3622 C C . LYS A 1 448 ? 35.96273 14.79992 26.28575 1.000 26.55881 476 LYS A C 1
ATOM 3623 O O . LYS A 1 448 ? 36.98070 15.48481 26.15595 1.000 28.84989 476 LYS A O 1
ATOM 3629 N N . PRO A 1 449 ? 35.32106 14.30458 25.22785 1.000 27.35491 477 PRO A N 1
ATOM 3630 C CA . PRO A 1 449 ? 35.75960 14.64686 23.86778 1.000 24.49298 477 PRO A CA 1
ATOM 3631 C C . PRO A 1 449 ? 35.65039 16.14393 23.63342 1.000 27.77697 477 PRO A C 1
ATOM 3632 O O . PRO A 1 449 ? 34.79404 16.82211 24.19961 1.000 21.88918 477 PRO A O 1
ATOM 3636 N N . LYS A 1 450 ? 36.53500 16.66857 22.80929 1.000 27.30471 478 LYS A N 1
ATOM 3637 C CA . LYS A 1 450 ? 36.48748 18.09667 22.52671 1.000 25.56283 478 LYS A CA 1
ATOM 3638 C C . LYS A 1 450 ? 35.51382 18.36254 21.39234 1.000 23.54438 478 LYS A C 1
ATOM 3639 O O . LYS A 1 450 ? 35.65125 17.77030 20.31254 1.000 21.21932 478 LYS A O 1
ATOM 3645 N N . PRO A 1 451 ? 34.54828 19.24902 21.56586 1.000 23.99464 479 PRO A N 1
ATOM 3646 C CA . PRO A 1 451 ? 33.56991 19.46714 20.50111 1.000 19.33987 479 PRO A CA 1
ATOM 3647 C C . PRO A 1 451 ? 34.22190 20.20027 19.33811 1.000 19.49622 479 PRO A C 1
ATOM 3648 O O . PRO A 1 451 ? 35.23595 20.89225 19.49261 1.000 20.47475 479 PRO A O 1
ATOM 3652 N N . ILE A 1 452 ? 33.65011 20.00618 18.16307 1.000 18.55525 480 ILE A N 1
ATOM 3653 C CA . ILE A 1 452 ? 34.15230 20.67863 16.96072 1.000 20.34097 480 ILE A CA 1
ATOM 3654 C C . ILE A 1 452 ? 33.79302 22.16101 17.02504 1.000 19.26280 480 ILE A C 1
ATOM 3655 O O . ILE A 1 452 ? 32.62579 22.49777 17.26978 1.000 18.41507 480 ILE A O 1
ATOM 3660 N N . PRO A 1 453 ? 34.74467 23.07569 16.84431 1.000 22.78408 481 PRO A N 1
ATOM 3661 C CA . PRO A 1 453 ? 34.39952 24.50199 16.86566 1.000 24.45781 481 PRO A CA 1
ATOM 3662 C C . PRO A 1 453 ? 33.57799 24.88576 15.64437 1.000 27.79585 481 PRO A C 1
ATOM 3663 O O . PRO A 1 453 ? 33.75567 24.35036 14.54766 1.000 23.79748 481 PRO A O 1
ATOM 3667 N N . TYR A 1 454 ? 32.65872 25.82227 15.84548 1.000 19.91034 482 TYR A N 1
ATOM 3668 C CA . TYR A 1 454 ? 31.94671 26.41827 14.72611 1.000 19.70255 482 TYR A CA 1
ATOM 3669 C C . TYR A 1 454 ? 31.72637 27.88509 15.03616 1.000 20.41329 482 TYR A C 1
ATOM 3670 O O . TYR A 1 454 ? 31.50412 28.25484 16.19146 1.000 20.49738 482 TYR A O 1
ATOM 3679 N N . ILE A 1 455 ? 31.79551 28.71516 14.00255 1.000 21.04131 483 ILE A N 1
ATOM 3680 C CA . ILE A 1 455 ? 31.73090 30.15877 14.18836 1.000 21.99663 483 ILE A CA 1
ATOM 3681 C C . ILE A 1 455 ? 30.29781 30.58002 14.48886 1.000 21.35748 483 ILE A C 1
ATOM 3682 O O . ILE A 1 455 ? 29.33906 30.07359 13.89054 1.000 20.43899 483 ILE A O 1
ATOM 3687 N N . TYR A 1 456 ? 30.15994 31.49226 15.45232 1.000 21.96357 484 TYR A N 1
ATOM 3688 C CA . TYR A 1 456 ? 28.88209 32.09999 15.80647 1.000 21.72957 484 TYR A CA 1
ATOM 3689 C C . TYR A 1 456 ? 28.14219 32.58162 14.56305 1.000 21.79070 484 TYR A C 1
ATOM 3690 O O . TYR A 1 456 ? 28.69520 33.31767 13.74242 1.000 24.07771 484 TYR A O 1
ATOM 3699 N N . GLY A 1 457 ? 26.88415 32.16848 14.42718 1.000 22.13481 485 GLY A N 1
ATOM 3700 C CA . GLY A 1 457 ? 26.09719 32.55124 13.27447 1.000 23.24710 485 GLY A CA 1
ATOM 3701 C C . GLY A 1 457 ? 26.15923 31.60489 12.09491 1.000 25.94647 485 GLY A C 1
ATOM 3702 O O . GLY A 1 457 ? 25.46396 31.84208 11.09774 1.000 25.39061 485 GLY A O 1
ATOM 3703 N N . SER A 1 458 ? 26.96947 30.54991 12.16293 1.000 22.42467 486 SER A N 1
ATOM 3704 C CA . SER A 1 458 ? 27.03418 29.57173 11.09081 1.000 22.75782 486 SER A CA 1
ATOM 3705 C C . SER A 1 458 ? 25.95993 28.50216 11.28958 1.000 22.01720 486 SER A C 1
ATOM 3706 O O . SER A 1 458 ? 25.19236 28.52610 12.25156 1.000 21.28139 486 SER A O 1
ATOM 3709 N N . ARG A 1 459 ? 25.91042 27.53510 10.37653 1.000 19.24419 487 ARG A N 1
ATOM 3710 C CA . ARG A 1 459 ? 24.96310 26.43720 10.52271 1.000 21.26767 487 ARG A CA 1
ATOM 3711 C C . ARG A 1 459 ? 25.47251 25.34510 11.45343 1.000 20.97652 487 ARG A C 1
ATOM 3712 O O . ARG A 1 459 ? 24.75369 24.36653 11.68670 1.000 15.63108 487 ARG A O 1
ATOM 3720 N N . GLY A 1 460 ? 26.67457 25.49838 12.00608 1.000 18.40154 488 GLY A N 1
ATOM 3721 C CA . GLY A 1 460 ? 27.26292 24.47952 12.84374 1.000 23.62360 488 GLY A CA 1
ATOM 3722 C C . GLY A 1 460 ? 28.38303 23.74452 12.13549 1.000 29.61528 488 GLY A C 1
ATOM 3723 O O . GLY A 1 460 ? 28.75637 24.08321 11.00849 1.000 33.12843 488 GLY A O 1
ATOM 3724 N N . PRO A 1 461 ? 28.94498 22.72148 12.78237 1.000 24.53653 489 PRO A N 1
ATOM 3725 C CA . PRO A 1 461 ? 30.07013 21.99471 12.17269 1.000 23.02811 489 PRO A CA 1
ATOM 3726 C C . PRO A 1 461 ? 29.63753 21.30856 10.88667 1.000 22.45242 489 PRO A C 1
ATOM 3727 O O . PRO A 1 461 ? 28.56083 20.71404 10.82094 1.000 16.27402 489 PRO A O 1
ATOM 3731 N N . THR A 1 462 ? 30.49864 21.38086 9.86377 1.000 24.51192 490 THR A N 1
ATOM 3732 C CA . THR A 1 462 ? 30.18964 20.71485 8.59971 1.000 27.94810 490 THR A CA 1
ATOM 3733 C C . THR A 1 462 ? 30.10211 19.20479 8.76960 1.000 25.17170 490 THR A C 1
ATOM 3734 O O . THR A 1 462 ? 29.41195 18.53512 7.99381 1.000 24.21513 490 THR A O 1
ATOM 3738 N N . GLU A 1 463 ? 30.78999 18.65275 9.77378 1.000 22.85890 491 GLU A N 1
ATOM 3739 C CA . GLU A 1 463 ? 30.66414 17.23032 10.07791 1.000 18.10907 491 GLU A CA 1
ATOM 3740 C C . GLU A 1 463 ? 29.21032 16.81763 10.30999 1.000 20.72736 491 GLU A C 1
ATOM 3741 O O . GLU A 1 463 ? 28.84439 15.66411 10.05452 1.000 15.73502 491 GLU A O 1
ATOM 3747 N N . ALA A 1 464 ? 28.36566 17.73881 10.78105 1.000 15.84112 492 ALA A N 1
ATOM 3748 C CA . ALA A 1 464 ? 26.95254 17.40477 10.95435 1.000 18.27194 492 ALA A CA 1
ATOM 3749 C C . ALA A 1 464 ? 26.26787 17.16006 9.61209 1.000 17.18256 492 ALA A C 1
ATOM 3750 O O . ALA A 1 464 ? 25.43206 16.25573 9.49124 1.000 17.31910 492 ALA A O 1
ATOM 3752 N N . ASP A 1 465 ? 26.58778 17.97944 8.60438 1.000 18.83068 493 ASP A N 1
ATOM 3753 C CA . ASP A 1 465 ? 26.06717 17.75158 7.25930 1.000 20.64502 493 ASP A CA 1
ATOM 3754 C C . ASP A 1 465 ? 26.56537 16.42462 6.69830 1.000 19.11279 493 ASP A C 1
ATOM 3755 O O . ASP A 1 465 ? 25.81457 15.70340 6.03759 1.000 17.87615 493 ASP A O 1
ATOM 3760 N N . GLU A 1 466 ? 27.83494 16.08952 6.94198 1.000 14.85980 494 GLU A N 1
ATOM 3761 C CA . GLU A 1 466 ? 28.37313 14.81406 6.47037 1.000 16.48829 494 GLU A CA 1
ATOM 3762 C C . GLU A 1 466 ? 27.66210 13.63142 7.12289 1.000 17.51211 494 GLU A C 1
ATOM 3763 O O . GLU A 1 466 ? 27.36761 12.63069 6.45777 1.000 16.69407 494 GLU A O 1
ATOM 3769 N N . LEU A 1 467 ? 27.39174 13.72293 8.42729 1.000 13.89028 495 LEU A N 1
ATOM 3770 C CA . LEU A 1 467 ? 26.62573 12.68285 9.10391 1.000 20.94847 495 LEU A CA 1
ATOM 3771 C C . LEU A 1 467 ? 25.24214 12.52547 8.47722 1.000 14.91668 495 LEU A C 1
ATOM 3772 O O . LEU A 1 467 ? 24.79819 11.40321 8.20041 1.000 15.07975 495 LEU A O 1
ATOM 3777 N N . MET A 1 468 ? 24.55435 13.64412 8.22731 1.000 12.52168 496 MET A N 1
ATOM 3778 C CA . MET A 1 468 ? 23.22674 13.58572 7.61709 1.000 14.31733 496 MET A CA 1
ATOM 3779 C C . MET A 1 468 ? 23.27306 12.97324 6.22138 1.000 15.89322 496 MET A C 1
ATOM 3780 O O . MET A 1 468 ? 22.39659 12.17792 5.85603 1.000 17.09229 496 MET A O 1
ATOM 3785 N N . LYS A 1 469 ? 24.29321 13.31440 5.43198 1.000 15.16358 497 LYS A N 1
ATOM 3786 C CA . LYS A 1 469 ? 24.42469 12.70414 4.11226 1.000 16.68123 497 LYS A CA 1
ATOM 3787 C C . LYS A 1 469 ? 24.70879 11.21445 4.22465 1.000 15.82151 497 LYS A C 1
ATOM 3788 O O . LYS A 1 469 ? 24.18899 10.41503 3.43705 1.000 18.09236 497 LYS A O 1
ATOM 3794 N N . ARG A 1 470 ? 25.53605 10.82539 5.20052 1.000 18.17530 498 ARG A N 1
ATOM 3795 C CA . ARG A 1 470 ? 25.90348 9.42113 5.34673 1.000 22.34190 498 ARG A CA 1
ATOM 3796 C C . ARG A 1 470 ? 24.67994 8.54890 5.57505 1.000 16.99815 498 ARG A C 1
ATOM 3797 O O . ARG A 1 470 ? 24.59556 7.43619 5.04278 1.000 17.47137 498 ARG A O 1
ATOM 3805 N N . VAL A 1 471 ? 23.72184 9.02840 6.37109 1.000 15.16694 499 VAL A N 1
ATOM 3806 C CA . VAL A 1 471 ? 22.56648 8.19870 6.70452 1.000 17.96121 499 VAL A CA 1
ATOM 3807 C C . VAL A 1 471 ? 21.43243 8.31610 5.68534 1.000 20.21087 499 VAL A C 1
ATOM 3808 O O . VAL A 1 471 ? 20.45681 7.54971 5.76804 1.000 15.92964 499 VAL A O 1
ATOM 3812 N N . GLY A 1 472 ? 21.53450 9.22267 4.71370 1.000 20.01575 500 GLY A N 1
ATOM 3813 C CA . GLY A 1 472 ? 20.58376 9.22034 3.61979 1.000 26.20630 500 GLY A CA 1
ATOM 3814 C C . GLY A 1 472 ? 19.89164 10.52739 3.27673 1.000 25.88187 500 GLY A C 1
ATOM 3815 O O . GLY A 1 472 ? 19.13574 10.57630 2.29951 1.000 24.24143 500 GLY A O 1
ATOM 3816 N N . PHE A 1 473 ? 20.13325 11.58700 4.04882 1.000 12.69367 501 PHE A N 1
ATOM 3817 C CA . PHE A 1 473 ? 19.56791 12.89195 3.72531 1.000 12.79765 501 PHE A CA 1
ATOM 3818 C C . PHE A 1 473 ? 20.25819 13.46227 2.49432 1.000 18.74465 501 PHE A C 1
ATOM 3819 O O . PHE A 1 473 ? 21.48364 13.38535 2.36372 1.000 18.28443 501 PHE A O 1
ATOM 3827 N N . GLN A 1 474 ? 19.47590 14.03293 1.58056 1.000 14.11247 502 GLN A N 1
ATOM 3828 C CA . GLN A 1 474 ? 20.02260 14.60707 0.35709 1.000 15.05296 502 GLN A CA 1
ATOM 3829 C C . GLN A 1 474 ? 19.76030 16.10622 0.32975 1.000 18.75651 502 GLN A C 1
ATOM 3830 O O . GLN A 1 474 ? 18.62132 16.54701 0.52624 1.000 19.79797 502 GLN A O 1
ATOM 3836 N N . TYR A 1 475 ? 20.80892 16.89443 0.11385 1.000 19.57521 503 TYR A N 1
ATOM 3837 C CA . TYR A 1 475 ? 20.65419 18.33697 -0.02526 1.000 22.76340 503 TYR A CA 1
ATOM 3838 C C . TYR A 1 475 ? 21.21286 18.78188 -1.36399 1.000 27.17935 503 TYR A C 1
ATOM 3839 O O . TYR A 1 475 ? 22.39205 18.55433 -1.65746 1.000 25.90517 503 TYR A O 1
ATOM 3848 N N . GLU A 1 476 ? 20.37593 19.46126 -2.14776 1.000 27.70159 504 GLU A N 1
ATOM 3849 C CA . GLU A 1 476 ? 20.75293 19.93045 -3.47144 1.000 35.95341 504 GLU A CA 1
ATOM 3850 C C . GLU A 1 476 ? 20.99759 21.43037 -3.56204 1.000 38.30019 504 GLU A C 1
ATOM 3851 O O . GLU A 1 476 ? 21.80270 21.85309 -4.40004 1.000 39.63723 504 GLU A O 1
ATOM 3857 N N . GLY A 1 477 ? 20.32489 22.24421 -2.74280 1.000 30.33089 505 GLY A N 1
ATOM 3858 C CA . GLY A 1 477 ? 20.43636 23.68316 -2.86295 1.000 26.35766 505 GLY A CA 1
ATOM 3859 C C . GLY A 1 477 ? 19.73673 24.26921 -4.06584 1.000 26.09474 505 GLY A C 1
ATOM 3860 O O . GLY A 1 477 ? 19.95999 25.43900 -4.38506 1.000 31.66720 505 GLY A O 1
ATOM 3861 N N . THR A 1 478 ? 18.89421 23.48615 -4.74571 1.000 24.79142 506 THR A N 1
ATOM 3862 C CA . THR A 1 478 ? 18.21874 23.92265 -5.96398 1.000 25.19077 506 THR A CA 1
ATOM 3863 C C . THR A 1 478 ? 16.89326 24.62980 -5.69879 1.000 24.43034 506 THR A C 1
ATOM 3864 O O . THR A 1 478 ? 16.42900 25.38704 -6.55862 1.000 27.58113 506 THR A O 1
ATOM 3868 N N . TYR A 1 479 ? 16.27499 24.39328 -4.54297 1.000 23.16786 507 TYR A N 1
ATOM 3869 C CA . TYR A 1 479 ? 14.95741 24.94609 -4.25232 1.000 22.89446 507 TYR A CA 1
ATOM 3870 C C . TYR A 1 479 ? 15.04560 26.44453 -4.00261 1.000 25.57323 507 TYR A C 1
ATOM 3871 O O . TYR A 1 479 ? 15.84781 26.89904 -3.18372 1.000 28.31865 507 TYR A O 1
ATOM 3880 N N . LYS A 1 480 ? 14.21233 27.21072 -4.70397 1.000 24.72456 508 LYS A N 1
ATOM 3881 C CA . LYS A 1 480 ? 14.17559 28.66123 -4.57326 1.000 30.79070 508 LYS A CA 1
ATOM 3882 C C . LYS A 1 480 ? 12.76282 29.07673 -4.19641 1.000 29.47920 508 LYS A C 1
ATOM 3883 O O . LYS A 1 480 ? 11.81257 28.81672 -4.94352 1.000 30.59892 508 LYS A O 1
ATOM 3889 N N . TRP A 1 481 ? 12.63128 29.71717 -3.04079 1.000 25.98326 509 TRP A N 1
ATOM 3890 C CA . TRP A 1 481 ? 11.36508 30.24829 -2.55927 1.000 26.36713 509 TRP A CA 1
ATOM 3891 C C . TRP A 1 481 ? 11.51074 31.74674 -2.35974 1.000 40.49097 509 TRP A C 1
ATOM 3892 O O . TRP A 1 481 ? 12.50370 32.20588 -1.78379 1.000 38.45357 509 TRP A O 1
ATOM 3903 N N . VAL A 1 482 ? 10.53281 32.50722 -2.83705 1.000 38.72368 510 VAL A N 1
ATOM 3904 C CA . VAL A 1 482 ? 10.38423 33.89736 -2.43308 1.000 51.54765 510 VAL A CA 1
ATOM 3905 C C . VAL A 1 482 ? 8.94742 34.09894 -1.96849 1.000 51.36601 510 VAL A C 1
ATOM 3906 O O . VAL A 1 482 ? 8.01693 33.47426 -2.49246 1.000 47.47148 510 VAL A O 1
ATOM 3910 N N . ASN A 1 483 ? 8.78012 34.95080 -0.96750 1.000 50.04300 511 ASN A N 1
ATOM 3911 C CA . ASN A 1 483 ? 7.49135 35.11785 -0.31451 1.000 48.55528 511 ASN A CA 1
ATOM 3912 C C . ASN A 1 483 ? 6.48170 35.75002 -1.26666 1.000 52.36712 511 ASN A C 1
ATOM 3913 O O . ASN A 1 483 ? 6.74826 36.82144 -1.82428 1.000 53.69987 511 ASN A O 1
ATOM 3918 N N . PRO A 1 484 ? 5.32268 35.12575 -1.48533 1.000 52.23403 512 PRO A N 1
ATOM 3919 C CA . PRO A 1 484 ? 4.20870 35.85449 -2.10462 1.000 60.04376 512 PRO A CA 1
ATOM 3920 C C . PRO A 1 484 ? 3.58325 36.83143 -1.11978 1.000 71.11321 512 PRO A C 1
ATOM 3921 O O . PRO A 1 484 ? 2.38674 36.73998 -0.83069 1.000 79.81437 512 PRO A O 1
ATOM 3925 N N . HIS A 1 485 ? 4.40391 37.75259 -0.60396 1.000 69.56231 513 HIS A N 1
ATOM 3926 C CA . HIS A 1 485 ? 4.03807 38.79519 0.36661 1.000 68.15720 513 HIS A CA 1
ATOM 3927 C C . HIS A 1 485 ? 2.84025 38.46429 1.25638 1.000 67.61220 513 HIS A C 1
ATOM 3928 O O . HIS A 1 485 ? 2.67487 39.04376 2.32975 1.000 71.06752 513 HIS A O 1
#

GO terms:
  GO:0005829 cytosol (C, IDA)
  GO:0004345 glucose-6-phosphate dehydrogenase activity (F, IDA)
  GO:0051156 glucose 6-phosphate metabolic process (P, IDA)
  GO:0006739 NADP+ metabolic process (P, IDA)
  GO:0004345 glucose-6-phosphate dehydrogenase activity (F, EXP)
  GO:0005515 protein binding (F, IPI)
  GO:0005829 cytosol (C, TAS)
  GO:0005737 cytoplasm (C, IDA)
  GO:0042802 identical protein binding (F, IPI)
  GO:0050661 NADP binding (F, IDA)
  GO:0005536 D-glucose binding (F, IDA)
  GO:0009898 cytoplasmic side of plasma membrane (C, IDA)
  GO:0019322 pentose biosynthetic process (P, IDA)
  GO:0006098 pentose-phosphate shunt (P, IDA)
  GO:0006629 lipid metabolic process (P, TAS)
  GO:0005536 D-glucose binding (F, IMP)
  GO:0034599 cellular response to oxidative stress (P, IMP)
  GO:0043249 erythrocyte maturation (P, IMP)
  GO:0004345 glucose-6-phosphate dehydrogenase activity (F, IMP)
  GO:0051156 glucose 6-phosphate metabolic process (P, IMP)

Sequence (485 aa):
SDTHIFIIMGASGDLAKKKIYPTIWWLFRDGLLPENTFIVGYARSRLTVADIRKQSEPFFKATPEEKLKLEDFFARNSYVAGQYDDAASYQRLNSHMNALHLGSQANRLFYLALPPTVYEAVTKNIHESCMSQIGWNRIIVEKPFGRDLQSSDRLSNHISSLFREDQIYRIDHYLGKEMVQNLMVLRFANRIFGPIWNRDNIACVILTFKEPFGTEGRGGYFDEFGIIRDVMQNHLLQMLCLVAMEKPASTNSDDVRDEKVKVLKCISEVQANNVVLGQYVGNPDGEGEATKGYLDDPTVPRGSTTATFAAVVLYVENERWDGVPFILRCGKALNERKAEVRLQFHDVAGDIFHQQCKRNELVIRVQPNEAVYTKMMTKKPGMFFNPEESELDLTYGNRYKNVKLPDAYERLILDVFCGSQMHFVRSDELLEAWRIFTPLLHQIELEKPKPIPYIYGSRGPTEADELMKRVGFQYEGTYKWVNPH

CATH classification: 3.40.50.720 (+1 more: 3.30.360.10)

Solvent-accessible surface area: 22584 Å² total; per-residue (Å²): 113,84,2,17,1,0,0,0,0,2,2,54,30,90,72,0,47,104,66,0,2,0,0,0,0,44,3,35,41,63,63,91,17,28,124,45,1,33,0,0,0,0,0,134,52,208,53,75,38,72,56,8,58,156,96,2,51,97,73,0,162,38,60,117,153,25,135,147,99,9,64,61,0,14,85,50,12,24,27,15,10,8,100,18,85,58,45,54,4,0,100,119,0,33,68,53,0,61,89,36,99,100,1,61,88,0,10,3,1,0,0,1,10,22,74,57,126,21,2,74,24,0,0,87,3,0,74,122,21,0,33,10,157,117,14,66,8,34,0,0,1,20,75,64,14,16,93,18,53,120,30,4,51,132,19,18,103,44,3,59,90,41,4,152,56,80,13,0,2,4,4,6,47,4,0,0,39,45,0,1,40,24,0,29,84,21,9,45,73,54,210,132,22,28,89,61,4,32,107,110,52,0,9,0,0,12,0,10,16,20,33,47,81,5,11,94,40,151,0,19,140,12,26,126,75,7,3,8,34,31,7,0,12,17,5,1,4,13,0,0,1,12,0,0,0,48,135,16,95,42,88,97,25,65,43,1,0,70,30,2,10,112,3,4,134,41,3,62,82,7,129,52,112,30,20,19,24,0,15,8,58,15,36,119,133,14,152,55,80,20,57,98,6,0,62,87,8,121,72,3,73,163,58,17,35,27,13,0,0,0,0,0,3,3,68,0,97,36,165,63,0,77,52,6,4,0,0,0,16,0,0,23,0,3,73,57,103,40,0,6,0,39,0,2,22,82,94,117,98,68,74,133,92,158,163,64,46,48,36,60,11,2,0,0,46,3,25,55,80,44,1,12,33,30,23,51,44,50,110,65,93,57,187,98,177,40,16,68,26,35,41,118,78,56,23,27,40,105,158,82,170,145,88,120,59,40,48,4,22,10,46,0,0,41,24,0,15,93,32,32,12,30,29,0,8,28,28,56,2,10,83,22,6,8,57,0,0,11,55,5,8,81,69,45,79,139,106,115,61,156,18,54,90,9,90,23,35,39,113,11,4,90,65,0,44,109,9,11,139,131,25,26,27,79,162,96,48,68,55,185,123,129,77,118,194

Nearest PDB structures (foldseek):
  7sni-assembly1_A  TM=9.967E-01  e=1.084E-101  Homo sapiens
  7zve-assembly1_A-2  TM=9.762E-01  e=3.657E-97  Homo sapiens
  1qki-assembly2_F  TM=9.895E-01  e=1.113E-95  Homo sapiens
  6va7-assembly1_A-2  TM=9.643E-01  e=5.253E-83  Homo sapiens
  7seh-assembly1_B-2  TM=9.519E-01  e=5.721E-84  Homo sapiens

InterPro domains:
  IPR001282 Glucose-6-phosphate dehydrogenase [MF_00966] (31-511)
  IPR001282 Glucose-6-phosphate dehydrogenase [PIRSF000110] (28-503)
  IPR001282 Glucose-6-phosphate dehydrogenase [PR00079] (166-179)
  IPR001282 Glucose-6-phosphate dehydrogenase [PR00079] (190-218)
  IPR001282 Glucose-6-phosphate dehydrogenase [PR00079] (242-259)
  IPR001282 Glucose-6-phosphate dehydrogenase [PR00079] (260-276)
  IPR001282 Glucose-6-phosphate dehydrogenase [PR00079] (348-374)
  IPR001282 Glucose-6-phosphate dehydrogenase [PTHR23429] (25-506)
  IPR001282 Glucose-6-phosphate dehydrogenase [TIGR00871] (31-504)
  IPR019796 Glucose-6-phosphate dehydrogenase, active site [PS00069] (200-206)
  IPR022674 Glucose-6-phosphate dehydrogenase, NAD-binding [PF00479] (35-210)
  IPR022675 Glucose-6-phosphate dehydrogenase, C-terminal [PF02781] (212-503)
  IPR0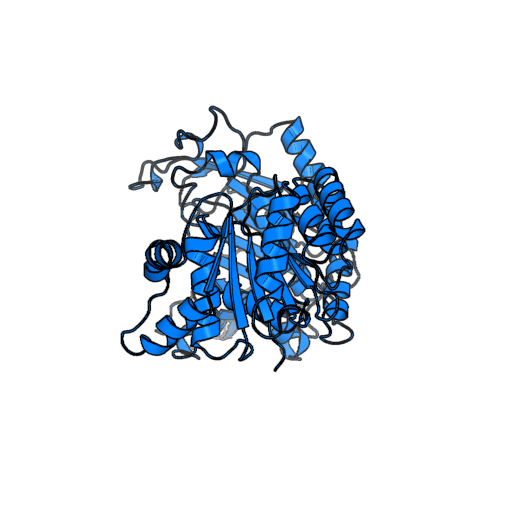36291 NAD(P)-binding domain superfamily [SSF51735] (30-210)